Protein AF-0000000067839214 (afdb_homodimer)

Organism: NCBI:txid111831

Nearest PDB structures (foldseek):
  5gxf-assembly1_B  TM=9.635E-01  e=5.766E-54  Ruegeria pomeroyi DSS-3
  3nx4-assembly1_B  TM=9.786E-01  e=8.130E-49  Salmonella enterica subsp. enterica serovar Typhimurium str. LT2
  1o8c-assembly2_C  TM=9.588E-01  e=1.385E-45  Escherichia coli K-12
  4jxk-assembly1_B  TM=9.575E-01  e=7.880E-41  Rhodococcus opacus B4
  1y9e-assembly1_E  TM=9.637E-01  e=8.859E-40  Bacillus subtilis

Sequence (672 aa):
MSDSQPVRALILEQETGESGVRASVQEVSEKALPEGDVLVAVHYSDLNYKDGLVLGGLGRLVRTYPHVPGIDFAGVVEASASPLYKPGDSVILTGWRVGEVRWGGYASKARVKAEWLVPLPEGMTLHQAMAIGTAGFTAMLALMALEEHGLQPENKGEVLVTGAAGGVGSIAVALLANLGYRVAAVTGRPDTHDYLRALGATTIVDRSELETPPKGPLAAERWSGAIDNVGGASLGTLLAGLCYWASCASVGNASGIAFNATVIPFLLRGVNLLGIDSATCPRERRLVAWPRLARELPMDKLAAITHTVPLGEAPAMGRHILKGIVRGRTVIDVNSMSDSQPVRALILEQETGESGVRASVQEVSEKALPEGDVLVAVHYSDLNYKDGLVLGGLGRLVRTYPHVPGIDFAGVVEASASPLYKPGDSVILTGWRVGEVRWGGYASKARVKAEWLVPLPEGMTLHQAMAIGTAGFTAMLALMALEEHGLQPE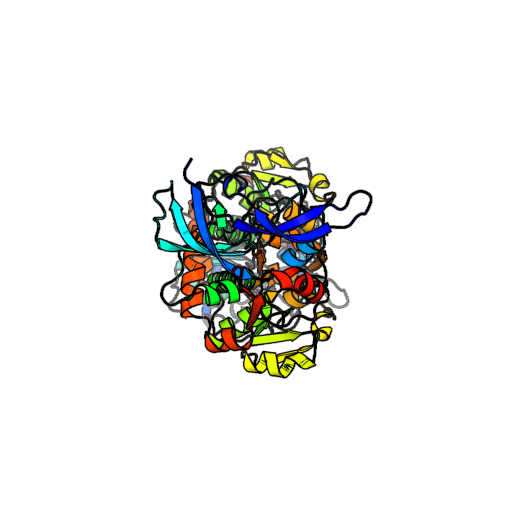NKGEVLVTGAAGGVGSIAVALLANLGYRVAAVTGRPDTHDYLRALGATTIVDRSELETPPKGPLAAERWSGAIDNVGGASLGTLLAGLCYWASCASVGNASGIAFNATVIPFLLRGVNLLGIDSATCPRERRLVAWPRLARELPMDKLAAITHTVPLGEAPAMGRHILKGIVRGRTVIDVNS

InterPro domains:
  IPR011032 GroES-like superfamily [SSF50129] (19-152)
  IPR013149 Alcohol dehydrogenase-like, C-terminal [PF00107] (167-280)
  IPR013154 Alcohol dehydrogenase-like, N-terminal [PF08240] (35-122)
  IPR014188 Acrylyl-CoA reductase AcuI [TIGR02823] (9-334)
  IPR020843 Enoylreductase domain [SM00829] (17-332)
  IPR036291 NAD(P)-binding domain superfamily [SSF51735] (124-295)
  IPR051397 Zinc-containing alcohol dehydrogenase-like protein [PTHR43677] (8-332)

pLDDT: mean 95.35, std 7.42, range [36.97, 98.94]

Solvent-accessible surface area (backbone atoms only — not comparable to full-atom values): 32723 Å² total; per-residue (Å²): 127,86,77,70,66,69,29,45,27,40,36,34,34,70,44,84,98,48,95,47,48,45,76,47,76,42,74,39,60,58,83,71,49,60,83,54,40,26,34,28,41,30,49,20,10,35,65,50,65,65,39,15,33,49,58,60,51,38,90,71,52,54,85,64,68,74,33,29,37,23,42,23,28,14,28,31,29,65,40,51,79,40,91,89,51,49,61,69,40,48,33,37,35,52,32,77,47,28,22,38,79,39,69,18,25,37,14,31,46,40,40,35,54,62,76,58,47,42,72,53,39,82,95,53,50,54,63,55,51,19,45,38,36,56,36,31,50,41,27,42,51,35,51,51,53,38,40,76,53,70,46,50,58,83,47,69,54,28,36,35,27,31,47,20,61,33,45,34,21,38,42,35,39,27,33,43,27,67,68,54,34,51,26,30,32,21,43,91,50,77,89,44,51,67,61,41,42,74,40,38,32,75,38,82,41,60,49,67,67,36,65,50,66,55,98,49,70,59,46,71,68,45,23,31,26,33,42,33,34,25,37,8,63,32,42,28,31,50,54,19,20,40,23,75,48,14,35,33,26,37,61,37,42,76,64,31,49,52,30,52,38,54,47,52,32,20,33,74,31,24,22,32,44,36,26,40,30,61,48,76,50,55,59,74,59,49,68,50,44,50,47,46,46,58,72,51,42,55,62,67,61,52,55,73,38,45,45,78,42,39,44,83,47,47,60,62,50,20,55,37,43,71,69,64,70,57,64,36,26,38,24,26,31,32,80,78,127,88,78,68,67,68,29,44,26,40,35,35,33,71,45,85,98,47,97,46,47,44,74,46,78,43,75,38,59,57,82,70,50,61,83,54,41,26,34,27,43,32,49,22,12,35,64,50,66,65,40,15,33,49,59,58,50,38,90,70,52,54,87,64,70,74,33,31,38,24,43,24,28,13,27,31,28,65,40,51,78,40,91,90,52,48,61,70,42,48,34,36,35,54,32,75,48,29,23,37,78,40,71,18,25,36,13,32,45,40,40,36,54,61,78,58,46,41,72,56,39,80,94,52,48,54,64,54,51,18,47,36,36,58,37,30,52,38,27,43,52,35,50,51,54,36,40,78,53,70,48,50,56,80,48,87,37,30,35,34,26,32,47,20,60,33,46,34,20,38,44,35,40,26,35,42,26,67,69,55,33,51,26,31,32,21,42,89,50,78,90,43,51,65,61,41,41,73,40,37,32,75,38,82,40,59,48,68,67,35,65,50,66,57,98,49,67,58,44,71,69,46,22,35,27,32,42,34,36,24,37,8,64,32,42,30,31,50,54,20,19,39,22,75,46,13,35,32,26,37,59,34,43,76,63,32,47,52,30,49,41,54,49,51,33,20,33,75,32,24,22,31,45,35,27,40,29,61,48,75,50,55,58,74,58,50,69,52,44,50,47,45,45,59,72,50,42,56,62,69,62,50,56,73,37,46,44,78,43,39,44,82,47,48,60,63,50,20,56,39,42,72,68,65,70,56,63,36,25,38,23,25,30,32,80,78

Radius of gyration: 29.01 Å; Cα contacts (8 Å, |Δi|>4): 1746; chains: 2; bounding box: 50×97×66 Å

Foldseek 3Di:
DPQQDWKWAWWWDDDPPDLWIDTDIDTDDPVPADDAFWKWQWFWAWDDLVLLCLLGNHPCLAPDPRAGATQKTWGFTCGGPDPLDHGGFIKIAHAPSDRRHHHHRLMRMHHHYPQRIDGQAPPDDRQLCNLCGLLVLLLLLQVVVQVVQPDDQPDDAAEEEEPLFAANNLQNLLLCQLRNGAYEYEDCDPVCVVVSVVSRHPHYDYPVQLQDADPDQADDAHHQEYEYAADAASVQRVLNRHAASGEYEDRHHNNHDDYDHDCCSCVPRVYYYHYGDSNPPGSVVSNVRNNVCSVRGDSVSSVVFEAEDESRCNSVVSVCVNVVNRGRIYMYRSVD/DPQQDWKWAWWWDDDPPDLWIDTDIDTDGPVPADDAFWKWQWFWAWDDLVLLCLLGNHPCLAPDPRAGATQKTWGFTCGGPDPLDHGGFIKIAHAPSDRRHHHHRLMRMHHHYPQRIDGQAPPDDRQLCNLCGLLVLLLLLQVVVQVVQPDDQPDPAAEEEEVLFAANNLQNLLLCQLRNGAYEYEDCDPVCVVVSVVSRHPHYDYPVQLQDADPDQADDAHHQEYEYAADAASVQRVLNRHAASGEYEDRHHNNHDDYDHDCCSCVPRVYYYHYGDSNPPGSVVSNVRNNCCSVRGDSVSSVVFEAEDESRCNSVVSVCVNVVNRGRIYMYRSVD

Secondary structure (DSSP, 8-state):
-----PEEEEEEEEPSSSS-EEEEEEEE-GGGSPP-SEEEEEEEEEE-HHHHHHHHT-TT---SSSB---SEEEEEEEEESSTT--TT-EEEEE-TTBTTTB--SSBSEEEE-GGGEEEPPTT--HHHHHHHHHHHHHHHHHHHHHHHTT--TTSSSEEEESSTTSHHHHHHHHHHHHTT--EEEEES-GGGHHHHHHHT-SEEEEHHHHHS--SSS-PPP-EEEEEESS-THHHHHHHHTBPTT-EEEE---TT-SEEEEESHHHHHH--EEEE---SS--HHHHHHHHHHHHHHS-HHHHHHTEEEEEGGGHHHHHHHHHTT---SEEEEETT-/-----PEEEEEEEEPSSSS-EEEEEEEE-GGGSPP-SEEEEEEEEEE-HHHHHHHHT-TT---SSSB---SEEEEEEEEESSTT--TT-EEEEE-TTBTTTB--SSBSEEEE-GGGEEEPPTT--HHHHHHHHHHHHHHHHHHHHHHHTT--TT-SSEEEESSTTSHHHHHHHHHHHHTT--EEEEES-GGGHHHHHHHT-SEEEEHHHHHS--SSS-PPP-EEEEEESS-HHHHHHHHHTBPTT-EEEE---TT-SEEEEESHHHHHH--EEEE---SS--HHHHHHHHHHHHHHS-HHHHHHTEEEEEGGGHHHHHHHHHTT---SEEEEETT-

Structure (mmCIF, N/CA/C/O backbone):
data_AF-0000000067839214-model_v1
#
loop_
_entity.id
_entity.type
_entity.pdbx_description
1 polymer Oxidoreductase
#
loop_
_atom_site.group_PDB
_atom_site.id
_atom_site.type_symbol
_atom_site.label_atom_id
_atom_site.label_alt_id
_atom_site.label_comp_id
_atom_site.label_asym_id
_atom_site.label_entity_id
_atom_site.label_seq_id
_atom_site.pdbx_PDB_ins_code
_atom_site.Cartn_x
_atom_site.Cartn_y
_atom_site.Cartn_z
_atom_site.occupancy
_atom_site.B_iso_or_equiv
_atom_site.auth_seq_id
_atom_site.auth_comp_id
_atom_site.auth_asym_id
_atom_site.auth_atom_id
_atom_site.pdbx_PDB_model_num
ATOM 1 N N . MET A 1 1 ? -24.906 -41.938 -29.688 1 37.56 1 MET A N 1
ATOM 2 C CA . MET A 1 1 ? -24.375 -41.438 -28.422 1 37.56 1 MET A CA 1
ATOM 3 C C . MET A 1 1 ? -22.969 -40.906 -28.609 1 37.56 1 MET A C 1
ATOM 5 O O . MET A 1 1 ? -22.062 -41.625 -29.031 1 37.56 1 MET A O 1
ATOM 9 N N . SER A 1 2 ? -22.656 -39.75 -29.172 1 43.22 2 SER A N 1
ATOM 10 C CA . SER A 1 2 ? -21.406 -39.188 -29.688 1 43.22 2 SER A CA 1
ATOM 11 C C . SER A 1 2 ? -20.25 -39.5 -28.75 1 43.22 2 SER A C 1
ATOM 13 O O . SER A 1 2 ? -20.312 -39.219 -27.562 1 43.22 2 SER A O 1
ATOM 15 N N . ASP A 1 3 ? -19.5 -40.531 -28.859 1 48.44 3 ASP A N 1
ATOM 16 C CA . ASP A 1 3 ? -18.469 -41.25 -28.094 1 48.44 3 ASP A CA 1
ATOM 17 C C . ASP A 1 3 ? -17.391 -40.281 -27.609 1 48.44 3 ASP A C 1
ATOM 19 O O . ASP A 1 3 ? -16.453 -39.969 -28.344 1 48.44 3 ASP A O 1
ATOM 23 N N . SER A 1 4 ? -17.688 -39.281 -26.812 1 66.19 4 SER A N 1
ATOM 24 C CA . SER A 1 4 ? -16.688 -38.312 -26.328 1 66.19 4 SER A CA 1
ATOM 25 C C . SER A 1 4 ? -15.461 -39.031 -25.797 1 66.19 4 SER A C 1
ATOM 27 O O . SER A 1 4 ? -15.57 -40.125 -25.188 1 66.19 4 SER A O 1
ATOM 29 N N . GLN A 1 5 ? -14.234 -38.844 -26.5 1 78.69 5 GLN A N 1
ATOM 30 C CA . GLN A 1 5 ? -12.945 -39.438 -26.141 1 78.69 5 GLN A CA 1
ATOM 31 C C . GLN A 1 5 ? -12.688 -39.312 -24.641 1 78.69 5 GLN A C 1
ATOM 33 O O . GLN A 1 5 ? -13.094 -38.344 -24.016 1 78.69 5 GLN A O 1
ATOM 38 N N . PRO A 1 6 ? -12.258 -40.438 -24.109 1 92.5 6 PRO A N 1
ATOM 39 C CA . PRO A 1 6 ? -11.945 -40.406 -22.688 1 92.5 6 PRO A CA 1
ATOM 40 C C . PRO A 1 6 ? -10.961 -39.312 -22.312 1 92.5 6 PRO A C 1
ATOM 42 O O . PRO A 1 6 ? -10.172 -38.875 -23.156 1 92.5 6 PRO A O 1
ATOM 45 N N . VAL A 1 7 ? -11.078 -38.781 -21.125 1 96.19 7 VAL A N 1
ATOM 46 C CA . VAL A 1 7 ? -10.195 -37.75 -20.594 1 96.19 7 VAL A CA 1
ATOM 47 C C . VAL A 1 7 ? -9.164 -38.406 -19.656 1 96.19 7 VAL A C 1
ATOM 49 O O . VAL A 1 7 ? -9.523 -39.062 -18.688 1 96.19 7 VAL A O 1
ATOM 52 N N . ARG A 1 8 ? -7.957 -38.312 -20.031 1 97.69 8 ARG A N 1
ATOM 53 C CA . ARG A 1 8 ? -6.875 -38.719 -19.156 1 97.69 8 ARG A CA 1
ATOM 54 C C . ARG A 1 8 ? -6.656 -37.688 -18.031 1 97.69 8 ARG A C 1
ATOM 56 O O . ARG A 1 8 ? -6.469 -36.5 -18.297 1 97.69 8 ARG A O 1
ATOM 63 N N . ALA A 1 9 ? -6.703 -38.188 -16.781 1 98.25 9 ALA A N 1
ATOM 64 C CA . ALA A 1 9 ? -6.598 -37.25 -15.672 1 98.25 9 ALA A CA 1
ATOM 65 C C . ALA A 1 9 ? -5.871 -37.875 -14.484 1 98.25 9 ALA A C 1
ATOM 67 O O . ALA A 1 9 ? -5.875 -39.094 -14.32 1 98.25 9 ALA A O 1
ATOM 68 N N . LEU A 1 10 ? -5.133 -37.031 -13.781 1 98.56 10 LEU A N 1
ATOM 69 C CA . LEU A 1 10 ? -4.691 -37.438 -12.445 1 98.56 10 LEU A CA 1
ATOM 70 C C . LEU A 1 10 ? -5.828 -37.281 -11.438 1 98.56 10 LEU A C 1
ATOM 72 O O . LEU A 1 10 ? -6.297 -36.156 -11.18 1 98.56 10 LEU A O 1
ATOM 76 N N . ILE A 1 11 ? -6.223 -38.344 -10.836 1 97.75 11 ILE A N 1
ATOM 77 C CA . ILE A 1 11 ? -7.375 -38.344 -9.945 1 97.75 11 ILE A CA 1
ATOM 78 C C . ILE A 1 11 ? -6.91 -38.531 -8.5 1 97.75 11 ILE A C 1
ATOM 80 O O . ILE A 1 11 ? -6.117 -39.438 -8.211 1 97.75 11 ILE A O 1
ATOM 84 N N . LEU A 1 12 ? -7.316 -37.625 -7.68 1 96.75 12 LEU A N 1
ATOM 85 C CA . LEU A 1 12 ? -7.137 -37.75 -6.242 1 96.75 12 LEU A CA 1
ATOM 86 C C . LEU A 1 12 ? -8.344 -38.438 -5.605 1 96.75 12 LEU A C 1
ATOM 88 O O . LEU A 1 12 ? -9.484 -38.062 -5.855 1 96.75 12 LEU A O 1
ATOM 92 N N . GLU A 1 13 ? -8.031 -39.438 -4.855 1 95.12 13 GLU A N 1
ATOM 93 C CA . GLU A 1 13 ? -9.07 -40.125 -4.102 1 95.12 13 GLU A CA 1
ATOM 94 C C . GLU A 1 13 ? -8.758 -40.125 -2.609 1 95.12 13 GLU A C 1
ATOM 96 O O . GLU A 1 13 ? -7.594 -40.188 -2.211 1 95.12 13 GLU A O 1
ATOM 101 N N . GLN A 1 14 ? -9.859 -39.906 -1.894 1 88.75 14 GLN A N 1
ATOM 102 C CA . GLN A 1 14 ? -9.672 -39.969 -0.448 1 88.75 14 GLN A CA 1
ATOM 103 C C . GLN A 1 14 ? -9.633 -41.438 0.04 1 88.75 14 GLN A C 1
ATOM 105 O O . GLN A 1 14 ? -10.438 -42.25 -0.391 1 88.75 14 GLN A O 1
ATOM 110 N N . GLU A 1 15 ? -8.523 -41.781 0.682 1 75.94 15 GLU A N 1
ATOM 111 C CA . GLU A 1 15 ? -8.414 -43.125 1.211 1 75.94 15 GLU A CA 1
ATOM 112 C C . GLU A 1 15 ? -9.367 -43.344 2.383 1 75.94 15 GLU A C 1
ATOM 114 O O . GLU A 1 15 ? -9.594 -42.438 3.178 1 75.94 15 GLU A O 1
ATOM 119 N N . THR A 1 16 ? -10.148 -44.406 2.328 1 66.19 16 THR A N 1
ATOM 120 C CA . THR A 1 16 ? -11.047 -44.812 3.412 1 66.19 16 THR A CA 1
ATOM 121 C C . THR A 1 16 ? -10.266 -45.031 4.703 1 66.19 16 THR A C 1
ATOM 123 O O . THR A 1 16 ? -9.258 -45.75 4.711 1 66.19 16 THR A O 1
ATOM 126 N N . GLY A 1 17 ? -10.641 -44.375 5.84 1 58.34 17 GLY A N 1
ATOM 127 C CA . GLY A 1 17 ? -10.117 -44.625 7.18 1 58.34 17 GLY A CA 1
ATOM 128 C C . GLY A 1 17 ? -8.852 -43.812 7.465 1 58.34 17 GLY A C 1
ATOM 129 O O . GLY A 1 17 ? -8.406 -43.75 8.617 1 58.34 17 GLY A O 1
ATOM 130 N N . GLU A 1 18 ? -8.008 -43.562 6.395 1 55.91 18 GLU A N 1
ATOM 131 C CA . GLU A 1 18 ? -6.746 -42.875 6.664 1 55.91 18 GLU A CA 1
ATOM 132 C C . GLU A 1 18 ? -6.801 -41.406 6.207 1 55.91 18 GLU A C 1
ATOM 134 O O . GLU A 1 18 ? -7.656 -41.031 5.402 1 55.91 18 GLU A O 1
ATOM 139 N N . SER A 1 19 ? -6.23 -40.5 6.973 1 62.81 19 SER A N 1
ATOM 140 C CA . SER A 1 19 ? -6.109 -39.094 6.715 1 62.81 19 SER A CA 1
ATOM 141 C C . SER A 1 19 ? -5.328 -38.812 5.434 1 62.81 19 SER A C 1
ATOM 143 O O . SER A 1 19 ? -5.031 -37.656 5.113 1 62.81 19 SER A O 1
ATOM 145 N N . GLY A 1 20 ? -5.316 -39.781 4.379 1 79.31 20 GLY A N 1
ATOM 146 C CA . GLY A 1 20 ? -4.402 -39.531 3.27 1 79.31 20 GLY A CA 1
ATOM 147 C C . GLY A 1 20 ? -5.102 -39.5 1.924 1 79.31 20 GLY A C 1
ATOM 148 O O . GLY A 1 20 ? -6.32 -39.656 1.844 1 79.31 20 GLY A O 1
ATOM 149 N N . VAL A 1 21 ? -4.574 -38.906 0.902 1 90.19 21 VAL A N 1
ATOM 150 C CA . VAL A 1 21 ? -5.07 -38.812 -0.467 1 90.19 21 VAL A CA 1
ATOM 151 C C . VAL A 1 21 ? -4.199 -39.656 -1.391 1 90.19 21 VAL A C 1
ATOM 153 O O . VAL A 1 21 ? -2.982 -39.75 -1.209 1 90.19 21 VAL A O 1
ATOM 156 N N . ARG A 1 22 ? -4.879 -40.469 -2.174 1 93.75 22 ARG A N 1
ATOM 157 C CA . ARG A 1 22 ? -4.184 -41.25 -3.195 1 93.75 22 ARG A CA 1
ATOM 158 C C . ARG A 1 22 ? -4.359 -40.625 -4.574 1 93.75 22 ARG A C 1
ATOM 160 O O . ARG A 1 22 ? -5.461 -40.219 -4.938 1 93.75 22 ARG A O 1
ATOM 167 N N . ALA A 1 23 ? -3.242 -40.594 -5.285 1 96.06 23 ALA A N 1
ATOM 168 C CA . ALA A 1 23 ? -3.254 -40.031 -6.633 1 96.06 23 ALA A CA 1
ATOM 169 C C . ALA A 1 23 ? -2.965 -41.125 -7.68 1 96.06 23 ALA A C 1
ATOM 171 O O . ALA A 1 23 ? -2.078 -41.969 -7.492 1 96.06 23 ALA A O 1
ATOM 172 N N . SER A 1 24 ? -3.729 -41.156 -8.727 1 96.56 24 SER A N 1
ATOM 173 C CA . SER A 1 24 ? -3.477 -42.062 -9.836 1 96.56 24 SER A CA 1
ATOM 174 C C . SER A 1 24 ? -3.973 -41.5 -11.156 1 96.56 24 SER A C 1
ATOM 176 O O . SER A 1 24 ? -4.988 -40.781 -11.195 1 96.56 24 SER A O 1
ATOM 178 N N . VAL A 1 25 ? -3.281 -41.812 -12.227 1 97.62 25 VAL A N 1
ATOM 179 C CA . VAL A 1 25 ? -3.719 -41.406 -13.555 1 97.62 25 VAL A CA 1
ATOM 180 C C . VAL A 1 25 ? -4.781 -42.375 -14.062 1 97.62 25 VAL A C 1
ATOM 182 O O . VAL A 1 25 ? -4.566 -43.594 -14.078 1 97.62 25 VAL A O 1
ATOM 185 N N . GLN A 1 26 ? -5.848 -41.781 -14.469 1 96.75 26 GLN A N 1
ATOM 186 C CA . GLN A 1 26 ? -6.98 -42.562 -14.93 1 96.75 26 GLN A CA 1
ATOM 187 C C . GLN A 1 26 ? -7.648 -41.906 -16.141 1 96.75 26 GLN A C 1
ATOM 189 O O . GLN A 1 26 ? -7.371 -40.75 -16.469 1 96.75 26 GLN A O 1
A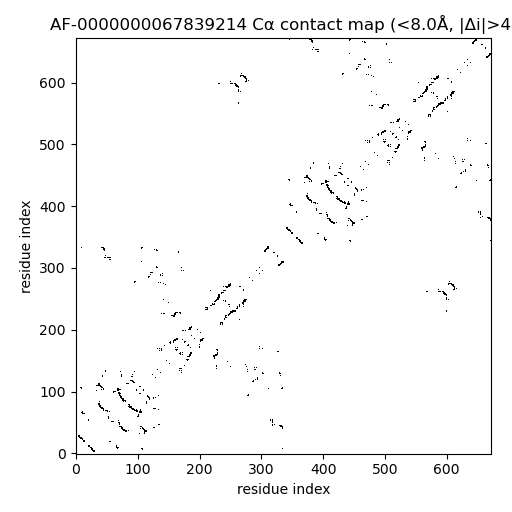TOM 194 N N . GLU A 1 27 ? -8.422 -42.75 -16.797 1 96.44 27 GLU A N 1
ATOM 195 C CA . GLU A 1 27 ? -9.32 -42.25 -17.828 1 96.44 27 GLU A CA 1
ATOM 196 C C . GLU A 1 27 ? -10.734 -42.062 -17.281 1 96.44 27 GLU A C 1
ATOM 198 O O . GLU A 1 27 ? -11.258 -42.938 -16.594 1 96.44 27 GLU A O 1
ATOM 203 N N . VAL A 1 28 ? -11.203 -40.906 -17.547 1 95.19 28 VAL A N 1
ATOM 204 C CA . VAL A 1 28 ? -12.562 -40.656 -17.109 1 95.19 28 VAL A CA 1
ATOM 205 C C . VAL A 1 28 ? -13.398 -40.156 -18.281 1 95.19 28 VAL A C 1
ATOM 207 O O . VAL A 1 28 ? -12.844 -39.75 -19.312 1 95.19 28 VAL A O 1
ATOM 210 N N . SER A 1 29 ? -14.742 -40.219 -18.062 1 94.56 29 SER A N 1
ATOM 211 C CA . SER A 1 29 ? -15.641 -39.688 -19.094 1 94.56 29 SER A CA 1
ATOM 212 C C . SER A 1 29 ? -15.609 -38.156 -19.125 1 94.56 29 SER A C 1
ATOM 214 O O . SER A 1 29 ? -15.492 -37.5 -18.094 1 94.56 29 SER A O 1
ATOM 216 N N . GLU A 1 30 ? -15.719 -37.625 -20.25 1 95.38 30 GLU A N 1
ATOM 217 C CA . GLU A 1 30 ? -15.836 -36.188 -20.406 1 95.38 30 GLU A CA 1
ATOM 218 C C . GLU A 1 30 ? -17.031 -35.625 -19.641 1 95.38 30 GLU A C 1
ATOM 220 O O . GLU A 1 30 ? -17.016 -34.469 -19.188 1 95.38 30 GLU A O 1
ATOM 225 N N . LYS A 1 31 ? -18.062 -36.438 -19.484 1 93.88 31 LYS A N 1
ATOM 226 C CA . LYS A 1 31 ? -19.281 -36.031 -18.766 1 93.88 31 LYS A CA 1
ATOM 227 C C . LYS A 1 31 ? -18.984 -35.781 -17.297 1 93.88 31 LYS A C 1
ATOM 229 O O . LYS A 1 31 ? -19.766 -35.094 -16.625 1 93.88 31 LYS A O 1
ATOM 234 N N . ALA A 1 32 ? -17.875 -36.281 -16.875 1 93.81 32 ALA A N 1
ATOM 235 C CA . ALA A 1 32 ? -17.5 -36.125 -15.469 1 93.81 32 ALA A CA 1
ATOM 236 C C . ALA A 1 32 ? -16.953 -34.719 -15.203 1 93.81 32 ALA A C 1
ATOM 238 O O . ALA A 1 32 ? -16.844 -34.312 -14.055 1 93.81 32 ALA A O 1
ATOM 239 N N . LEU A 1 33 ? -16.578 -34.031 -16.281 1 96.06 33 LEU A N 1
ATOM 240 C CA . LEU A 1 33 ? -16.047 -32.688 -16.109 1 96.06 33 LEU A CA 1
ATOM 241 C C . LEU A 1 33 ? -17.094 -31.766 -15.5 1 96.06 33 LEU A C 1
ATOM 243 O O . LEU A 1 33 ? -18.281 -31.891 -15.781 1 96.06 33 LEU A O 1
ATOM 247 N N . PRO A 1 34 ? -16.609 -30.844 -14.609 1 95.69 34 PRO A N 1
ATOM 248 C CA . PRO A 1 34 ? -17.562 -29.891 -14.023 1 95.69 34 PRO A CA 1
ATOM 249 C C . PRO A 1 34 ? -18.219 -29 -15.062 1 95.69 34 PRO A C 1
ATOM 251 O O . PRO A 1 34 ? -17.781 -28.969 -16.219 1 95.69 34 PRO A O 1
ATOM 254 N N . GLU A 1 35 ? -19.203 -28.281 -14.562 1 95.06 35 GLU A N 1
ATOM 255 C CA . GLU A 1 35 ? -19.891 -27.359 -15.461 1 95.06 35 GLU A CA 1
ATOM 256 C C . GLU A 1 35 ? -18.984 -26.219 -15.883 1 95.06 35 GLU A C 1
ATOM 258 O O . GLU A 1 35 ? -18.125 -25.797 -15.117 1 95.06 35 GLU A O 1
ATOM 263 N N . GLY A 1 36 ? -19.172 -25.719 -17.141 1 96.75 36 GLY A N 1
ATOM 264 C CA . GLY A 1 36 ? -18.453 -24.609 -17.75 1 96.75 36 GLY A CA 1
ATOM 265 C C . GLY A 1 36 ? -18.844 -24.359 -19.188 1 96.75 36 GLY A C 1
ATOM 266 O O . GLY A 1 36 ? -19.531 -25.188 -19.797 1 96.75 36 GLY A O 1
ATOM 267 N N . ASP A 1 37 ? -18.391 -23.266 -19.609 1 97.62 37 ASP A N 1
ATOM 268 C CA . ASP A 1 37 ? -18.875 -22.906 -20.938 1 97.62 37 ASP A CA 1
ATOM 269 C C . ASP A 1 37 ? -17.781 -23.062 -21.984 1 97.62 37 ASP A C 1
ATOM 271 O O . ASP A 1 37 ? -18.016 -22.859 -23.172 1 97.62 37 ASP A O 1
ATOM 275 N N . VAL A 1 38 ? -16.594 -23.422 -21.594 1 98.62 38 VAL A N 1
ATOM 276 C CA . VAL A 1 38 ? -15.5 -23.625 -22.547 1 98.62 38 VAL A CA 1
ATOM 277 C C . VAL A 1 38 ? -14.789 -24.938 -22.25 1 98.62 38 VAL A C 1
ATOM 279 O O . VAL A 1 38 ? -14.383 -25.188 -21.109 1 98.62 38 VAL A O 1
ATOM 282 N N . LEU A 1 39 ? -14.734 -25.781 -23.219 1 98.5 39 LEU A N 1
ATOM 283 C CA . LEU A 1 39 ? -13.969 -27.016 -23.156 1 98.5 39 LEU A CA 1
ATOM 284 C C . LEU A 1 39 ? -12.586 -26.828 -23.781 1 98.5 39 LEU A C 1
ATOM 286 O O . LEU A 1 39 ? -12.469 -26.375 -24.922 1 98.5 39 LEU A O 1
ATOM 290 N N . VAL A 1 40 ? -11.609 -27.125 -23.047 1 98.81 40 VAL A N 1
ATOM 291 C CA . VAL A 1 40 ? -10.234 -26.891 -23.5 1 98.81 40 VAL A CA 1
ATOM 292 C C . VAL A 1 40 ? -9.477 -28.219 -23.547 1 98.81 40 VAL A C 1
ATOM 294 O O . VAL A 1 40 ? -9.516 -29 -22.594 1 98.81 40 VAL A O 1
ATOM 297 N N . ALA A 1 41 ? -8.844 -28.5 -24.672 1 98.69 41 ALA A N 1
ATOM 298 C CA . ALA A 1 41 ? -7.816 -29.547 -24.719 1 98.69 41 ALA A CA 1
ATOM 299 C C . ALA A 1 41 ? -6.527 -29.062 -24.047 1 98.69 41 ALA A C 1
ATOM 301 O O . ALA A 1 41 ? -5.781 -28.266 -24.625 1 98.69 41 ALA A O 1
ATOM 302 N N . VAL A 1 42 ? -6.273 -29.594 -22.875 1 98.88 42 VAL A N 1
ATOM 303 C CA . VAL A 1 42 ? -5.137 -29.125 -22.078 1 98.88 42 VAL A CA 1
ATOM 304 C C . VAL A 1 42 ? -3.852 -29.766 -22.594 1 98.88 42 VAL A C 1
ATOM 306 O O . VAL A 1 42 ? -3.793 -30.984 -22.828 1 98.88 42 VAL A O 1
ATOM 309 N N . HIS A 1 43 ? -2.871 -28.984 -22.812 1 98.81 43 HIS A N 1
ATOM 310 C CA . HIS A 1 43 ? -1.589 -29.484 -23.281 1 98.81 43 HIS A CA 1
ATOM 311 C C . HIS A 1 43 ? -0.566 -29.531 -22.156 1 98.81 43 HIS A C 1
ATOM 313 O O . HIS A 1 43 ? 0.169 -30.516 -22.016 1 98.81 43 HIS A O 1
ATOM 319 N N . TYR A 1 44 ? -0.519 -28.438 -21.406 1 98.88 44 TYR A N 1
ATOM 320 C CA . TYR A 1 44 ? 0.444 -28.344 -20.312 1 98.88 44 TYR A CA 1
ATOM 321 C C . TYR A 1 44 ? -0.207 -27.75 -19.062 1 98.88 44 TYR A C 1
ATOM 323 O O . TYR A 1 44 ? -1.148 -26.969 -19.156 1 98.88 44 TYR A O 1
ATOM 331 N N . SER A 1 45 ? 0.143 -28.172 -17.984 1 98.81 45 SER A N 1
ATOM 332 C CA . SER A 1 45 ? -0.037 -27.547 -16.672 1 98.81 45 SER A CA 1
ATOM 333 C C . SER A 1 45 ? 1.305 -27.297 -16 1 98.81 45 SER A C 1
ATOM 335 O O . SER A 1 45 ? 2.342 -27.234 -16.672 1 98.81 45 SER A O 1
ATOM 337 N N . ASP A 1 46 ? 1.291 -26.906 -14.758 1 98.69 46 ASP A N 1
ATOM 338 C CA . ASP A 1 46 ? 2.539 -26.703 -14.031 1 98.69 46 ASP A CA 1
ATOM 339 C C . ASP A 1 46 ? 2.387 -27.078 -12.562 1 98.69 46 ASP A C 1
ATOM 341 O O . ASP A 1 46 ? 1.407 -27.719 -12.18 1 98.69 46 ASP A O 1
ATOM 345 N N . LEU A 1 47 ? 3.457 -26.922 -11.844 1 98 47 LEU A N 1
ATOM 346 C CA . LEU A 1 47 ? 3.479 -27.25 -10.43 1 98 47 LEU A CA 1
ATOM 347 C C . LEU A 1 47 ? 3.727 -26.016 -9.57 1 98 47 LEU A C 1
ATOM 349 O O . LEU A 1 47 ? 4.734 -25.328 -9.742 1 98 47 LEU A O 1
ATOM 353 N N . ASN A 1 48 ? 2.846 -25.688 -8.75 1 96.31 48 ASN A N 1
ATOM 354 C CA . ASN A 1 48 ? 2.973 -24.656 -7.738 1 96.31 48 ASN A CA 1
ATOM 355 C C . ASN A 1 48 ? 2.949 -25.234 -6.328 1 96.31 48 ASN A C 1
ATOM 357 O O . ASN A 1 48 ? 2.57 -26.391 -6.141 1 96.31 48 ASN A O 1
ATOM 361 N N . TYR A 1 49 ? 3.4 -24.391 -5.375 1 93.62 49 TYR A N 1
ATOM 362 C CA . TYR A 1 49 ? 3.359 -24.844 -3.986 1 93.62 49 TYR A CA 1
ATOM 363 C C . TYR A 1 49 ? 1.96 -25.312 -3.605 1 93.62 49 TYR A C 1
ATOM 365 O O . TYR A 1 49 ? 1.803 -26.344 -2.949 1 93.62 49 TYR A O 1
ATOM 373 N N . LYS A 1 50 ? 0.949 -24.688 -4.004 1 95.06 50 LYS A N 1
ATOM 374 C CA . LYS A 1 50 ? -0.439 -25.047 -3.723 1 95.06 50 LYS A CA 1
ATOM 375 C C . LYS A 1 50 ? -0.784 -26.406 -4.309 1 95.06 50 LYS A C 1
ATOM 377 O O . LYS A 1 50 ? -1.544 -27.172 -3.711 1 95.06 50 LYS A O 1
ATOM 382 N N . ASP A 1 51 ? -0.332 -26.656 -5.441 1 97.31 51 ASP A N 1
ATOM 383 C CA . ASP A 1 51 ? -0.514 -27.984 -6.016 1 97.31 51 ASP A CA 1
ATOM 384 C C . ASP A 1 51 ? 0.047 -29.062 -5.086 1 97.31 51 ASP A C 1
ATOM 386 O O . ASP A 1 51 ? -0.558 -30.125 -4.922 1 97.31 51 ASP A O 1
ATOM 390 N N . GLY A 1 52 ? 1.271 -28.734 -4.586 1 96.5 52 GLY A N 1
ATOM 391 C CA . GLY A 1 52 ? 1.839 -29.672 -3.629 1 96.5 52 GLY A CA 1
ATOM 392 C C . GLY A 1 52 ? 0.926 -29.953 -2.449 1 96.5 52 GLY A C 1
ATOM 393 O O . GLY A 1 52 ? 0.754 -31.109 -2.045 1 96.5 52 GLY A O 1
ATOM 394 N N . LEU A 1 53 ? 0.338 -28.906 -1.921 1 94.62 53 LEU A N 1
ATOM 395 C CA . LEU A 1 53 ? -0.592 -29.062 -0.806 1 94.62 53 LEU A CA 1
ATOM 396 C C . LEU A 1 53 ? -1.791 -29.906 -1.208 1 94.62 53 LEU A C 1
ATOM 398 O O . LEU A 1 53 ? -2.174 -30.828 -0.482 1 94.62 53 LEU A O 1
ATOM 402 N N . VAL A 1 54 ? -2.348 -29.672 -2.338 1 96.31 54 VAL A N 1
ATOM 403 C CA . VAL A 1 54 ? -3.525 -30.375 -2.826 1 96.31 54 VAL A CA 1
ATOM 404 C C . VAL A 1 54 ? -3.184 -31.844 -3.057 1 96.31 54 VAL A C 1
ATOM 406 O O . VAL A 1 54 ? -3.914 -32.75 -2.615 1 96.31 54 VAL A O 1
ATOM 409 N N . LEU A 1 55 ? -2.061 -32.062 -3.703 1 96.62 55 LEU A N 1
ATOM 410 C CA . LEU A 1 55 ? -1.623 -33.438 -4.012 1 96.62 55 LEU A CA 1
ATOM 411 C C . LEU A 1 55 ? -1.359 -34.219 -2.732 1 96.62 55 LEU A C 1
ATOM 413 O O . LEU A 1 55 ? -1.54 -35.438 -2.701 1 96.62 55 LEU A O 1
ATOM 417 N N . GLY A 1 56 ? -0.975 -33.531 -1.72 1 93.44 56 GLY A N 1
ATOM 418 C CA . GLY A 1 56 ? -0.69 -34.156 -0.442 1 93.44 56 GLY A CA 1
ATOM 419 C C . GLY A 1 56 ? -1.899 -34.219 0.471 1 93.44 56 GLY A C 1
ATOM 420 O O . GLY A 1 56 ? -1.829 -34.812 1.561 1 93.44 56 GLY A O 1
ATOM 421 N N . GLY A 1 57 ? -3.002 -33.656 0.044 1 91.81 57 GLY A N 1
ATOM 422 C CA . GLY A 1 57 ? -4.203 -33.625 0.863 1 91.81 57 GLY A CA 1
ATOM 423 C C . GLY A 1 57 ? -4.07 -32.719 2.072 1 91.81 57 GLY A C 1
ATOM 424 O O . GLY A 1 57 ? -4.598 -33 3.145 1 91.81 57 GLY A O 1
ATOM 425 N N . LEU A 1 58 ? -3.381 -31.688 1.896 1 88.31 58 LEU A N 1
ATOM 426 C CA . LEU A 1 58 ? -3.068 -30.828 3.031 1 88.31 58 LEU A CA 1
ATOM 427 C C . LEU A 1 58 ? -3.879 -29.547 2.971 1 88.31 58 LEU A C 1
ATOM 429 O O . LEU A 1 58 ? -4.32 -29.125 1.896 1 88.31 58 LEU A O 1
ATOM 433 N N . GLY A 1 59 ? -4.195 -28.938 4.141 1 84.69 59 GLY A N 1
ATOM 434 C CA . GLY A 1 59 ? -4.797 -27.625 4.242 1 84.69 59 GLY A CA 1
ATOM 435 C C . GLY A 1 59 ? -6.297 -27.625 4.004 1 84.69 59 GLY A C 1
ATOM 436 O O . GLY A 1 59 ? -6.926 -26.562 3.951 1 84.69 59 GLY A O 1
ATOM 437 N N . ARG A 1 60 ? -6.922 -28.875 3.742 1 86.44 60 ARG A N 1
ATOM 438 C CA . ARG A 1 60 ? -8.352 -28.984 3.457 1 86.44 60 ARG A CA 1
ATOM 439 C C . ARG A 1 60 ? -8.742 -28.125 2.26 1 86.44 60 ARG A C 1
ATOM 441 O O . ARG A 1 60 ? -9.797 -27.5 2.262 1 86.44 60 ARG A O 1
ATOM 448 N N . LEU A 1 61 ? -7.844 -27.984 1.326 1 91.62 61 LEU A N 1
ATOM 449 C CA . LEU A 1 61 ? -8.078 -27.188 0.132 1 91.62 61 LEU A 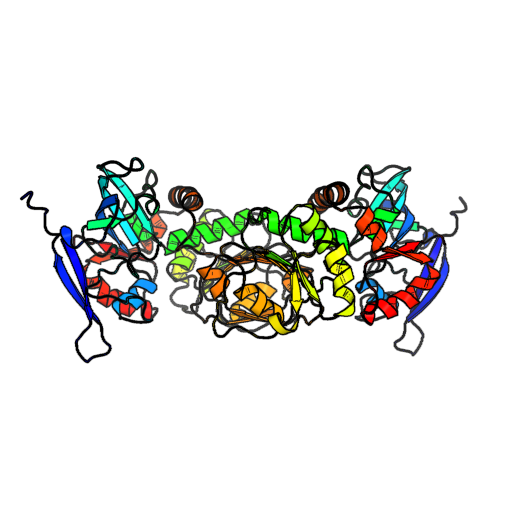CA 1
ATOM 450 C C . LEU A 1 61 ? -9.078 -27.859 -0.796 1 91.62 61 LEU A C 1
ATOM 452 O O . LEU A 1 61 ? -9.789 -27.188 -1.548 1 91.62 61 LEU A O 1
ATOM 456 N N . VAL A 1 62 ? -9.055 -29.156 -0.76 1 94.06 62 VAL A N 1
ATOM 457 C CA . VAL A 1 62 ? -10.023 -29.969 -1.502 1 94.06 62 VAL A CA 1
ATOM 458 C C . VAL A 1 62 ? -11.016 -30.594 -0.534 1 94.06 62 VAL A C 1
ATOM 460 O O . VAL A 1 62 ? -10.625 -31.219 0.45 1 94.06 62 VAL A O 1
ATOM 463 N N . ARG A 1 63 ? -12.289 -30.453 -0.85 1 92.06 63 ARG A N 1
ATOM 464 C CA . ARG A 1 63 ? -13.312 -30.938 0.065 1 92.06 63 ARG A CA 1
ATOM 465 C C . ARG A 1 63 ? -14.094 -32.094 -0.55 1 92.06 63 ARG A C 1
ATOM 467 O O . ARG A 1 63 ? -14.758 -32.844 0.162 1 92.06 63 ARG A O 1
ATOM 474 N N . THR A 1 64 ? -14.031 -32.188 -1.811 1 92.19 64 THR A N 1
ATOM 475 C CA . THR A 1 64 ? -14.805 -33.219 -2.5 1 92.19 64 THR A CA 1
ATOM 476 C C . THR A 1 64 ? -13.898 -34.094 -3.359 1 92.19 64 THR A C 1
ATOM 478 O O . THR A 1 64 ? -13.07 -33.562 -4.117 1 92.19 64 THR A O 1
ATOM 481 N N . TYR A 1 65 ? -14.133 -35.406 -3.227 1 93.19 65 TYR A N 1
ATOM 482 C CA . TYR A 1 65 ? -13.391 -36.375 -3.992 1 93.19 65 TYR A CA 1
ATOM 483 C C . TYR A 1 65 ? -14.344 -37.312 -4.746 1 93.19 65 TYR A C 1
ATOM 485 O O . TYR A 1 65 ? -15.469 -37.531 -4.312 1 93.19 65 TYR A O 1
ATOM 493 N N . PRO A 1 66 ? -13.93 -37.969 -5.875 1 94.81 66 PRO A N 1
ATOM 494 C CA . PRO A 1 66 ? -12.625 -37.781 -6.523 1 94.81 66 PRO A CA 1
ATOM 495 C C . PRO A 1 66 ? -12.438 -36.375 -7.062 1 94.81 66 PRO A C 1
ATOM 497 O O . PRO A 1 66 ? -13.414 -35.656 -7.27 1 94.81 66 PRO A O 1
ATOM 500 N N . HIS A 1 67 ? -11.125 -35.969 -7.176 1 97 67 HIS A N 1
ATOM 501 C CA . HIS A 1 67 ? -10.781 -34.594 -7.578 1 97 67 HIS A CA 1
ATOM 502 C C . HIS A 1 67 ? -9.633 -34.594 -8.578 1 97 67 HIS A C 1
ATOM 504 O O . HIS A 1 67 ? -8.742 -35.438 -8.508 1 97 67 HIS A O 1
ATOM 510 N N . VAL A 1 68 ? -9.656 -33.719 -9.555 1 98.19 68 VAL A N 1
ATOM 511 C CA . VAL A 1 68 ? -8.539 -33.469 -10.461 1 98.19 68 VAL A CA 1
ATOM 512 C C . VAL A 1 68 ? -7.785 -32.219 -10.039 1 98.19 68 VAL A C 1
ATOM 514 O O . VAL A 1 68 ? -8.297 -31.094 -10.188 1 98.19 68 VAL A O 1
ATOM 517 N N . PRO A 1 69 ? -6.539 -32.312 -9.547 1 98.25 69 PRO A N 1
ATOM 518 C CA . PRO A 1 69 ? -5.738 -31.125 -9.156 1 98.25 69 PRO A CA 1
ATOM 519 C C . PRO A 1 69 ? -5.141 -30.406 -10.352 1 98.25 69 PRO A C 1
ATOM 521 O O . PRO A 1 69 ? -5.469 -30.719 -11.5 1 98.25 69 PRO A O 1
ATOM 524 N N . GLY A 1 70 ? -4.289 -29.422 -10.062 1 98.56 70 GLY A N 1
ATOM 525 C CA . GLY A 1 70 ? -3.67 -28.578 -11.07 1 98.56 70 GLY A CA 1
ATOM 526 C C . GLY A 1 70 ? -4.293 -27.203 -11.148 1 98.56 70 GLY A C 1
ATOM 527 O O . GLY A 1 70 ? -5.324 -27.016 -11.797 1 98.56 70 GLY A O 1
ATOM 528 N N . ILE A 1 71 ? -3.604 -26.188 -10.664 1 98.06 71 ILE A N 1
ATOM 529 C CA . ILE A 1 71 ? -4.266 -24.891 -10.516 1 98.06 71 ILE A CA 1
ATOM 530 C C . ILE A 1 71 ? -4.062 -24.062 -11.773 1 98.06 71 ILE A C 1
ATOM 532 O O . ILE A 1 71 ? -4.727 -23.031 -11.961 1 98.06 71 ILE A O 1
ATOM 536 N N . ASP A 1 72 ? -3.195 -24.469 -12.648 1 98.69 72 ASP A N 1
ATOM 537 C CA . ASP A 1 72 ? -2.916 -23.797 -13.914 1 98.69 72 ASP A CA 1
ATOM 538 C C . ASP A 1 72 ? -3.084 -24.766 -15.094 1 98.69 72 ASP A C 1
ATOM 540 O O . ASP A 1 72 ? -2.877 -25.969 -14.945 1 98.69 72 ASP A O 1
ATOM 544 N N . PHE A 1 73 ? -3.436 -24.188 -16.219 1 98.88 73 PHE A N 1
ATOM 545 C CA . PHE A 1 73 ? -3.25 -24.969 -17.438 1 98.88 73 PHE A CA 1
ATOM 546 C C . PHE A 1 73 ? -3.24 -24.062 -18.672 1 98.88 73 PHE A C 1
ATOM 548 O O . PHE A 1 73 ? -3.654 -22.906 -18.594 1 98.88 73 PHE A O 1
ATOM 555 N N . ALA A 1 74 ? -2.686 -24.531 -19.734 1 98.94 74 ALA A N 1
ATOM 556 C CA . ALA A 1 74 ? -2.742 -23.938 -21.062 1 98.94 74 ALA A CA 1
ATOM 557 C C . ALA A 1 74 ? -3.131 -24.969 -22.109 1 98.94 74 ALA A C 1
ATOM 559 O O . ALA A 1 74 ? -2.744 -26.141 -22.016 1 98.94 74 ALA A O 1
ATOM 560 N N . GLY A 1 75 ? -3.912 -24.531 -23.031 1 98.88 75 GLY A N 1
ATOM 561 C CA . GLY A 1 75 ? -4.375 -25.469 -24.047 1 98.88 75 GLY A CA 1
ATOM 562 C C . GLY A 1 75 ? -5.113 -24.781 -25.188 1 98.88 75 GLY A C 1
ATOM 563 O O . GLY A 1 75 ? -4.934 -23.578 -25.422 1 98.88 75 GLY A O 1
ATOM 564 N N . VAL A 1 76 ? -5.852 -25.641 -25.859 1 98.88 76 VAL A N 1
ATOM 565 C CA . VAL A 1 76 ? -6.574 -25.188 -27.047 1 98.88 76 VAL A CA 1
ATOM 566 C C . VAL A 1 76 ? -8.07 -25.438 -26.875 1 98.88 76 VAL A C 1
ATOM 568 O O . VAL A 1 76 ? -8.477 -26.531 -26.469 1 98.88 76 VAL A O 1
ATOM 571 N N . VAL A 1 77 ? -8.844 -24.422 -27.203 1 98.88 77 VAL A N 1
ATOM 572 C CA . VAL A 1 77 ? -10.297 -24.531 -27.062 1 98.88 77 VAL A CA 1
ATOM 573 C C . VAL A 1 77 ? -10.828 -25.578 -28.047 1 98.88 77 VAL A C 1
ATOM 575 O O . VAL A 1 77 ? -10.547 -25.516 -29.25 1 98.88 77 VAL A O 1
ATOM 578 N N . GLU A 1 78 ? -11.555 -26.516 -27.516 1 98.31 78 GLU A N 1
ATOM 579 C CA . GLU A 1 78 ? -12.211 -27.547 -28.328 1 98.31 78 GLU A CA 1
ATOM 580 C C . GLU A 1 78 ? -13.656 -27.141 -28.641 1 98.31 78 GLU A C 1
ATOM 582 O O . GLU A 1 78 ? -14.133 -27.391 -29.75 1 98.31 78 GLU A O 1
ATOM 587 N N . ALA A 1 79 ? -14.312 -26.625 -27.688 1 98 79 ALA A N 1
ATOM 588 C CA . ALA A 1 79 ? -15.688 -26.156 -27.828 1 98 79 ALA A CA 1
ATOM 589 C C . ALA A 1 79 ? -15.961 -24.969 -26.922 1 98 79 ALA A C 1
ATOM 591 O O . ALA A 1 79 ? -15.359 -24.844 -25.844 1 98 79 ALA A O 1
ATOM 592 N N . SER A 1 80 ? -16.844 -24.094 -27.406 1 98.5 80 SER A N 1
ATOM 593 C CA . SER A 1 80 ? -17.172 -22.922 -26.609 1 98.5 80 SER A CA 1
ATOM 594 C C . SER A 1 80 ? -18.625 -22.531 -26.766 1 98.5 80 SER A C 1
ATOM 596 O O . SER A 1 80 ? -19.141 -22.484 -27.891 1 98.5 80 SER A O 1
ATOM 598 N N . ALA A 1 81 ? -19.25 -22.359 -25.656 1 98.25 81 ALA A N 1
ATOM 599 C CA . ALA A 1 81 ? -20.609 -21.781 -25.656 1 98.25 81 ALA A CA 1
ATOM 600 C C . ALA A 1 81 ? -20.562 -20.281 -25.422 1 98.25 81 ALA A C 1
ATOM 602 O O . ALA A 1 81 ? -21.609 -19.625 -25.391 1 98.25 81 ALA A O 1
ATOM 603 N N . SER A 1 82 ? -19.406 -19.734 -25.203 1 98.12 82 SER A N 1
ATOM 604 C CA . SER A 1 82 ? -19.188 -18.312 -25.016 1 98.12 82 SER A CA 1
ATOM 605 C C . SER A 1 82 ? -18.672 -17.656 -26.297 1 98.12 82 SER A C 1
ATOM 607 O O . SER A 1 82 ? -17.859 -18.25 -27.016 1 98.12 82 SER A O 1
ATOM 609 N N . PRO A 1 83 ? -19.078 -16.422 -26.516 1 97.75 83 PRO A N 1
ATOM 610 C CA . PRO A 1 83 ? -18.562 -15.695 -27.672 1 97.75 83 PRO A CA 1
ATOM 611 C C . PRO A 1 83 ? -17.109 -15.258 -27.5 1 97.75 83 PRO A C 1
ATOM 613 O O . PRO A 1 83 ? -16.469 -14.812 -28.453 1 97.75 83 PRO A O 1
ATOM 616 N N . LEU A 1 84 ? -16.547 -15.383 -26.344 1 97.69 84 LEU A N 1
ATOM 617 C CA . LEU A 1 84 ? -15.203 -14.906 -26.062 1 97.69 84 LEU A CA 1
ATOM 618 C C . LEU A 1 84 ? -14.164 -15.766 -26.781 1 97.69 84 LEU A C 1
ATOM 620 O O . LEU A 1 84 ? -13.062 -15.305 -27.062 1 97.69 84 LEU A O 1
ATOM 624 N N . TYR A 1 85 ? -14.578 -17 -27 1 98.56 85 TYR A N 1
ATOM 625 C CA . TYR A 1 85 ? -13.609 -17.922 -27.578 1 98.56 85 TYR A CA 1
ATOM 626 C C . TYR A 1 85 ? -14.25 -18.781 -28.672 1 98.56 85 TYR A C 1
ATOM 628 O O . TYR A 1 85 ? -15.477 -18.922 -28.703 1 98.56 85 TYR A O 1
ATOM 636 N N . LYS A 1 86 ? -13.453 -19.344 -29.547 1 98.56 86 LYS A N 1
ATOM 637 C CA . LYS A 1 86 ? -13.844 -20.312 -30.562 1 98.56 86 LYS A CA 1
ATOM 638 C C . LYS A 1 86 ? -12.883 -21.484 -30.609 1 98.56 86 LYS A C 1
ATOM 640 O O . LYS A 1 86 ? -11.734 -21.375 -30.172 1 98.56 86 LYS A O 1
ATOM 645 N N . PRO A 1 87 ? -13.383 -22.609 -31.125 1 98.62 87 PRO A N 1
ATOM 646 C CA . PRO A 1 87 ? -12.477 -23.75 -31.25 1 98.62 87 PRO A CA 1
ATOM 647 C C . PRO A 1 87 ? -11.188 -23.391 -32 1 98.62 87 PRO A C 1
ATOM 649 O O . PRO A 1 87 ? -11.219 -22.688 -33 1 98.62 87 PRO A O 1
ATOM 652 N N . GLY A 1 88 ? -10.109 -23.797 -31.422 1 98.75 88 GLY A N 1
ATOM 653 C CA . GLY A 1 88 ? -8.82 -23.5 -32.031 1 98.75 88 GLY A CA 1
ATOM 654 C C . GLY A 1 88 ? -8.047 -22.422 -31.312 1 98.75 88 GLY A C 1
ATOM 655 O O . GLY A 1 88 ? -6.836 -22.297 -31.5 1 98.75 88 GLY A O 1
ATOM 656 N N . ASP A 1 89 ? -8.727 -21.609 -30.5 1 98.75 89 ASP A N 1
ATOM 657 C CA . ASP A 1 89 ? -8.055 -20.562 -29.719 1 98.75 89 ASP A CA 1
ATOM 658 C C . ASP A 1 89 ? -7.133 -21.172 -28.672 1 98.75 89 ASP A C 1
ATOM 660 O O . ASP A 1 89 ? -7.496 -22.141 -28 1 98.75 89 ASP A O 1
ATOM 664 N N . SER A 1 90 ? -5.891 -20.656 -28.516 1 98.94 90 SER A N 1
ATOM 665 C CA . SER A 1 90 ? -4.996 -21 -27.422 1 98.94 90 SER A CA 1
ATOM 666 C C . SER A 1 90 ? -5.289 -20.156 -26.188 1 98.94 90 SER A C 1
ATOM 668 O O . SER A 1 90 ? -5.43 -18.938 -26.281 1 98.94 90 SER A O 1
ATOM 670 N N . VAL A 1 91 ? -5.379 -20.828 -25 1 98.94 91 VAL A N 1
ATOM 671 C CA . VAL A 1 91 ? -5.824 -20.109 -23.812 1 98.94 91 VAL A CA 1
ATOM 672 C C . VAL A 1 91 ? -4.992 -20.531 -22.609 1 98.94 91 VAL A C 1
ATOM 674 O O . VAL A 1 91 ? -4.328 -21.562 -22.641 1 98.94 91 VAL A O 1
ATOM 677 N N . ILE A 1 92 ? -4.973 -19.688 -21.609 1 98.94 92 ILE A N 1
ATOM 678 C CA . ILE A 1 92 ? -4.301 -19.906 -20.328 1 98.94 92 ILE A CA 1
ATOM 679 C C . ILE A 1 92 ? -5.309 -19.781 -19.188 1 98.94 92 ILE A C 1
ATOM 681 O O . ILE A 1 92 ? -6.18 -18.906 -19.219 1 98.94 92 ILE A O 1
ATOM 685 N N . LEU A 1 93 ? -5.211 -20.641 -18.234 1 98.81 93 LEU A N 1
ATOM 686 C CA . LEU A 1 93 ? -5.949 -20.469 -16.984 1 98.81 93 LEU A CA 1
ATOM 687 C C . LEU A 1 93 ? -5.008 -20.469 -15.789 1 98.81 93 LEU A C 1
ATOM 689 O O . LEU A 1 93 ? -4.188 -21.375 -15.641 1 98.81 93 LEU A O 1
ATOM 693 N N . THR A 1 94 ? -5.078 -19.422 -14.977 1 98.56 94 THR A N 1
ATOM 694 C CA . THR A 1 94 ? -4.477 -19.328 -13.648 1 98.56 94 THR A CA 1
ATOM 695 C C . THR A 1 94 ? -5.48 -18.812 -12.625 1 98.56 94 THR A C 1
ATOM 697 O O . THR A 1 94 ? -6.199 -17.844 -12.898 1 98.56 94 THR A O 1
ATOM 700 N N . GLY A 1 95 ? -5.52 -19.422 -11.492 1 97 95 GLY A N 1
ATOM 701 C CA . GLY A 1 95 ? -6.336 -18.875 -10.414 1 97 95 GLY A CA 1
ATOM 702 C C . GLY A 1 95 ? -7.766 -19.391 -10.438 1 97 95 GLY A C 1
ATOM 703 O O . GLY A 1 95 ? -8.016 -20.547 -10.781 1 97 95 GLY A O 1
ATOM 704 N N . TRP A 1 96 ? -8.688 -18.703 -9.766 1 96.75 96 TRP A N 1
ATOM 705 C CA . TRP A 1 96 ? -10.133 -18.906 -9.711 1 96.75 96 TRP A CA 1
ATOM 706 C C . TRP A 1 96 ? -10.477 -20.156 -8.938 1 96.75 96 TRP A C 1
ATOM 708 O O . TRP A 1 96 ? -11.523 -20.781 -9.164 1 96.75 96 TRP A O 1
ATOM 718 N N . ARG A 1 97 ? -9.555 -20.703 -8.188 1 95.5 97 ARG A N 1
ATOM 719 C CA . ARG A 1 97 ? -9.703 -21.875 -7.328 1 95.5 97 ARG A CA 1
ATOM 720 C C . ARG A 1 97 ? -9.875 -23.141 -8.156 1 95.5 97 ARG A C 1
ATOM 722 O O . ARG A 1 97 ? -10.453 -24.125 -7.684 1 95.5 97 ARG A O 1
ATOM 729 N N . VAL A 1 98 ? -9.508 -23.016 -9.375 1 97.19 98 VAL A N 1
ATOM 730 C CA . VAL A 1 98 ? -9.383 -24.219 -10.195 1 97.19 98 VAL A CA 1
ATOM 731 C C . VAL A 1 98 ? -8.281 -25.109 -9.641 1 97.19 98 VAL A C 1
ATOM 733 O O . VAL A 1 98 ? -7.227 -24.625 -9.219 1 97.19 98 VAL A O 1
ATOM 736 N N . GLY A 1 99 ? -8.492 -26.406 -9.625 1 97.56 99 GLY A N 1
ATOM 737 C CA . GLY A 1 99 ? -7.535 -27.344 -9.047 1 97.56 99 GLY A CA 1
ATOM 738 C C . GLY A 1 99 ? -7.699 -27.516 -7.547 1 97.56 99 GLY A C 1
ATOM 739 O O . GLY A 1 99 ? -7.113 -28.422 -6.953 1 97.56 99 GLY A O 1
ATOM 740 N N . GLU A 1 100 ? -8.461 -26.625 -6.938 1 95.81 100 GLU A N 1
ATOM 741 C CA . GLU A 1 100 ? -8.719 -26.625 -5.5 1 95.81 100 GLU A CA 1
ATOM 742 C C . GLU A 1 100 ? -10.18 -26.938 -5.203 1 95.81 100 GLU A C 1
ATOM 744 O O . GLU A 1 100 ? -10.492 -28 -4.672 1 95.81 100 GLU A O 1
ATOM 749 N N . VAL A 1 101 ? -11.039 -26.094 -5.691 1 94.94 101 VAL A N 1
ATOM 750 C CA . VAL A 1 101 ? -12.477 -26.25 -5.488 1 94.94 101 VAL A CA 1
ATOM 751 C C . VAL A 1 101 ? -13.109 -26.891 -6.719 1 94.94 101 VAL A C 1
ATOM 753 O O . VAL A 1 101 ? -14 -27.734 -6.598 1 94.94 101 VAL A O 1
ATOM 756 N N . ARG A 1 102 ? -12.609 -26.484 -7.852 1 95.56 102 ARG A N 1
ATOM 757 C CA . ARG A 1 102 ? -13.023 -27.062 -9.125 1 95.56 102 ARG A CA 1
ATOM 758 C C . ARG A 1 102 ? -11.922 -27.922 -9.727 1 95.56 102 ARG A C 1
ATOM 760 O O . ARG A 1 102 ? -10.75 -27.781 -9.375 1 95.56 102 ARG A O 1
ATOM 767 N N . TRP A 1 103 ? -12.352 -28.859 -10.57 1 97.75 103 TRP A N 1
ATOM 768 C CA . TRP A 1 103 ? -11.344 -29.688 -11.219 1 97.75 103 TRP A CA 1
ATOM 769 C C . TRP A 1 103 ? -10.344 -28.828 -11.992 1 97.75 103 TRP A C 1
ATOM 771 O O . TRP A 1 103 ? -10.734 -27.844 -12.625 1 97.75 103 TRP A O 1
ATOM 781 N N . GLY A 1 104 ? -9.125 -29.344 -12 1 97.94 104 GLY A N 1
ATOM 782 C CA . GLY A 1 104 ? -8.055 -28.484 -12.508 1 97.94 104 GLY A CA 1
ATOM 783 C C . GLY A 1 104 ? -7.398 -29.031 -13.758 1 97.94 104 GLY A C 1
ATOM 784 O O . GLY A 1 104 ? -8.039 -29.719 -14.562 1 97.94 104 GLY A O 1
ATOM 785 N N . GLY A 1 105 ? -6.133 -28.594 -13.938 1 98.38 105 GLY A N 1
ATOM 786 C CA . GLY A 1 105 ? -5.449 -28.734 -15.211 1 98.38 105 GLY A CA 1
ATOM 787 C C . GLY A 1 105 ? -4.637 -30.016 -15.305 1 98.38 105 GLY A C 1
ATOM 788 O O . GLY A 1 105 ? -3.955 -30.25 -16.312 1 98.38 105 GLY A O 1
ATOM 789 N N . TYR A 1 106 ? -4.66 -30.859 -14.258 1 98.75 106 TYR A N 1
ATOM 790 C CA . TYR A 1 106 ? -3.975 -32.125 -14.367 1 98.75 106 TYR A CA 1
ATOM 791 C C . TYR A 1 106 ? -4.852 -33.156 -15.07 1 98.75 106 TYR A C 1
ATOM 793 O O . TYR A 1 106 ? -5.059 -34.281 -14.555 1 98.75 106 TYR A O 1
ATOM 801 N N . ALA A 1 107 ? -5.312 -32.844 -16.188 1 98.5 107 ALA A N 1
ATOM 802 C CA . ALA A 1 107 ? -6.16 -33.625 -17.078 1 98.5 107 ALA A CA 1
ATOM 803 C C . ALA A 1 107 ? -6 -33.188 -18.531 1 98.5 107 ALA A C 1
ATOM 805 O O . ALA A 1 107 ? -5.684 -32.031 -18.797 1 98.5 107 ALA A O 1
ATOM 806 N N . SER A 1 108 ? -6.289 -34.094 -19.422 1 98.44 108 SER A N 1
ATOM 807 C CA . SER A 1 108 ? -6.117 -33.781 -20.844 1 98.44 108 SER A CA 1
ATOM 808 C C . SER A 1 108 ? -7.199 -32.844 -21.344 1 98.44 108 SER A C 1
ATOM 810 O O . SER A 1 108 ? -7.082 -32.281 -22.438 1 98.44 108 SER A O 1
ATOM 812 N N . LYS A 1 109 ? -8.258 -32.719 -20.562 1 98.31 109 LYS A N 1
ATOM 813 C CA . LYS A 1 109 ? -9.297 -31.734 -20.859 1 98.31 109 LYS A CA 1
ATOM 814 C C . LYS A 1 109 ? -9.758 -31.016 -19.594 1 98.31 109 LYS A C 1
ATOM 816 O O . LYS A 1 109 ? -9.68 -31.562 -18.5 1 98.31 109 LYS A O 1
ATOM 821 N N . ALA A 1 110 ? -10.227 -29.828 -19.797 1 98.25 110 ALA A N 1
ATOM 822 C CA . ALA A 1 110 ? -10.844 -29.031 -18.734 1 98.25 110 ALA A CA 1
ATOM 823 C C . ALA A 1 110 ? -12.047 -28.25 -19.25 1 98.25 110 ALA A C 1
ATOM 825 O O . ALA A 1 110 ? -12.039 -27.781 -20.391 1 98.25 110 ALA A O 1
ATOM 826 N N . ARG A 1 111 ? -13.031 -28.203 -18.469 1 98.06 111 ARG A N 1
ATOM 827 C CA . ARG A 1 111 ? -14.211 -27.391 -18.766 1 98.06 111 ARG A CA 1
ATOM 828 C C . ARG A 1 111 ? -14.375 -26.266 -17.734 1 98.06 111 ARG A C 1
ATOM 830 O O . ARG A 1 111 ? -14.516 -26.531 -16.547 1 98.06 111 ARG A O 1
ATOM 837 N N . VAL A 1 112 ? -14.297 -25 -18.203 1 98.38 112 VAL A N 1
ATOM 838 C CA . VAL A 1 112 ? -14.25 -23.875 -17.281 1 98.38 112 VAL A CA 1
ATOM 839 C C . VAL A 1 112 ? -15.086 -22.719 -17.828 1 98.38 112 VAL A C 1
ATOM 841 O O . VAL A 1 112 ? -15.625 -22.812 -18.938 1 98.38 112 VAL A O 1
ATOM 844 N N . LYS A 1 113 ? -15.242 -21.672 -16.953 1 98.12 113 LYS A N 1
ATOM 845 C CA . LYS A 1 113 ? -15.906 -20.453 -17.391 1 98.12 113 LYS A CA 1
ATOM 846 C C . LYS A 1 113 ? -15.008 -19.656 -18.328 1 98.12 113 LYS A C 1
ATOM 848 O O . LYS A 1 113 ? -13.805 -19.547 -18.109 1 98.12 113 LYS A O 1
ATOM 853 N N . ALA A 1 114 ? -15.641 -19.094 -19.344 1 98.38 114 ALA A N 1
ATOM 854 C CA . ALA A 1 114 ? -14.906 -18.328 -20.344 1 98.38 114 ALA A CA 1
ATOM 855 C C . ALA A 1 114 ? -14.148 -17.172 -19.688 1 98.38 114 ALA A C 1
ATOM 857 O O . ALA A 1 114 ? -13.023 -16.859 -20.078 1 98.38 114 ALA A O 1
ATOM 858 N N . GLU A 1 115 ? -14.695 -16.578 -18.656 1 97.31 115 GLU A N 1
ATOM 859 C CA . GLU A 1 115 ? -14.141 -15.375 -18.031 1 97.31 115 GLU A CA 1
ATOM 860 C C . GLU A 1 115 ? -12.883 -15.703 -17.234 1 97.31 115 GLU A C 1
ATOM 862 O O . GLU A 1 115 ? -12.125 -14.797 -16.875 1 97.31 115 GLU A O 1
ATOM 867 N N . TRP A 1 116 ? -12.656 -16.938 -17 1 97.88 116 TRP A N 1
ATOM 868 C CA . TRP A 1 116 ? -11.484 -17.344 -16.234 1 97.88 116 TRP A CA 1
ATOM 869 C C . TRP A 1 116 ? -10.266 -17.5 -17.141 1 97.88 116 TRP A C 1
ATOM 871 O O . TRP A 1 116 ? -9.133 -17.609 -16.672 1 97.88 116 TRP A O 1
ATOM 881 N N . LEU A 1 117 ? -10.516 -17.531 -18.453 1 98.56 117 LEU A N 1
ATOM 882 C CA . LEU A 1 117 ? -9.453 -17.75 -19.422 1 98.56 117 LEU A CA 1
ATOM 883 C C . LEU A 1 117 ? -8.883 -16.438 -19.922 1 98.56 117 LEU A C 1
ATOM 885 O O . LEU A 1 117 ? -9.57 -15.414 -19.906 1 98.56 117 LEU A O 1
ATOM 889 N N . VAL A 1 118 ? -7.633 -16.484 -20.297 1 98.69 118 VAL A N 1
ATOM 890 C CA . VAL A 1 118 ? -7.031 -15.414 -21.078 1 98.69 118 VAL A CA 1
ATOM 891 C C . VAL A 1 118 ? -6.43 -15.984 -22.359 1 98.69 118 VAL A C 1
ATOM 893 O O . VAL A 1 118 ? -5.965 -17.125 -22.391 1 98.69 118 VAL A O 1
ATOM 896 N N . PRO A 1 119 ? -6.465 -15.195 -23.406 1 98.81 119 PRO A N 1
ATOM 897 C CA . PRO A 1 119 ? -5.816 -15.672 -24.625 1 98.81 119 PRO A CA 1
ATOM 898 C C . PRO A 1 119 ? -4.305 -15.812 -24.484 1 98.81 119 PRO A C 1
ATOM 900 O O . PRO A 1 119 ? -3.674 -15.016 -23.781 1 98.81 119 PRO A O 1
ATOM 903 N N . LEU A 1 120 ? -3.779 -16.812 -25.109 1 98.88 120 LEU A N 1
ATOM 904 C CA . LEU A 1 120 ? -2.326 -16.922 -25.188 1 98.88 120 LEU A CA 1
ATOM 905 C C . LEU A 1 120 ? -1.729 -15.742 -25.922 1 98.88 120 LEU A C 1
ATOM 907 O O . LEU A 1 120 ? -2.137 -15.43 -27.047 1 98.88 120 LEU A O 1
ATOM 911 N N . PRO A 1 121 ? -0.787 -15.055 -25.281 1 98.62 121 PRO A N 1
ATOM 912 C CA . PRO A 1 121 ? -0.177 -13.914 -25.969 1 98.62 121 PRO A CA 1
ATOM 913 C C . PRO A 1 121 ? 0.565 -14.328 -27.234 1 98.62 121 PRO A C 1
ATOM 915 O O . PRO A 1 121 ? 1.106 -15.438 -27.312 1 98.62 121 PRO A O 1
ATOM 918 N N . GLU A 1 122 ? 0.663 -13.344 -28.141 1 96.88 122 GLU A N 1
ATOM 919 C CA . GLU A 1 122 ? 1.408 -13.586 -29.375 1 96.88 122 GLU A CA 1
ATOM 920 C C . GLU A 1 122 ? 2.873 -13.898 -29.078 1 96.88 122 GLU A C 1
ATOM 922 O O . GLU A 1 122 ? 3.494 -13.25 -28.234 1 96.88 122 GLU A O 1
ATOM 927 N N . GLY A 1 123 ? 3.332 -14.922 -29.688 1 95.56 123 GLY A N 1
ATOM 928 C CA . GLY A 1 123 ? 4.746 -15.25 -29.578 1 95.56 123 GLY A CA 1
ATOM 929 C C . GLY A 1 123 ? 5.055 -16.188 -28.438 1 95.56 123 GLY A C 1
ATOM 930 O O . GLY A 1 123 ? 6.184 -16.656 -28.297 1 95.56 123 GLY A O 1
ATOM 931 N N . MET A 1 124 ? 4.125 -16.484 -27.656 1 98.25 124 MET A N 1
ATOM 932 C CA . MET A 1 124 ? 4.301 -17.375 -26.516 1 98.25 124 MET A CA 1
ATOM 933 C C . MET A 1 124 ? 3.744 -18.766 -26.812 1 98.25 124 MET A C 1
ATOM 935 O O . MET A 1 124 ? 2.682 -18.891 -27.422 1 98.25 124 MET A O 1
ATOM 939 N N . THR A 1 125 ? 4.496 -19.797 -26.453 1 98.81 125 THR A N 1
ATOM 940 C CA . THR A 1 125 ? 3.992 -21.156 -26.609 1 98.81 125 THR A CA 1
ATOM 941 C C . THR A 1 125 ? 3.191 -21.578 -25.391 1 98.81 125 THR A C 1
ATOM 943 O O . THR A 1 125 ? 3.324 -20.984 -24.312 1 98.81 125 THR A O 1
ATOM 946 N N . LEU A 1 126 ? 2.391 -22.562 -25.578 1 98.88 126 LEU A N 1
ATOM 947 C CA . LEU A 1 126 ? 1.643 -23.125 -24.469 1 98.88 126 LEU A CA 1
ATOM 948 C C . LEU A 1 126 ? 2.586 -23.609 -23.359 1 98.88 126 LEU A C 1
ATOM 950 O O . LEU A 1 126 ? 2.301 -23.438 -22.172 1 98.88 126 LEU A O 1
ATOM 954 N N . HIS A 1 127 ? 3.68 -24.203 -23.766 1 98.88 127 HIS A N 1
ATOM 955 C CA . HIS A 1 127 ? 4.68 -24.672 -22.812 1 98.88 127 HIS A CA 1
ATOM 956 C C . HIS A 1 127 ? 5.27 -23.516 -22.016 1 98.88 127 HIS A C 1
ATOM 958 O O . HIS A 1 127 ? 5.371 -23.594 -20.797 1 98.88 127 HIS A O 1
ATOM 964 N N . GLN A 1 128 ? 5.629 -22.453 -22.703 1 98.88 128 GLN A N 1
ATOM 965 C CA . GLN A 1 128 ? 6.172 -21.266 -22.047 1 98.88 128 GLN A CA 1
ATOM 966 C C . GLN A 1 128 ? 5.164 -20.672 -21.062 1 98.88 128 GLN A C 1
ATOM 968 O O . GLN A 1 128 ? 5.535 -20.234 -19.984 1 98.88 128 GLN A O 1
ATOM 973 N N . ALA A 1 129 ? 3.873 -20.641 -21.469 1 98.88 129 ALA A N 1
ATOM 974 C CA . ALA A 1 129 ? 2.822 -20.125 -20.594 1 98.88 129 ALA A CA 1
ATOM 975 C C . ALA A 1 129 ? 2.777 -20.891 -19.281 1 98.88 129 ALA A C 1
ATOM 977 O O . ALA A 1 129 ? 2.619 -20.281 -18.219 1 98.88 129 ALA A O 1
ATOM 978 N N . MET A 1 130 ? 2.988 -22.141 -19.344 1 98.81 130 MET A N 1
ATOM 979 C CA . MET A 1 130 ? 2.902 -22.938 -18.109 1 98.81 130 MET A CA 1
ATOM 980 C C . MET A 1 130 ? 4.234 -22.938 -17.375 1 98.81 130 MET A C 1
ATOM 982 O O . MET A 1 130 ? 4.273 -23.125 -16.156 1 98.81 130 MET A O 1
ATOM 986 N N . ALA A 1 131 ? 5.336 -22.688 -18.125 1 98.81 131 ALA A N 1
ATOM 987 C CA . ALA A 1 131 ? 6.586 -22.406 -17.438 1 98.81 131 ALA A CA 1
ATOM 988 C C . ALA A 1 131 ? 6.477 -21.141 -16.594 1 98.81 131 ALA A C 1
ATOM 990 O O . ALA A 1 131 ? 7.078 -21.047 -15.516 1 98.81 131 ALA A O 1
ATOM 991 N N . ILE A 1 132 ? 5.754 -20.172 -17.062 1 98.75 132 ILE A N 1
ATOM 992 C CA . ILE A 1 132 ? 5.484 -18.938 -16.328 1 98.75 132 ILE A CA 1
ATOM 993 C C . ILE A 1 132 ? 4.461 -19.203 -15.234 1 98.75 132 ILE A C 1
ATOM 995 O O . ILE A 1 132 ? 4.73 -18.984 -14.055 1 98.75 132 ILE A O 1
ATOM 999 N N . GLY A 1 133 ? 3.256 -19.734 -15.625 1 98.62 133 GLY A N 1
ATOM 1000 C CA . GLY A 1 133 ? 2.191 -20.125 -14.719 1 98.62 133 GLY A CA 1
ATOM 1001 C C . GLY A 1 133 ? 1.796 -19.016 -13.758 1 98.62 133 GLY A C 1
ATOM 1002 O O . GLY A 1 133 ? 1.989 -17.828 -14.047 1 98.62 133 GLY A O 1
ATOM 1003 N N . THR A 1 134 ? 1.16 -19.406 -12.664 1 98.44 134 THR A N 1
ATOM 1004 C CA . THR A 1 134 ? 0.727 -18.484 -11.617 1 98.44 134 THR A CA 1
ATOM 1005 C C . THR A 1 134 ? 1.921 -17.766 -11.008 1 98.44 134 THR A C 1
ATOM 1007 O O . THR A 1 134 ? 1.836 -16.562 -10.688 1 98.44 134 THR A O 1
ATOM 1010 N N . ALA A 1 135 ? 3.064 -18.453 -10.914 1 97.88 135 ALA A N 1
ATOM 1011 C CA . ALA A 1 135 ? 4.254 -17.859 -10.305 1 97.88 135 ALA A CA 1
ATOM 1012 C C . ALA A 1 135 ? 4.723 -16.641 -11.078 1 97.88 135 ALA A C 1
ATOM 1014 O O . ALA A 1 135 ? 4.844 -15.547 -10.516 1 97.88 135 ALA A O 1
ATOM 1015 N N . GLY A 1 136 ? 4.945 -16.844 -12.383 1 98.62 136 GLY A N 1
ATOM 1016 C CA . GLY A 1 136 ? 5.379 -15.734 -13.211 1 98.62 136 GLY A CA 1
ATOM 1017 C C . GLY A 1 136 ? 4.332 -14.641 -13.336 1 98.62 136 GLY A C 1
ATOM 1018 O O . GLY A 1 136 ? 4.664 -13.453 -13.359 1 98.62 136 GLY A O 1
ATOM 1019 N N . PHE A 1 137 ? 3.084 -15.031 -13.461 1 98.81 137 PHE A N 1
ATOM 1020 C CA . PHE A 1 137 ? 1.977 -14.078 -13.484 1 98.81 137 PHE A CA 1
ATOM 1021 C C . PHE A 1 137 ? 1.981 -13.211 -12.234 1 98.81 137 PHE A C 1
ATOM 1023 O O . PHE A 1 137 ? 1.826 -11.992 -12.32 1 98.81 137 PHE A O 1
ATOM 1030 N N . THR A 1 138 ? 2.209 -13.836 -11.062 1 98.69 138 THR A N 1
ATOM 1031 C CA . THR A 1 138 ? 2.271 -13.133 -9.781 1 98.69 138 THR A CA 1
ATOM 1032 C C . THR A 1 138 ? 3.451 -12.164 -9.758 1 98.69 138 THR A C 1
ATOM 1034 O O . THR A 1 138 ? 3.318 -11.031 -9.289 1 98.69 138 THR A O 1
ATOM 1037 N N . ALA A 1 139 ? 4.59 -12.586 -10.258 1 98.81 139 ALA A N 1
ATOM 1038 C CA . ALA A 1 139 ? 5.762 -11.727 -10.352 1 98.81 139 ALA A CA 1
ATOM 1039 C C . ALA A 1 139 ? 5.465 -10.492 -11.195 1 98.81 139 ALA A C 1
ATOM 1041 O O . ALA A 1 139 ? 5.848 -9.375 -10.828 1 98.81 139 ALA A O 1
ATOM 1042 N N . MET A 1 140 ? 4.781 -10.703 -12.281 1 98.94 140 MET A N 1
ATOM 1043 C CA . MET A 1 140 ? 4.445 -9.594 -13.172 1 98.94 140 MET A CA 1
ATOM 1044 C C . MET A 1 140 ? 3.479 -8.633 -12.492 1 98.94 140 MET A C 1
ATOM 1046 O O . MET A 1 140 ? 3.639 -7.414 -12.586 1 98.94 140 MET A O 1
ATOM 1050 N N . LEU A 1 141 ? 2.479 -9.211 -11.836 1 98.81 141 LEU A N 1
ATOM 1051 C CA . LEU A 1 141 ? 1.546 -8.359 -11.102 1 98.81 141 LEU A CA 1
ATOM 1052 C C . LEU A 1 141 ? 2.279 -7.516 -10.07 1 98.81 141 LEU A C 1
ATOM 1054 O O . LEU A 1 141 ? 1.974 -6.332 -9.898 1 98.81 141 LEU A O 1
ATOM 1058 N N . ALA A 1 142 ? 3.23 -8.102 -9.359 1 98.88 142 ALA A N 1
ATOM 1059 C CA . ALA A 1 142 ? 4.023 -7.391 -8.359 1 98.88 142 ALA A CA 1
ATOM 1060 C C . ALA A 1 142 ? 4.82 -6.262 -9.008 1 98.88 142 ALA A C 1
ATOM 1062 O O . ALA A 1 142 ? 4.832 -5.133 -8.5 1 98.88 142 ALA A O 1
ATOM 1063 N N . LEU A 1 143 ? 5.469 -6.586 -10.102 1 98.88 143 LEU A N 1
ATOM 1064 C CA . LEU A 1 143 ? 6.25 -5.582 -10.82 1 98.88 143 LEU A CA 1
ATOM 1065 C C . LEU A 1 143 ? 5.363 -4.438 -11.289 1 98.88 143 LEU A C 1
ATOM 1067 O O . LEU A 1 143 ? 5.711 -3.266 -11.117 1 98.88 143 LEU A O 1
ATOM 1071 N N . MET A 1 144 ? 4.23 -4.781 -11.883 1 98.75 144 MET A N 1
ATOM 1072 C CA . MET A 1 144 ? 3.293 -3.762 -12.344 1 98.75 144 MET A CA 1
ATOM 1073 C C . MET A 1 144 ? 2.85 -2.867 -11.195 1 98.75 144 MET A C 1
ATOM 1075 O O . MET A 1 144 ? 2.793 -1.645 -11.344 1 98.75 144 MET A O 1
ATOM 1079 N N . ALA A 1 145 ? 2.547 -3.479 -10.094 1 98.62 145 ALA A N 1
ATOM 1080 C CA . ALA A 1 145 ? 2.129 -2.705 -8.93 1 98.62 145 ALA A CA 1
ATOM 1081 C C . ALA A 1 145 ? 3.221 -1.729 -8.5 1 98.62 145 ALA A C 1
ATOM 1083 O O . ALA A 1 145 ? 2.943 -0.561 -8.219 1 98.62 145 ALA A O 1
ATOM 1084 N N . LEU A 1 146 ? 4.445 -2.211 -8.438 1 98.75 146 LEU A N 1
ATOM 1085 C CA . LEU A 1 146 ? 5.562 -1.362 -8.031 1 98.75 146 LEU A CA 1
ATOM 1086 C C . LEU A 1 146 ? 5.754 -0.212 -9.016 1 98.75 146 LEU A C 1
ATOM 1088 O O . LEU A 1 146 ? 5.957 0.933 -8.602 1 98.75 146 LEU A O 1
ATOM 1092 N N . GLU A 1 147 ? 5.672 -0.497 -10.281 1 98.56 147 GLU A N 1
ATOM 1093 C CA . GLU A 1 147 ? 5.832 0.533 -11.305 1 98.56 147 GLU A CA 1
ATOM 1094 C C . GLU A 1 147 ? 4.711 1.566 -11.234 1 98.56 147 GLU A C 1
ATOM 1096 O O . GLU A 1 147 ? 4.953 2.766 -11.391 1 98.56 147 GLU A O 1
ATOM 1101 N N . GLU A 1 148 ? 3.516 1.071 -11.07 1 97.31 148 GLU A N 1
ATOM 1102 C CA . GLU A 1 148 ? 2.359 1.954 -10.953 1 97.31 148 GLU A CA 1
ATOM 1103 C C . GLU A 1 148 ? 2.49 2.877 -9.742 1 97.31 148 GLU A C 1
ATOM 1105 O O . GLU A 1 148 ? 1.803 3.896 -9.656 1 97.31 148 GLU A O 1
ATOM 1110 N N . HIS A 1 149 ? 3.406 2.551 -8.82 1 96.81 149 HIS A N 1
ATOM 1111 C CA . HIS A 1 149 ? 3.629 3.355 -7.625 1 96.81 149 HIS A CA 1
ATOM 1112 C C . HIS A 1 149 ? 5 4.023 -7.656 1 96.81 149 HIS A C 1
ATOM 1114 O O . HIS A 1 149 ? 5.578 4.312 -6.605 1 96.81 149 HIS A O 1
ATOM 1120 N N . GLY A 1 150 ? 5.562 4.164 -8.82 1 95.94 150 GLY A N 1
ATOM 1121 C CA . GLY A 1 150 ? 6.664 5.098 -9 1 95.94 150 GLY A CA 1
ATOM 1122 C C . GLY A 1 150 ? 8 4.41 -9.203 1 95.94 150 GLY A C 1
ATOM 1123 O O . GLY A 1 150 ? 9.023 5.074 -9.398 1 95.94 150 GLY A O 1
ATOM 1124 N N . LEU A 1 151 ? 8.055 3.082 -9.211 1 98.44 151 LEU A N 1
ATOM 1125 C CA . LEU A 1 151 ? 9.328 2.4 -9.438 1 98.44 151 LEU A CA 1
ATOM 1126 C C . LEU A 1 151 ? 9.812 2.617 -10.867 1 98.44 151 LEU A C 1
ATOM 1128 O O . LEU A 1 151 ? 9.062 2.396 -11.82 1 98.44 151 LEU A O 1
ATOM 1132 N N . GLN A 1 152 ? 11.023 3.055 -10.969 1 98.19 152 GLN A N 1
ATOM 1133 C CA . GLN A 1 152 ? 11.711 3.236 -12.242 1 98.19 152 GLN A CA 1
ATOM 1134 C C . GLN A 1 152 ? 13.156 2.754 -12.156 1 98.19 152 GLN A C 1
ATOM 1136 O O . GLN A 1 152 ? 13.758 2.752 -11.078 1 98.19 152 GLN A O 1
ATOM 1141 N N . PRO A 1 153 ? 13.664 2.334 -13.328 1 97.12 153 PRO A N 1
ATOM 1142 C CA . PRO A 1 153 ? 15.047 1.854 -13.32 1 97.12 153 PRO A CA 1
ATOM 1143 C C . PRO A 1 153 ? 16.031 2.912 -12.828 1 97.12 153 PRO A C 1
ATOM 1145 O O . PRO A 1 153 ? 17.094 2.572 -12.305 1 97.12 153 PRO A O 1
ATOM 1148 N N . GLU A 1 154 ? 15.617 4.184 -12.891 1 95.88 154 GLU A N 1
ATOM 1149 C CA . GLU A 1 154 ? 16.5 5.293 -12.539 1 95.88 154 GLU A CA 1
ATOM 1150 C C . GLU A 1 154 ? 16.469 5.566 -11.039 1 95.88 154 GLU A C 1
ATOM 1152 O O . GLU A 1 154 ? 17.297 6.332 -10.523 1 95.88 154 GLU A O 1
ATOM 1157 N N . ASN A 1 155 ? 15.414 4.965 -10.367 1 95.31 155 ASN A N 1
ATOM 1158 C CA . ASN A 1 155 ? 15.383 5.164 -8.922 1 95.31 155 ASN A CA 1
ATOM 1159 C C . ASN A 1 155 ? 16.719 4.797 -8.273 1 95.31 155 ASN A C 1
ATOM 1161 O O . ASN A 1 155 ? 17.422 3.902 -8.75 1 95.31 155 ASN A O 1
ATOM 1165 N N . LYS A 1 156 ? 16.859 5.57 -7.145 1 87.94 156 LYS A N 1
ATOM 1166 C CA . LYS A 1 156 ? 18.047 5.242 -6.359 1 87.94 156 LYS A CA 1
ATOM 1167 C C . LYS A 1 156 ? 17.828 3.971 -5.539 1 87.94 156 LYS A C 1
ATOM 1169 O O . LYS A 1 156 ? 16.688 3.578 -5.285 1 87.94 156 LYS A O 1
ATOM 1174 N N . GLY A 1 157 ? 18.641 3.066 -5.387 1 96.69 157 GLY A N 1
ATOM 1175 C CA . GLY A 1 157 ? 18.547 1.859 -4.582 1 96.69 157 GLY A CA 1
ATOM 1176 C C . GLY A 1 157 ? 18.344 0.604 -5.406 1 96.69 157 GLY A C 1
ATOM 1177 O O . GLY A 1 157 ? 18.219 0.673 -6.633 1 96.69 157 GLY A O 1
ATOM 1178 N N . GLU A 1 158 ? 18.25 -0.479 -4.773 1 98.44 158 GLU A N 1
ATOM 1179 C CA . GLU A 1 158 ? 18.047 -1.781 -5.398 1 98.44 158 GLU A CA 1
ATOM 1180 C C . GLU A 1 158 ? 16.609 -2.281 -5.18 1 98.44 158 GLU A C 1
ATOM 1182 O O . GLU A 1 158 ? 15.93 -1.832 -4.262 1 98.44 158 GLU A O 1
ATOM 1187 N N . VAL A 1 159 ? 16.172 -3.068 -6.152 1 98.94 159 VAL A N 1
ATOM 1188 C CA . VAL A 1 159 ? 14.906 -3.764 -5.934 1 98.94 159 VAL A CA 1
ATOM 1189 C C . VAL A 1 159 ? 15.164 -5.102 -5.25 1 98.94 159 VAL A C 1
ATOM 1191 O O . VAL A 1 159 ? 15.875 -5.953 -5.785 1 98.94 159 VAL A O 1
ATOM 1194 N N . LEU A 1 160 ? 14.641 -5.234 -4.062 1 98.88 160 LEU A N 1
ATOM 1195 C CA . LEU A 1 160 ? 14.852 -6.438 -3.264 1 98.88 160 LEU A CA 1
ATOM 1196 C C . LEU A 1 160 ? 13.836 -7.52 -3.629 1 98.88 160 LEU A C 1
ATOM 1198 O O . LEU A 1 160 ? 12.641 -7.242 -3.727 1 98.88 160 LEU A O 1
ATOM 1202 N N . VAL A 1 161 ? 14.305 -8.711 -3.871 1 98.75 161 VAL A N 1
ATOM 1203 C CA . VAL A 1 161 ? 13.445 -9.867 -4.082 1 98.75 161 VAL A CA 1
ATOM 1204 C C . VAL A 1 161 ? 13.75 -10.938 -3.033 1 98.75 161 VAL A C 1
ATOM 1206 O O . VAL A 1 161 ? 14.828 -11.539 -3.047 1 98.75 161 VAL A O 1
ATOM 1209 N N . THR A 1 162 ? 12.805 -11.141 -2.127 1 97.81 162 THR A N 1
ATOM 1210 C CA . THR A 1 162 ? 12.984 -12.227 -1.165 1 97.81 162 THR A CA 1
ATOM 1211 C C . THR A 1 162 ? 12.477 -13.547 -1.736 1 97.81 162 THR A C 1
ATOM 1213 O O . THR A 1 162 ? 11.727 -13.562 -2.715 1 97.81 162 THR A O 1
ATOM 1216 N N . GLY A 1 163 ? 12.93 -14.695 -1.102 1 94.31 163 GLY A N 1
ATOM 1217 C CA . GLY A 1 163 ? 12.586 -15.953 -1.731 1 94.31 163 GLY A CA 1
ATOM 1218 C C . GLY A 1 163 ? 12.953 -16.016 -3.201 1 94.31 163 GLY A C 1
ATOM 1219 O O . GLY A 1 163 ? 12.188 -16.516 -4.023 1 94.31 163 GLY A O 1
ATOM 1220 N N . ALA A 1 164 ? 14.117 -15.547 -3.516 1 95.75 164 ALA A N 1
ATOM 1221 C CA . ALA A 1 164 ? 14.477 -15.203 -4.891 1 95.75 164 ALA A CA 1
ATOM 1222 C C . ALA A 1 164 ? 14.68 -16.453 -5.734 1 95.75 164 ALA A C 1
ATOM 1224 O O . ALA A 1 164 ? 14.539 -16.422 -6.961 1 95.75 164 ALA A O 1
ATOM 1225 N N . ALA A 1 165 ? 14.953 -17.562 -5.129 1 92.75 165 ALA A N 1
ATOM 1226 C CA . ALA A 1 165 ? 15.266 -18.766 -5.898 1 92.75 165 ALA A CA 1
ATOM 1227 C C . ALA A 1 165 ? 14 -19.594 -6.168 1 92.75 165 ALA A C 1
ATOM 1229 O O . ALA A 1 165 ? 14.047 -20.594 -6.879 1 92.75 165 ALA A O 1
ATOM 1230 N N . GLY A 1 166 ? 12.914 -19.203 -5.609 1 92.44 166 GLY A N 1
ATOM 1231 C CA . GLY A 1 166 ? 11.664 -19.906 -5.816 1 92.44 166 GLY A CA 1
ATOM 1232 C C . GLY A 1 166 ? 11 -19.578 -7.141 1 92.44 166 GLY A C 1
ATOM 1233 O O . GLY A 1 166 ? 11.609 -18.922 -7.996 1 92.44 166 GLY A O 1
ATOM 1234 N N . GLY A 1 167 ? 9.82 -20.094 -7.332 1 94.19 167 GLY A N 1
ATOM 1235 C CA . GLY A 1 167 ? 9.102 -19.922 -8.578 1 94.19 167 GLY A CA 1
ATOM 1236 C C . GLY A 1 167 ? 8.812 -18.453 -8.906 1 94.19 167 GLY A C 1
ATOM 1237 O O . GLY A 1 167 ? 9.164 -17.969 -9.984 1 94.19 167 GLY A O 1
ATOM 1238 N N . VAL A 1 168 ? 8.203 -17.734 -7.953 1 96.75 168 VAL A N 1
ATOM 1239 C CA . VAL A 1 168 ? 7.895 -16.312 -8.164 1 96.75 168 VAL A CA 1
ATOM 1240 C C . VAL A 1 168 ? 9.188 -15.508 -8.188 1 96.75 168 VAL A C 1
ATOM 1242 O O . VAL A 1 168 ? 9.398 -14.688 -9.086 1 96.75 168 VAL A O 1
ATOM 1245 N N . GLY A 1 169 ? 10.07 -15.812 -7.262 1 96.88 169 GLY A N 1
ATOM 1246 C CA . GLY A 1 169 ? 11.297 -15.047 -7.086 1 96.88 169 GLY A CA 1
ATOM 1247 C C . GLY A 1 169 ? 12.211 -15.102 -8.297 1 96.88 169 GLY A C 1
ATOM 1248 O O . GLY A 1 169 ? 12.75 -14.078 -8.727 1 96.88 169 GLY A O 1
ATOM 1249 N N . SER A 1 170 ? 12.406 -16.266 -8.875 1 97.25 170 SER A N 1
ATOM 1250 C CA . SER A 1 170 ? 13.297 -16.438 -10.016 1 97.25 170 SER A CA 1
ATOM 1251 C C . SER A 1 170 ? 12.812 -15.641 -11.219 1 97.25 170 SER A C 1
ATOM 1253 O O . SER A 1 170 ? 13.602 -14.953 -11.875 1 97.25 170 SER A O 1
ATOM 1255 N N . ILE A 1 171 ? 11.523 -15.672 -11.43 1 98.38 171 ILE A N 1
ATOM 1256 C CA . ILE A 1 171 ? 10.961 -14.945 -12.562 1 98.38 171 ILE A CA 1
ATOM 1257 C C . ILE A 1 171 ? 11.031 -13.445 -12.281 1 98.38 171 ILE A C 1
ATOM 1259 O O . ILE A 1 171 ? 11.336 -12.656 -13.18 1 98.38 171 ILE A O 1
ATOM 1263 N N . ALA A 1 172 ? 10.773 -13.047 -11.055 1 98.69 172 ALA A N 1
ATOM 1264 C CA . ALA A 1 172 ? 10.859 -11.641 -10.68 1 98.69 172 ALA A CA 1
ATOM 1265 C C . ALA A 1 172 ? 12.258 -11.086 -10.922 1 98.69 172 ALA A C 1
ATOM 1267 O O . ALA A 1 172 ? 12.414 -10 -11.484 1 98.69 172 ALA A O 1
ATOM 1268 N N . VAL A 1 173 ? 13.297 -11.852 -10.516 1 98.69 173 VAL A N 1
ATOM 1269 C CA . VAL A 1 173 ? 14.68 -11.43 -10.703 1 98.69 173 VAL A CA 1
ATOM 1270 C C . VAL A 1 173 ? 14.961 -11.242 -12.188 1 98.69 173 VAL A C 1
ATOM 1272 O O . VAL A 1 173 ? 15.5 -10.211 -12.602 1 98.69 173 VAL A O 1
ATOM 1275 N N . ALA A 1 174 ? 14.57 -12.172 -12.984 1 98.81 174 ALA A N 1
ATOM 1276 C CA . ALA A 1 174 ? 14.828 -12.109 -14.422 1 98.81 174 ALA A CA 1
ATOM 1277 C C . ALA A 1 174 ? 14.109 -10.922 -15.062 1 98.81 174 ALA A C 1
ATOM 1279 O O . ALA A 1 174 ? 14.695 -10.203 -15.875 1 98.81 174 ALA A O 1
ATOM 1280 N N . LEU A 1 175 ? 12.828 -10.711 -14.727 1 98.69 175 LEU A N 1
ATOM 1281 C CA . LEU A 1 175 ? 12.031 -9.609 -15.258 1 98.69 175 LEU A CA 1
ATOM 1282 C C . LEU A 1 175 ? 12.656 -8.266 -14.891 1 98.69 175 LEU A C 1
ATOM 1284 O O . LEU A 1 175 ? 12.867 -7.418 -15.766 1 98.69 175 LEU A O 1
ATOM 1288 N N . LEU A 1 176 ? 12.93 -8.094 -13.586 1 98.88 176 LEU A N 1
ATOM 1289 C CA . LEU A 1 176 ? 13.477 -6.836 -13.086 1 98.88 176 LEU A CA 1
ATOM 1290 C C . LEU A 1 176 ? 14.82 -6.527 -13.734 1 98.88 176 LEU A C 1
ATOM 1292 O O . LEU A 1 176 ? 15.055 -5.406 -14.195 1 98.88 176 LEU A O 1
ATOM 1296 N N . ALA A 1 177 ? 15.664 -7.547 -13.805 1 98.75 177 ALA A N 1
ATOM 1297 C CA . ALA A 1 177 ? 16.984 -7.367 -14.406 1 98.75 177 ALA A CA 1
ATOM 1298 C C . ALA A 1 177 ? 16.859 -6.98 -15.875 1 98.75 177 ALA A C 1
ATOM 1300 O O . ALA A 1 177 ? 17.547 -6.07 -16.344 1 98.75 177 ALA A O 1
ATOM 1301 N N . ASN A 1 178 ? 16.016 -7.629 -16.594 1 98.69 178 ASN A N 1
ATOM 1302 C CA . ASN A 1 178 ? 15.828 -7.355 -18.016 1 98.69 178 ASN A CA 1
ATOM 1303 C C . ASN A 1 178 ? 15.367 -5.918 -18.25 1 98.69 178 ASN A C 1
ATOM 1305 O O . ASN A 1 178 ? 15.672 -5.324 -19.281 1 98.69 178 ASN A O 1
ATOM 1309 N N . LEU A 1 179 ? 14.594 -5.395 -17.344 1 98.5 179 LEU A N 1
ATOM 1310 C CA . LEU A 1 179 ? 14.023 -4.059 -17.484 1 98.5 179 LEU A CA 1
ATOM 1311 C C . LEU A 1 179 ? 14.992 -2.996 -16.984 1 98.5 179 LEU A C 1
ATOM 1313 O O . LEU A 1 179 ? 14.672 -1.807 -16.969 1 98.5 179 LEU A O 1
ATOM 1317 N N . GLY A 1 180 ? 16.141 -3.41 -16.453 1 98.31 180 GLY A N 1
ATOM 1318 C CA . GLY A 1 180 ? 17.203 -2.463 -16.141 1 98.31 180 GLY A CA 1
ATOM 1319 C C . GLY A 1 180 ? 17.297 -2.131 -14.672 1 98.31 180 GLY A C 1
ATOM 1320 O O . GLY A 1 180 ? 18.062 -1.249 -14.273 1 98.31 180 GLY A O 1
ATOM 1321 N N . TYR A 1 181 ? 16.562 -2.746 -13.836 1 98.62 181 TYR A N 1
ATOM 1322 C CA . TYR A 1 181 ? 16.641 -2.506 -12.398 1 98.62 181 TYR A CA 1
ATOM 1323 C C . TYR A 1 181 ? 17.859 -3.188 -11.805 1 98.62 181 TYR A C 1
ATOM 1325 O O . TYR A 1 181 ? 18.297 -4.234 -12.289 1 98.62 181 TYR A O 1
ATOM 1333 N N . ARG A 1 182 ? 18.484 -2.596 -10.781 1 98.31 182 ARG A N 1
ATOM 1334 C CA . ARG A 1 182 ? 19.453 -3.279 -9.945 1 98.31 182 ARG A CA 1
ATOM 1335 C C . ARG A 1 182 ? 18.781 -4.188 -8.93 1 98.31 182 ARG A C 1
ATOM 1337 O O . ARG A 1 182 ? 18.078 -3.707 -8.031 1 98.31 182 ARG A O 1
ATOM 1344 N N . VAL A 1 183 ? 19.031 -5.527 -9.062 1 98.81 183 VAL A N 1
ATOM 1345 C CA . VAL A 1 183 ? 18.234 -6.484 -8.289 1 98.81 183 VAL A CA 1
ATOM 1346 C C . VAL A 1 183 ? 19.094 -7.062 -7.164 1 98.81 183 VAL A C 1
ATOM 1348 O O . VAL A 1 183 ? 20.203 -7.535 -7.398 1 98.81 183 VAL A O 1
ATOM 1351 N N . ALA A 1 184 ? 18.625 -6.93 -5.941 1 98.69 184 ALA A N 1
ATOM 1352 C CA . ALA A 1 184 ? 19.156 -7.621 -4.773 1 98.69 184 ALA A CA 1
ATOM 1353 C C . ALA A 1 184 ? 18.328 -8.852 -4.434 1 98.69 184 ALA A C 1
ATOM 1355 O O . ALA A 1 184 ? 17.141 -8.742 -4.113 1 98.69 184 ALA A O 1
ATOM 1356 N N . ALA A 1 185 ? 18.938 -10.023 -4.496 1 98.38 185 ALA A N 1
ATOM 1357 C CA . ALA A 1 185 ? 18.234 -11.281 -4.281 1 98.38 185 ALA A CA 1
ATOM 1358 C C . ALA A 1 185 ? 18.562 -11.859 -2.904 1 98.38 185 ALA A C 1
ATOM 1360 O O . ALA A 1 185 ? 19.719 -11.922 -2.504 1 98.38 185 ALA A O 1
ATOM 1361 N N . VAL A 1 186 ? 17.5 -12.219 -2.234 1 96.44 186 VAL A N 1
ATOM 1362 C CA . VAL A 1 186 ? 17.656 -12.859 -0.933 1 96.44 186 VAL A CA 1
ATOM 1363 C C . VAL A 1 186 ? 17.375 -14.359 -1.058 1 96.44 186 VAL A C 1
ATOM 1365 O O . VAL A 1 186 ? 16.359 -14.758 -1.64 1 96.44 186 VAL A O 1
ATOM 1368 N N . THR A 1 187 ? 18.219 -15.125 -0.516 1 87.62 187 THR A N 1
ATOM 1369 C CA . THR A 1 187 ? 18.016 -16.562 -0.487 1 87.62 187 THR A CA 1
ATOM 1370 C C . THR A 1 187 ? 18.609 -17.172 0.785 1 87.62 187 THR A C 1
ATOM 1372 O O . THR A 1 187 ? 19.562 -16.625 1.354 1 87.62 187 THR A O 1
ATOM 1375 N N . GLY A 1 188 ? 17.969 -18.141 1.266 1 82.5 188 GLY A N 1
ATOM 1376 C CA . GLY A 1 188 ? 18.531 -18.906 2.355 1 82.5 188 GLY A CA 1
ATOM 1377 C C . GLY A 1 188 ? 19.422 -20.047 1.882 1 82.5 188 GLY A C 1
ATOM 1378 O O . GLY A 1 188 ? 19.938 -20.812 2.693 1 82.5 188 GLY A O 1
ATOM 1379 N N . ARG A 1 189 ? 19.594 -20.188 0.59 1 85.94 189 ARG A N 1
ATOM 1380 C CA . ARG A 1 189 ? 20.328 -21.281 -0.007 1 85.94 189 ARG A CA 1
ATOM 1381 C C . ARG A 1 189 ? 21.547 -20.781 -0.773 1 85.94 189 ARG A C 1
ATOM 1383 O O . ARG A 1 189 ? 21.453 -20.453 -1.958 1 85.94 189 ARG A O 1
ATOM 1390 N N . PRO A 1 190 ? 22.734 -20.922 -0.16 1 87.06 190 PRO A N 1
ATOM 1391 C CA . PRO A 1 190 ? 23.938 -20.406 -0.812 1 87.06 190 PRO A CA 1
ATOM 1392 C C . PRO A 1 190 ? 24.219 -21.062 -2.154 1 87.06 190 PRO A C 1
ATOM 1394 O O . PRO A 1 190 ? 24.828 -20.453 -3.033 1 87.06 190 PRO A O 1
ATOM 1397 N N . ASP A 1 191 ? 23.797 -22.266 -2.348 1 90.44 191 ASP A N 1
ATOM 1398 C CA . ASP A 1 191 ? 24.047 -23 -3.578 1 90.44 191 ASP A CA 1
ATOM 1399 C C . ASP A 1 191 ? 23.266 -22.406 -4.75 1 90.44 191 ASP A C 1
ATOM 1401 O O . ASP A 1 191 ? 23.5 -22.781 -5.902 1 90.44 191 ASP A O 1
ATOM 1405 N N . THR A 1 192 ? 22.438 -21.359 -4.473 1 90.69 192 THR A N 1
ATOM 1406 C CA . THR A 1 192 ? 21.641 -20.766 -5.535 1 90.69 192 THR A CA 1
ATOM 1407 C C . THR A 1 192 ? 22.234 -19.438 -5.988 1 90.69 192 THR A C 1
ATOM 1409 O O . THR A 1 192 ? 21.656 -18.734 -6.812 1 90.69 192 THR A O 1
ATOM 1412 N N . HIS A 1 193 ? 23.422 -19.078 -5.496 1 95.19 193 HIS A N 1
ATOM 1413 C CA . HIS A 1 193 ? 23.984 -17.766 -5.793 1 95.19 193 HIS A CA 1
ATOM 1414 C C . HIS A 1 193 ? 24.25 -17.609 -7.289 1 95.19 193 HIS A C 1
ATOM 1416 O O . HIS A 1 193 ? 23.859 -16.609 -7.895 1 95.19 193 HIS A O 1
ATOM 1422 N N . ASP A 1 194 ? 24.906 -18.609 -7.84 1 95.88 194 ASP A N 1
ATOM 1423 C CA . ASP A 1 194 ? 25.234 -18.531 -9.258 1 95.88 194 ASP A CA 1
ATOM 1424 C C . ASP A 1 194 ? 23.969 -18.562 -10.117 1 95.88 194 ASP A C 1
ATOM 1426 O O . ASP A 1 194 ? 23.891 -17.859 -11.133 1 95.88 194 ASP A O 1
ATOM 1430 N N . TYR A 1 195 ? 23.078 -19.328 -9.672 1 94.75 195 TYR A N 1
ATOM 1431 C CA . TYR A 1 195 ? 21.766 -19.422 -10.305 1 94.75 195 TYR A CA 1
ATOM 1432 C C . TYR A 1 195 ? 21.094 -18.047 -10.352 1 94.75 195 TYR A C 1
ATOM 1434 O O . TYR A 1 195 ? 20.625 -17.625 -11.414 1 94.75 195 TYR A O 1
ATOM 1442 N N . LEU A 1 196 ? 21.172 -17.281 -9.289 1 97 196 LEU A N 1
ATOM 1443 C CA . LEU A 1 196 ? 20.531 -15.969 -9.164 1 97 196 LEU A CA 1
ATOM 1444 C C . LEU A 1 196 ? 21.281 -14.922 -9.969 1 97 196 LEU A C 1
ATOM 1446 O O . LEU A 1 196 ? 20.672 -14.055 -10.609 1 97 196 LEU A O 1
ATOM 1450 N N . ARG A 1 197 ? 22.594 -15.023 -9.992 1 97.88 197 ARG A N 1
ATOM 1451 C CA . ARG A 1 197 ? 23.391 -14.109 -10.805 1 97.88 197 ARG A CA 1
ATOM 1452 C C . ARG A 1 197 ? 23.109 -14.312 -12.289 1 97.88 197 ARG A C 1
ATOM 1454 O O . ARG A 1 197 ? 23.031 -13.352 -13.047 1 97.88 197 ARG A O 1
ATOM 1461 N N . ALA A 1 198 ? 22.922 -15.562 -12.641 1 97.75 198 ALA A N 1
ATOM 146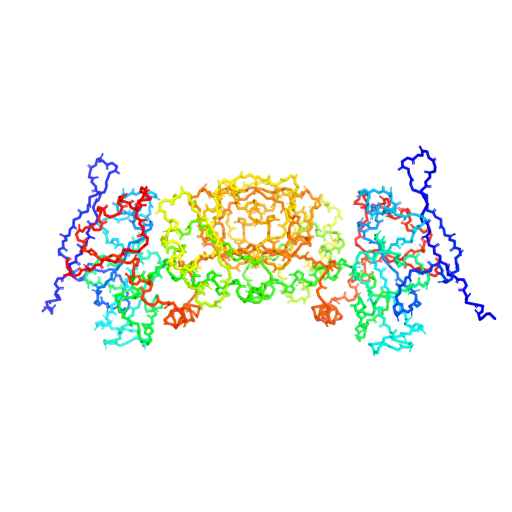2 C CA . ALA A 1 198 ? 22.609 -15.883 -14.031 1 97.75 198 ALA A CA 1
ATOM 1463 C C . ALA A 1 198 ? 21.266 -15.305 -14.445 1 97.75 198 ALA A C 1
ATOM 1465 O O . ALA A 1 198 ? 21.062 -14.945 -15.609 1 97.75 198 ALA A O 1
ATOM 1466 N N . LEU A 1 199 ? 20.422 -15.172 -13.516 1 98 199 LEU A N 1
ATOM 1467 C CA . LEU A 1 199 ? 19.109 -14.594 -13.781 1 98 199 LEU A CA 1
ATOM 1468 C C . LEU A 1 199 ? 19.188 -13.078 -13.852 1 98 199 LEU A C 1
ATOM 1470 O O . LEU A 1 199 ? 18.266 -12.43 -14.367 1 98 199 LEU A O 1
ATOM 1474 N N . GLY A 1 200 ? 20.219 -12.492 -13.227 1 98.31 200 GLY A N 1
ATOM 1475 C CA . GLY A 1 200 ? 20.422 -11.062 -13.383 1 98.31 200 GLY A CA 1
ATOM 1476 C C . GLY A 1 200 ? 20.562 -10.328 -12.062 1 98.31 200 GLY A C 1
ATOM 1477 O O . GLY A 1 200 ? 20.703 -9.109 -12.039 1 98.31 200 GLY A O 1
ATOM 1478 N N . ALA A 1 201 ? 20.578 -11.039 -10.969 1 98.5 201 ALA A N 1
ATOM 1479 C CA . ALA A 1 201 ? 20.797 -10.383 -9.688 1 98.5 201 ALA A CA 1
ATOM 1480 C C . ALA A 1 201 ? 22.203 -9.805 -9.594 1 98.5 201 ALA A C 1
ATOM 1482 O O . ALA A 1 201 ? 23.188 -10.484 -9.938 1 98.5 201 ALA A O 1
ATOM 1483 N N . THR A 1 202 ? 22.281 -8.594 -9.133 1 97.31 202 THR A N 1
ATOM 1484 C CA . THR A 1 202 ? 23.578 -7.945 -9.023 1 97.31 202 THR A CA 1
ATOM 1485 C C . THR A 1 202 ? 24.109 -8.023 -7.59 1 97.31 202 THR A C 1
ATOM 1487 O O . THR A 1 202 ? 25.312 -7.887 -7.355 1 97.31 202 THR A O 1
ATOM 1490 N N . THR A 1 203 ? 23.25 -8.156 -6.637 1 97.69 203 THR A N 1
ATOM 1491 C CA . THR A 1 203 ? 23.578 -8.281 -5.219 1 97.69 203 THR A CA 1
ATOM 1492 C C . THR A 1 203 ? 22.891 -9.5 -4.613 1 97.69 203 THR A C 1
ATOM 1494 O O . THR A 1 203 ? 21.719 -9.773 -4.91 1 97.69 203 THR A O 1
ATOM 1497 N N . ILE A 1 204 ? 23.672 -10.258 -3.893 1 97.69 204 ILE A N 1
ATOM 1498 C CA . ILE A 1 204 ? 23.094 -11.344 -3.105 1 97.69 204 ILE A CA 1
ATOM 1499 C C . ILE A 1 204 ? 23.078 -10.961 -1.629 1 97.69 204 ILE A C 1
ATOM 1501 O O . ILE A 1 204 ? 24.125 -10.609 -1.061 1 97.69 204 ILE A O 1
ATOM 1505 N N . VAL A 1 205 ? 21.906 -10.922 -1.081 1 95.06 205 VAL A N 1
ATOM 1506 C CA . VAL A 1 205 ? 21.719 -10.539 0.316 1 95.06 205 VAL A CA 1
ATOM 1507 C C . VAL A 1 205 ? 21.469 -11.781 1.162 1 95.06 205 VAL A C 1
ATOM 1509 O O . VAL A 1 205 ? 20.578 -12.586 0.839 1 95.06 205 VAL A O 1
ATOM 1512 N N . ASP A 1 206 ? 22.203 -11.914 2.199 1 91.56 206 ASP A N 1
ATOM 1513 C CA . ASP A 1 206 ? 21.953 -13.023 3.117 1 91.56 206 ASP A CA 1
ATOM 1514 C C . ASP A 1 206 ? 20.641 -12.828 3.875 1 91.56 206 ASP A C 1
ATOM 1516 O O . ASP A 1 206 ? 20.328 -11.719 4.309 1 91.56 206 ASP A O 1
ATOM 1520 N N . ARG A 1 207 ? 19.969 -13.906 4.066 1 90.31 207 ARG A N 1
ATOM 1521 C CA . ARG A 1 207 ? 18.656 -13.828 4.719 1 90.31 207 ARG A CA 1
ATOM 1522 C C . ARG A 1 207 ? 18.781 -13.258 6.125 1 90.31 207 ARG A C 1
ATOM 1524 O O . ARG A 1 207 ? 17.859 -12.586 6.613 1 90.31 207 ARG A O 1
ATOM 1531 N N . SER A 1 208 ? 19.922 -13.492 6.812 1 90.12 208 SER A N 1
ATOM 1532 C CA . SER A 1 208 ? 20.141 -13.047 8.18 1 90.12 208 SER A CA 1
ATOM 1533 C C . SER A 1 208 ? 20.109 -11.523 8.281 1 90.12 208 SER A C 1
ATOM 1535 O O . SER A 1 208 ? 19.797 -10.969 9.328 1 90.12 208 SER A O 1
ATOM 1537 N N . GLU A 1 209 ? 20.406 -10.891 7.168 1 90.12 209 GLU A N 1
ATOM 1538 C CA . GLU A 1 209 ? 20.391 -9.43 7.156 1 90.12 209 GLU A CA 1
ATOM 1539 C C . GLU A 1 209 ? 18.969 -8.898 7.375 1 90.12 209 GLU A C 1
ATOM 1541 O O . GLU A 1 209 ? 18.781 -7.82 7.945 1 90.12 209 GLU A O 1
ATOM 1546 N N . LEU A 1 210 ? 17.984 -9.641 6.957 1 93.5 210 LEU A N 1
ATOM 1547 C CA . LEU A 1 210 ? 16.609 -9.188 7.086 1 93.5 210 LEU A CA 1
ATOM 1548 C C . LEU A 1 210 ? 15.977 -9.727 8.367 1 93.5 210 LEU A C 1
ATOM 1550 O O . LEU A 1 210 ? 14.891 -9.297 8.766 1 93.5 210 LEU A O 1
ATOM 1554 N N . GLU A 1 211 ? 16.672 -10.602 8.961 1 88.94 211 GLU A N 1
ATOM 1555 C CA . GLU A 1 211 ? 16.156 -11.18 10.203 1 88.94 211 GLU A CA 1
ATOM 1556 C C . GLU A 1 211 ? 16.562 -10.344 11.414 1 88.94 211 GLU A C 1
ATOM 1558 O O . GLU A 1 211 ? 16.047 -10.547 12.516 1 88.94 211 GLU A O 1
ATOM 1563 N N . THR A 1 212 ? 17.406 -9.422 11.281 1 88.69 212 THR A N 1
ATOM 1564 C CA . THR A 1 212 ? 17.844 -8.531 12.352 1 88.69 212 THR A CA 1
ATOM 1565 C C . THR A 1 212 ? 17.156 -7.176 12.25 1 88.69 212 THR A C 1
ATOM 1567 O O . THR A 1 212 ? 17.469 -6.375 11.367 1 88.69 212 THR A O 1
ATOM 1570 N N . PRO A 1 213 ? 16.219 -6.938 13.086 1 89.75 213 PRO A N 1
ATOM 1571 C CA . PRO A 1 213 ? 15.555 -5.637 13.039 1 89.75 213 PRO A CA 1
ATOM 1572 C C . PRO A 1 213 ? 16.516 -4.473 13.281 1 89.75 213 PRO A C 1
ATOM 1574 O O . PRO A 1 213 ? 17.484 -4.605 14.039 1 89.75 213 PRO A O 1
ATOM 1577 N N . PRO A 1 214 ? 16.25 -3.367 12.633 1 91.12 214 PRO A N 1
ATOM 1578 C CA . PRO A 1 214 ? 17.094 -2.195 12.922 1 91.12 214 PRO A CA 1
ATOM 1579 C C . PRO A 1 214 ? 16.875 -1.652 14.328 1 91.12 214 PRO A C 1
ATOM 1581 O O . PRO A 1 214 ? 15.891 -2.012 14.992 1 91.12 214 PRO A O 1
ATOM 1584 N N . LYS A 1 215 ? 17.875 -0.806 14.805 1 89.56 215 LYS A N 1
ATOM 1585 C CA . LYS A 1 215 ? 17.797 -0.215 16.141 1 89.56 215 LYS A CA 1
ATOM 1586 C C . LYS A 1 215 ? 16.594 0.716 16.266 1 89.56 215 LYS A C 1
ATOM 1588 O O . LYS A 1 215 ? 15.992 0.818 17.328 1 89.56 215 LYS A O 1
ATOM 1593 N N . GLY A 1 216 ? 16.125 1.294 15.266 1 91.94 216 GLY A N 1
ATOM 1594 C CA . GLY A 1 216 ? 15.008 2.219 15.242 1 91.94 216 GLY A CA 1
ATOM 1595 C C . GLY A 1 216 ? 13.984 1.891 14.18 1 91.94 216 GLY A C 1
ATOM 1596 O O . GLY A 1 216 ? 14.125 0.906 13.453 1 91.94 216 GLY A O 1
ATOM 1597 N N . PRO A 1 217 ? 12.938 2.643 14.195 1 94.06 217 PRO A N 1
ATOM 1598 C CA . PRO A 1 217 ? 11.836 2.365 13.273 1 94.06 217 PRO A CA 1
ATOM 1599 C C . PRO A 1 217 ? 12.227 2.545 11.812 1 94.06 217 PRO A C 1
ATOM 1601 O O . PRO A 1 217 ? 11.508 2.098 10.914 1 94.06 217 PRO A O 1
ATOM 1604 N N . LEU A 1 218 ? 13.344 3.248 11.602 1 96.69 218 LEU A N 1
ATOM 1605 C CA . LEU A 1 218 ? 13.852 3.449 10.25 1 96.69 218 LEU A CA 1
ATOM 1606 C C . LEU A 1 218 ? 15.289 2.939 10.125 1 96.69 218 LEU A C 1
ATOM 1608 O O . LEU A 1 218 ? 16.094 3.131 11.031 1 96.69 218 LEU A O 1
ATOM 1612 N N . ALA A 1 219 ? 15.555 2.207 9.055 1 96.88 219 ALA A N 1
ATOM 1613 C CA . ALA A 1 219 ? 16.906 1.855 8.641 1 96.88 219 ALA A CA 1
ATOM 1614 C C . ALA A 1 219 ? 17.391 2.766 7.52 1 96.88 219 ALA A C 1
ATOM 1616 O O . ALA A 1 219 ? 16.672 3.658 7.074 1 96.88 219 ALA A O 1
ATOM 1617 N N . ALA A 1 220 ? 18.688 2.631 7.199 1 96.19 220 ALA A N 1
ATOM 1618 C CA . ALA A 1 220 ? 19.172 3.357 6.031 1 96.19 220 ALA A CA 1
ATOM 1619 C C . ALA A 1 220 ? 18.375 3 4.785 1 96.19 220 ALA A C 1
ATOM 1621 O O . ALA A 1 220 ? 18.016 1.839 4.586 1 96.19 220 ALA A O 1
ATOM 1622 N N . GLU A 1 221 ? 18.109 4.051 4.008 1 97.38 221 GLU A N 1
ATOM 1623 C CA . GLU A 1 221 ? 17.438 3.805 2.73 1 97.38 221 GLU A CA 1
ATOM 1624 C C . GLU A 1 221 ? 18.266 2.869 1.85 1 97.38 221 GLU A C 1
ATOM 1626 O O . GLU A 1 221 ? 19.438 3.137 1.572 1 97.38 221 GLU A O 1
ATOM 1631 N N . ARG A 1 222 ? 17.578 1.831 1.411 1 97.38 222 ARG A N 1
ATOM 1632 C CA . ARG A 1 222 ? 18.328 0.888 0.588 1 97.38 222 ARG A CA 1
ATOM 1633 C C . ARG A 1 222 ? 17.484 0.392 -0.582 1 97.38 222 ARG A C 1
ATOM 1635 O O . ARG A 1 222 ? 17.984 0.238 -1.696 1 97.38 222 ARG A O 1
ATOM 1642 N N . TRP A 1 223 ? 16.25 0.175 -0.383 1 98.5 223 TRP A N 1
ATOM 1643 C CA . TRP A 1 223 ? 15.422 -0.509 -1.374 1 98.5 223 TRP A CA 1
ATOM 1644 C C . TRP A 1 223 ? 14.508 0.476 -2.096 1 98.5 223 TRP A C 1
ATOM 1646 O O . TRP A 1 223 ? 13.656 1.106 -1.474 1 98.5 223 TRP A O 1
ATOM 1656 N N . SER A 1 224 ? 14.586 0.576 -3.414 1 98.62 224 SER A N 1
ATOM 1657 C CA . SER A 1 224 ? 13.703 1.413 -4.215 1 98.62 224 SER A CA 1
ATOM 1658 C C . SER A 1 224 ? 12.391 0.697 -4.516 1 98.62 224 SER A C 1
ATOM 1660 O O . SER A 1 224 ? 11.438 1.311 -5.008 1 98.62 224 SER A O 1
ATOM 1662 N N . GLY A 1 225 ? 12.312 -0.534 -4.219 1 98.81 225 GLY A N 1
ATOM 1663 C CA . GLY A 1 225 ? 11.172 -1.436 -4.312 1 98.81 225 GLY A CA 1
ATOM 1664 C C . GLY A 1 225 ? 11.469 -2.822 -3.77 1 98.81 225 GLY A C 1
ATOM 1665 O O . GLY A 1 225 ? 12.633 -3.18 -3.562 1 98.81 225 GLY A O 1
ATOM 1666 N N . ALA A 1 226 ? 10.453 -3.561 -3.529 1 98.94 226 ALA A N 1
ATOM 1667 C CA . ALA A 1 226 ? 10.664 -4.93 -3.061 1 98.94 226 ALA A CA 1
ATOM 1668 C C . ALA A 1 226 ? 9.523 -5.84 -3.5 1 98.94 226 ALA A C 1
ATOM 1670 O O . ALA A 1 226 ? 8.367 -5.41 -3.572 1 98.94 226 ALA A O 1
ATOM 1671 N N . ILE A 1 227 ? 9.836 -7.027 -3.85 1 98.88 227 ILE A N 1
ATOM 1672 C CA . ILE A 1 227 ? 8.906 -8.141 -4.004 1 98.88 227 ILE A CA 1
ATOM 1673 C C . ILE A 1 227 ? 9.156 -9.18 -2.91 1 98.88 227 ILE A C 1
ATOM 1675 O O . ILE A 1 227 ? 10.164 -9.891 -2.941 1 98.88 227 ILE A O 1
ATOM 1679 N N . ASP A 1 228 ? 8.219 -9.258 -1.989 1 98.69 228 ASP A N 1
ATOM 1680 C CA . ASP A 1 228 ? 8.43 -10.086 -0.807 1 98.69 228 ASP A CA 1
ATOM 1681 C C . ASP A 1 228 ? 7.641 -11.391 -0.906 1 98.69 228 ASP A C 1
ATOM 1683 O O . ASP A 1 228 ? 6.426 -11.406 -0.69 1 98.69 228 ASP A O 1
ATOM 1687 N N . ASN A 1 229 ? 8.367 -12.477 -1.074 1 96.19 229 ASN A N 1
ATOM 1688 C CA . ASN A 1 229 ? 7.754 -13.797 -1.202 1 96.19 229 ASN A CA 1
ATOM 1689 C C . ASN A 1 229 ? 7.77 -14.555 0.123 1 96.19 229 ASN A C 1
ATOM 1691 O O . ASN A 1 229 ? 7.32 -15.695 0.194 1 96.19 229 ASN A O 1
ATOM 1695 N N . VAL A 1 230 ? 8.227 -13.914 1.182 1 94.94 230 VAL A N 1
ATOM 1696 C CA . VAL A 1 230 ? 8.516 -14.734 2.354 1 94.94 230 VAL A CA 1
ATOM 1697 C C . VAL A 1 230 ? 7.641 -14.289 3.521 1 94.94 230 VAL A C 1
ATOM 1699 O O . VAL A 1 230 ? 7.242 -15.109 4.355 1 94.94 230 VAL A O 1
ATOM 1702 N N . GLY A 1 231 ? 7.348 -12.953 3.586 1 96.25 231 GLY A N 1
ATOM 1703 C CA . GLY A 1 231 ? 6.586 -12.445 4.715 1 96.25 231 GLY A CA 1
ATOM 1704 C C . GLY A 1 231 ? 7.289 -12.641 6.043 1 96.25 231 GLY A C 1
ATOM 1705 O O . GLY A 1 231 ? 8.492 -12.398 6.156 1 96.25 231 GLY A O 1
ATOM 1706 N N . GLY A 1 232 ? 6.508 -12.859 7.113 1 94.44 232 GLY A N 1
ATOM 1707 C CA . GLY A 1 232 ? 7.066 -13.133 8.43 1 94.44 232 GLY A CA 1
ATOM 1708 C C . GLY A 1 232 ? 7.816 -11.961 9.016 1 94.44 232 GLY A C 1
ATOM 1709 O O . GLY A 1 232 ? 7.547 -10.805 8.672 1 94.44 232 GLY A O 1
ATOM 1710 N N . ALA A 1 233 ? 8.734 -12.258 9.883 1 91.19 233 ALA A N 1
ATOM 1711 C CA . ALA A 1 233 ? 9.43 -11.258 10.688 1 91.19 233 ALA A CA 1
ATOM 1712 C C . ALA A 1 233 ? 10.297 -10.359 9.812 1 91.19 233 ALA A C 1
ATOM 1714 O O . ALA A 1 233 ? 10.492 -9.18 10.133 1 91.19 233 ALA A O 1
ATOM 1715 N N . SER A 1 234 ? 10.742 -10.867 8.719 1 95.06 234 SER A N 1
ATOM 1716 C CA . SER A 1 234 ? 11.664 -10.117 7.867 1 95.06 234 SER A CA 1
ATOM 1717 C C . SER A 1 234 ? 10.953 -8.945 7.195 1 95.06 234 SER A C 1
ATOM 1719 O O . SER A 1 234 ? 11.602 -7.996 6.746 1 95.06 234 SER A O 1
ATOM 1721 N N . LEU A 1 235 ? 9.633 -9.062 7.074 1 97.38 235 LEU A N 1
ATOM 1722 C CA . LEU A 1 235 ? 8.891 -8.031 6.363 1 97.38 235 LEU A CA 1
ATOM 1723 C C . LEU A 1 235 ? 9.016 -6.684 7.066 1 97.38 235 LEU A C 1
ATOM 1725 O O . LEU A 1 235 ? 9.18 -5.648 6.414 1 97.38 235 LEU A O 1
ATOM 1729 N N . GLY A 1 236 ? 8.961 -6.66 8.422 1 96.81 236 GLY A N 1
ATOM 1730 C CA . GLY A 1 236 ? 9.133 -5.418 9.164 1 96.81 236 GLY A CA 1
ATOM 1731 C C . GLY A 1 236 ? 10.469 -4.754 8.898 1 96.81 236 GLY A C 1
ATOM 1732 O O . GLY A 1 236 ? 10.539 -3.535 8.719 1 96.81 236 GLY A O 1
ATOM 1733 N N . THR A 1 237 ? 11.539 -5.566 8.891 1 96.94 237 THR A N 1
ATOM 1734 C CA . THR A 1 237 ? 12.883 -5.066 8.609 1 96.94 237 THR A CA 1
ATOM 1735 C C . THR A 1 237 ? 12.969 -4.52 7.188 1 96.94 237 THR A C 1
ATOM 1737 O O . THR A 1 237 ? 13.562 -3.465 6.957 1 96.94 237 THR A O 1
ATOM 1740 N N . LEU A 1 238 ? 12.414 -5.207 6.281 1 98 238 LEU A N 1
ATOM 1741 C CA . LEU A 1 238 ? 12.375 -4.797 4.879 1 98 238 LEU A CA 1
ATOM 1742 C C . LEU A 1 238 ? 11.695 -3.439 4.727 1 98 238 LEU A C 1
ATOM 1744 O O . LEU A 1 238 ? 12.234 -2.541 4.078 1 98 238 LEU A O 1
ATOM 1748 N N . LEU A 1 239 ? 10.555 -3.248 5.355 1 98.5 239 LEU A N 1
ATOM 1749 C CA . LEU A 1 239 ? 9.797 -2.008 5.262 1 98.5 239 LEU A CA 1
ATOM 1750 C C . LEU A 1 239 ? 10.602 -0.833 5.809 1 98.5 239 LEU A C 1
ATOM 1752 O O . LEU A 1 239 ? 10.57 0.263 5.242 1 98.5 239 LEU A O 1
ATOM 1756 N N . ALA A 1 240 ? 11.328 -1.076 6.879 1 98.31 240 ALA A N 1
ATOM 1757 C CA . ALA A 1 240 ? 12.125 -0.03 7.516 1 98.31 240 ALA A CA 1
ATOM 1758 C C . ALA A 1 240 ? 13.25 0.434 6.598 1 98.31 240 ALA A C 1
ATOM 1760 O O . ALA A 1 240 ? 13.789 1.53 6.77 1 98.31 240 ALA A O 1
ATOM 1761 N N . GLY A 1 241 ? 13.633 -0.392 5.602 1 97.94 241 GLY A N 1
ATOM 1762 C CA . GLY A 1 241 ? 14.766 -0.105 4.738 1 97.94 241 GLY A CA 1
ATOM 1763 C C . GLY A 1 241 ? 14.367 0.474 3.396 1 97.94 241 GLY A C 1
ATOM 1764 O O . GLY A 1 241 ? 15.219 0.776 2.561 1 97.94 241 GLY A O 1
ATOM 1765 N N . LEU A 1 242 ? 13.062 0.653 3.131 1 98.44 242 LEU A N 1
ATOM 1766 C CA . LEU A 1 242 ? 12.586 1.187 1.862 1 98.44 242 LEU A CA 1
ATOM 1767 C C . LEU A 1 242 ? 12.977 2.652 1.705 1 98.44 242 LEU A C 1
ATOM 1769 O O . LEU A 1 242 ? 12.977 3.408 2.68 1 98.44 242 LEU A O 1
ATOM 1773 N N . CYS A 1 243 ? 13.297 3.057 0.48 1 98.38 243 CYS A N 1
ATOM 1774 C CA . CYS A 1 243 ? 13.547 4.449 0.131 1 98.38 243 CYS A CA 1
ATOM 1775 C C . CYS A 1 243 ? 12.266 5.273 0.225 1 98.38 243 CYS A C 1
ATOM 1777 O O . CYS A 1 243 ? 11.172 4.719 0.31 1 98.38 243 CYS A O 1
ATOM 1779 N N . TYR A 1 244 ? 12.469 6.613 0.208 1 96.75 244 TYR A N 1
ATOM 1780 C CA . TYR A 1 244 ? 11.32 7.512 0.143 1 96.75 244 TYR A CA 1
ATOM 1781 C C . TYR A 1 244 ? 10.406 7.145 -1.017 1 96.75 244 TYR A C 1
ATOM 1783 O O . TYR A 1 244 ? 10.867 6.91 -2.135 1 96.75 244 TYR A O 1
ATOM 1791 N N . TRP A 1 245 ? 9.055 6.973 -0.676 1 96.88 245 TRP A N 1
ATOM 1792 C CA . TRP A 1 245 ? 7.973 6.797 -1.641 1 96.88 245 TRP A CA 1
ATOM 1793 C C . TRP A 1 245 ? 8.055 5.422 -2.301 1 96.88 245 TRP A C 1
ATOM 1795 O O . TRP A 1 245 ? 7.348 5.156 -3.277 1 96.88 245 TRP A O 1
ATOM 1805 N N . ALA A 1 246 ? 9.016 4.539 -1.796 1 98.5 246 ALA A N 1
ATOM 1806 C CA . ALA A 1 246 ? 9.125 3.199 -2.365 1 98.5 246 ALA A CA 1
ATOM 1807 C C . ALA A 1 246 ? 7.988 2.305 -1.882 1 98.5 246 ALA A C 1
ATOM 1809 O O . ALA A 1 246 ? 7.254 2.666 -0.957 1 98.5 246 ALA A O 1
ATOM 1810 N N . SER A 1 247 ? 7.797 1.188 -2.566 1 98.88 247 SER A N 1
ATOM 1811 C CA . SER A 1 247 ? 6.73 0.246 -2.24 1 98.88 247 SER A CA 1
ATOM 1812 C C . SER A 1 247 ? 7.262 -1.179 -2.137 1 98.88 247 SER A C 1
ATOM 1814 O O . SER A 1 247 ? 8.297 -1.506 -2.729 1 98.88 247 SER A O 1
ATOM 1816 N N . CYS A 1 248 ? 6.625 -1.915 -1.335 1 98.94 248 CYS A N 1
ATOM 1817 C CA . CYS A 1 248 ? 6.84 -3.354 -1.235 1 98.94 248 CYS A CA 1
ATOM 1818 C C . CYS A 1 248 ? 5.605 -4.121 -1.69 1 98.94 248 CYS A C 1
ATOM 1820 O O . CYS A 1 248 ? 4.504 -3.883 -1.193 1 98.94 248 CYS A O 1
ATOM 1822 N N . ALA A 1 249 ? 5.793 -4.988 -2.674 1 98.94 249 ALA A N 1
ATOM 1823 C CA . ALA A 1 249 ? 4.734 -5.914 -3.066 1 98.94 249 ALA A CA 1
ATOM 1824 C C . ALA A 1 249 ? 4.758 -7.176 -2.207 1 98.94 249 ALA A C 1
ATOM 1826 O O . ALA A 1 249 ? 5.758 -7.898 -2.188 1 98.94 249 ALA A O 1
ATOM 1827 N N . SER A 1 250 ? 3.695 -7.418 -1.485 1 98.75 250 SER A N 1
ATOM 1828 C CA . SER A 1 250 ? 3.549 -8.617 -0.669 1 98.75 250 SER A CA 1
ATOM 1829 C C . SER A 1 250 ? 2.939 -9.766 -1.473 1 98.75 250 SER A C 1
ATOM 1831 O O . SER A 1 250 ? 1.786 -9.68 -1.9 1 98.75 250 SER A O 1
ATOM 1833 N N . VAL A 1 251 ? 3.676 -10.867 -1.581 1 97.44 251 VAL A N 1
ATOM 1834 C CA . VAL A 1 251 ? 3.322 -11.906 -2.541 1 97.44 251 VAL A CA 1
ATOM 1835 C C . VAL A 1 251 ? 3.189 -13.25 -1.822 1 97.44 251 VAL A C 1
ATOM 1837 O O . VAL A 1 251 ? 2.398 -14.102 -2.229 1 97.44 251 VAL A O 1
ATOM 1840 N N . GLY A 1 252 ? 3.975 -13.391 -0.782 1 95.31 252 GLY A N 1
ATOM 1841 C CA . GLY A 1 252 ? 3.971 -14.719 -0.187 1 95.31 252 GLY A CA 1
ATOM 1842 C C . GLY A 1 252 ? 4.195 -14.695 1.313 1 95.31 252 GLY A C 1
ATOM 1843 O O . GLY A 1 252 ? 4.219 -13.633 1.93 1 95.31 252 GLY A O 1
ATOM 1844 N N . ASN A 1 253 ? 4.25 -15.883 1.891 1 94.75 253 ASN A N 1
ATOM 1845 C CA . ASN A 1 253 ? 4.324 -16.078 3.336 1 94.75 253 ASN A CA 1
ATOM 1846 C C . ASN A 1 253 ? 5.195 -17.266 3.699 1 94.75 253 ASN A C 1
ATOM 1848 O O . ASN A 1 253 ? 4.926 -17.969 4.684 1 94.75 253 ASN A O 1
ATOM 1852 N N . ALA A 1 254 ? 6.191 -17.547 2.895 1 89.19 254 ALA A N 1
ATOM 1853 C CA . ALA A 1 254 ? 7.043 -18.734 3.039 1 89.19 254 ALA A CA 1
ATOM 1854 C C . ALA A 1 254 ? 7.652 -18.797 4.434 1 89.19 254 ALA A C 1
ATOM 1856 O O . ALA A 1 254 ? 7.941 -19.891 4.941 1 89.19 254 ALA A O 1
ATOM 1857 N N . SER A 1 255 ? 7.883 -17.672 5.105 1 90.75 255 SER A N 1
ATOM 1858 C CA . SER A 1 255 ? 8.5 -17.656 6.426 1 90.75 255 SER A CA 1
ATOM 1859 C C . SER A 1 255 ? 7.465 -17.391 7.516 1 90.75 255 SER A C 1
ATOM 1861 O O . SER A 1 255 ? 7.816 -17.078 8.656 1 90.75 255 SER A O 1
ATOM 1863 N N . GLY A 1 256 ? 6.234 -17.406 7.117 1 93.38 256 GLY A N 1
ATOM 1864 C CA . GLY A 1 256 ? 5.172 -17.172 8.086 1 93.38 256 GLY A CA 1
ATOM 1865 C C . GLY A 1 256 ? 4.219 -16.078 7.684 1 93.38 256 GLY A C 1
ATOM 1866 O O . GLY A 1 256 ? 4.527 -15.266 6.809 1 93.38 256 GLY A O 1
ATOM 1867 N N . ILE A 1 257 ? 3.096 -16.047 8.398 1 96.69 257 ILE A N 1
ATOM 1868 C CA . ILE A 1 257 ? 2.057 -15.117 7.973 1 96.69 257 ILE A CA 1
ATOM 1869 C C . ILE A 1 257 ? 2.113 -13.852 8.828 1 96.69 257 ILE A C 1
ATOM 1871 O O . ILE A 1 257 ? 1.762 -12.766 8.367 1 96.69 257 ILE A O 1
ATOM 1875 N N . ALA A 1 258 ? 2.545 -13.961 10.078 1 96.62 258 ALA A N 1
ATOM 1876 C CA . ALA A 1 258 ? 2.512 -12.836 11.008 1 96.62 258 ALA A CA 1
ATOM 1877 C C . ALA A 1 258 ? 3.762 -11.969 10.867 1 96.62 258 ALA A C 1
ATOM 1879 O O . ALA A 1 258 ? 4.863 -12.484 10.656 1 96.62 258 ALA A O 1
ATOM 1880 N N . PHE A 1 259 ? 3.578 -10.648 10.992 1 96.12 259 PHE A N 1
ATOM 1881 C CA . PHE A 1 259 ? 4.73 -9.758 11.047 1 96.12 259 PHE A CA 1
ATOM 1882 C C . PHE A 1 259 ? 4.465 -8.586 11.984 1 96.12 259 PHE A C 1
ATOM 1884 O O . PHE A 1 259 ? 3.312 -8.234 12.234 1 96.12 259 PHE A O 1
ATOM 1891 N N . ASN A 1 260 ? 5.551 -8.062 12.547 1 95.5 260 ASN A N 1
ATOM 1892 C CA . ASN A 1 260 ? 5.559 -6.852 13.352 1 95.5 260 ASN A CA 1
ATOM 1893 C C . ASN A 1 260 ? 6.254 -5.699 12.633 1 95.5 260 ASN A C 1
ATOM 1895 O O . ASN A 1 260 ? 7.305 -5.891 12.016 1 95.5 260 ASN A O 1
ATOM 1899 N N . ALA A 1 261 ? 5.637 -4.559 12.633 1 96.69 261 ALA A N 1
ATOM 1900 C CA . ALA A 1 261 ? 6.203 -3.375 11.992 1 96.69 261 ALA A CA 1
ATOM 1901 C C . ALA A 1 261 ? 5.781 -2.1 12.719 1 96.69 261 ALA A C 1
ATOM 1903 O O . ALA A 1 261 ? 5.148 -2.16 13.773 1 96.69 261 ALA A O 1
ATOM 1904 N N . THR A 1 262 ? 6.293 -1.01 12.297 1 97.62 262 THR A N 1
ATOM 1905 C CA . THR A 1 262 ? 5.859 0.294 12.789 1 97.62 262 THR A CA 1
ATOM 1906 C C . THR A 1 262 ? 5.254 1.123 11.664 1 97.62 262 THR A C 1
ATOM 1908 O O . THR A 1 262 ? 5.59 0.93 10.492 1 97.62 262 THR A O 1
ATOM 1911 N N . VAL A 1 263 ? 4.426 2.088 12.047 1 98.19 263 VAL A N 1
ATOM 1912 C CA . VAL A 1 263 ? 3.818 2.971 11.055 1 98.19 263 VAL A CA 1
ATOM 1913 C C . VAL A 1 263 ? 4.828 4.027 10.617 1 98.19 263 VAL A C 1
ATOM 1915 O O . VAL A 1 263 ? 4.59 4.762 9.656 1 98.19 263 VAL A O 1
ATOM 1918 N N . ILE A 1 264 ? 5.977 4.152 11.188 1 97.94 264 ILE A N 1
ATOM 1919 C CA . ILE A 1 264 ? 6.91 5.258 11.031 1 97.94 264 ILE A CA 1
ATOM 1920 C C . ILE A 1 264 ? 7.406 5.309 9.586 1 97.94 264 ILE A C 1
ATOM 1922 O O . ILE A 1 264 ? 7.402 6.371 8.961 1 97.94 264 ILE A O 1
ATOM 1926 N N . PRO A 1 265 ? 7.801 4.133 8.93 1 98.25 265 PRO A N 1
ATOM 1927 C CA . PRO A 1 265 ? 8.195 4.234 7.523 1 98.25 265 PRO A CA 1
ATOM 1928 C C . PRO A 1 265 ? 7.082 4.781 6.633 1 98.25 265 PRO A C 1
ATOM 1930 O O . PRO A 1 265 ? 7.359 5.496 5.664 1 98.25 265 PRO A O 1
ATOM 1933 N N . PHE A 1 266 ? 5.883 4.438 6.953 1 98.5 266 PHE A N 1
ATOM 1934 C CA . PHE A 1 266 ? 4.734 4.891 6.176 1 98.5 266 PHE A CA 1
ATOM 1935 C C . PHE A 1 266 ? 4.523 6.391 6.344 1 98.5 266 PHE A C 1
ATOM 1937 O O . PHE A 1 266 ? 4.305 7.105 5.363 1 98.5 266 PHE A O 1
ATOM 1944 N N . LEU A 1 267 ? 4.656 6.871 7.523 1 97.19 267 LEU A N 1
ATOM 1945 C CA . LEU A 1 267 ? 4.355 8.266 7.852 1 97.19 267 LEU A CA 1
ATOM 1946 C C . LEU A 1 267 ? 5.484 9.18 7.398 1 97.19 267 LEU A C 1
ATOM 1948 O O . LEU A 1 267 ? 5.234 10.297 6.938 1 97.19 267 LEU A O 1
ATOM 1952 N N . LEU A 1 268 ? 6.707 8.695 7.504 1 96.5 268 LEU A N 1
ATOM 1953 C CA . LEU A 1 268 ? 7.836 9.609 7.348 1 96.5 268 LEU A CA 1
ATOM 1954 C C . LEU A 1 268 ? 8.453 9.477 5.961 1 96.5 268 LEU A C 1
ATOM 1956 O O . LEU A 1 268 ? 9.148 10.383 5.496 1 96.5 268 LEU A O 1
ATOM 1960 N N . ARG A 1 269 ? 8.234 8.297 5.301 1 97.38 269 ARG A N 1
ATOM 1961 C CA . ARG A 1 269 ? 8.844 8.102 3.99 1 97.38 269 ARG A CA 1
ATOM 1962 C C . ARG A 1 269 ? 7.785 7.836 2.926 1 97.38 269 ARG A C 1
ATOM 1964 O O . ARG A 1 269 ? 8.102 7.738 1.739 1 97.38 269 ARG A O 1
ATOM 1971 N N . GLY A 1 270 ? 6.543 7.742 3.338 1 97.81 270 GLY A N 1
ATOM 1972 C CA . GLY A 1 270 ? 5.477 7.504 2.377 1 97.81 270 GLY A CA 1
ATOM 1973 C C . GLY A 1 270 ? 5.578 6.152 1.694 1 97.81 270 GLY A C 1
ATOM 1974 O O . GLY A 1 270 ? 5.258 6.023 0.512 1 97.81 270 GLY A O 1
ATOM 1975 N N . VAL A 1 271 ? 6.113 5.141 2.404 1 98.44 271 VAL A N 1
ATOM 1976 C CA . VAL A 1 271 ? 6.242 3.836 1.765 1 98.44 271 VAL A CA 1
ATOM 1977 C C . VAL A 1 271 ? 4.879 3.152 1.707 1 98.44 271 VAL A C 1
ATOM 1979 O O . VAL A 1 271 ? 3.936 3.576 2.379 1 98.44 271 VAL A O 1
ATOM 1982 N N . ASN A 1 272 ? 4.746 2.117 0.86 1 98.88 272 ASN A N 1
ATOM 1983 C CA . ASN A 1 272 ? 3.51 1.359 0.708 1 98.88 272 ASN A CA 1
ATOM 1984 C C . ASN A 1 272 ? 3.756 -0.143 0.815 1 98.88 272 ASN A C 1
ATOM 1986 O O . ASN A 1 272 ? 4.789 -0.641 0.361 1 98.88 272 ASN A O 1
ATOM 1990 N N . LEU A 1 273 ? 2.895 -0.79 1.454 1 98.94 273 LEU A N 1
ATOM 1991 C CA . LEU A 1 273 ? 2.77 -2.24 1.373 1 98.94 273 LEU A CA 1
ATOM 1992 C C . LEU A 1 273 ? 1.578 -2.637 0.506 1 98.94 273 LEU A C 1
ATOM 1994 O O . LEU A 1 273 ? 0.43 -2.357 0.856 1 98.94 273 LEU A O 1
ATOM 1998 N N . LEU A 1 274 ? 1.893 -3.262 -0.64 1 98.88 274 LEU A N 1
ATOM 1999 C CA . LEU A 1 274 ? 0.896 -3.559 -1.662 1 98.88 274 LEU A CA 1
ATOM 2000 C C . LEU A 1 274 ? 0.596 -5.051 -1.714 1 98.88 274 LEU A C 1
ATOM 2002 O O . LEU A 1 274 ? 1.507 -5.867 -1.882 1 98.88 274 LEU A O 1
ATOM 2006 N N . GLY A 1 275 ? -0.661 -5.352 -1.558 1 98.75 275 GLY A N 1
ATOM 2007 C CA . GLY A 1 275 ? -1.054 -6.75 -1.649 1 98.75 275 GLY A CA 1
ATOM 2008 C C . GLY A 1 275 ? -1.208 -7.234 -3.08 1 98.75 275 GLY A C 1
ATOM 2009 O O . GLY A 1 275 ? -1.755 -6.523 -3.926 1 98.75 275 GLY A O 1
ATOM 2010 N N . ILE A 1 276 ? -0.706 -8.453 -3.344 1 98.56 276 ILE A N 1
ATOM 2011 C CA . ILE A 1 276 ? -0.82 -9.047 -4.672 1 98.56 276 ILE A CA 1
ATOM 2012 C C . ILE A 1 276 ? -1.666 -10.312 -4.598 1 98.56 276 ILE A C 1
ATOM 2014 O O . ILE A 1 276 ? -1.222 -11.336 -4.066 1 98.56 276 ILE A O 1
ATOM 2018 N N . ASP A 1 277 ? -2.83 -10.234 -5.082 1 97.31 277 ASP A N 1
ATOM 2019 C CA . ASP A 1 277 ? -3.695 -11.398 -5.227 1 97.31 277 ASP A CA 1
ATOM 2020 C C . ASP A 1 277 ? -3.756 -11.867 -6.68 1 97.31 277 ASP A C 1
ATOM 2022 O O . ASP A 1 277 ? -4.473 -11.273 -7.496 1 97.31 277 ASP A O 1
ATOM 2026 N N . SER A 1 278 ? -3.074 -12.93 -6.969 1 97.38 278 SER A N 1
ATOM 2027 C CA . SER A 1 278 ? -3.078 -13.438 -8.336 1 97.38 278 SER A CA 1
ATOM 2028 C C . SER A 1 278 ? -4.262 -14.367 -8.586 1 97.38 278 SER A C 1
ATOM 2030 O O . SER A 1 278 ? -4.664 -14.578 -9.727 1 97.38 278 SER A O 1
ATOM 2032 N N . ALA A 1 279 ? -4.816 -14.93 -7.543 1 96 279 ALA A N 1
ATOM 2033 C CA . ALA A 1 279 ? -5.852 -15.953 -7.676 1 96 279 ALA A CA 1
ATOM 2034 C C . ALA A 1 279 ? -7.148 -15.359 -8.219 1 96 279 ALA A C 1
ATOM 2036 O O . ALA A 1 279 ? -7.773 -15.93 -9.117 1 96 279 ALA A O 1
ATOM 2037 N N . THR A 1 280 ? -7.523 -14.164 -7.723 1 94.94 280 THR A N 1
ATOM 2038 C CA . THR A 1 280 ? -8.797 -13.57 -8.117 1 94.94 280 THR A CA 1
ATOM 2039 C C . THR A 1 280 ? -8.57 -12.227 -8.82 1 94.94 280 THR A C 1
ATOM 2041 O O . THR A 1 280 ? -9.484 -11.414 -8.914 1 94.94 280 THR A O 1
ATOM 2044 N N . CYS A 1 281 ? -7.348 -12.07 -9.242 1 96.56 281 CYS A N 1
ATOM 2045 C CA . CYS A 1 281 ? -7.031 -10.875 -10.016 1 96.56 281 CYS A CA 1
ATOM 2046 C C . CYS A 1 281 ? -8.039 -10.672 -11.141 1 96.56 281 CYS A C 1
ATOM 2048 O O . CYS A 1 281 ? -8.328 -11.602 -11.898 1 96.56 281 CYS A O 1
ATOM 2050 N N . PRO A 1 282 ? -8.562 -9.508 -11.297 1 94.75 282 PRO A N 1
ATOM 2051 C CA . PRO A 1 282 ? -9.547 -9.258 -12.344 1 94.75 282 PRO A CA 1
ATOM 2052 C C . PRO A 1 282 ? -9.008 -9.516 -13.75 1 94.75 282 PRO A C 1
ATOM 2054 O O . PRO A 1 282 ? -7.812 -9.305 -14 1 94.75 282 PRO A O 1
ATOM 2057 N N . ARG A 1 283 ? -9.898 -9.875 -14.641 1 96.38 283 ARG A N 1
ATOM 2058 C CA . ARG A 1 283 ? -9.555 -10.281 -16 1 96.38 283 ARG A CA 1
ATOM 2059 C C . ARG A 1 283 ? -8.836 -9.156 -16.734 1 96.38 283 ARG A C 1
ATOM 2061 O O . ARG A 1 283 ? -7.871 -9.406 -17.469 1 96.38 283 ARG A O 1
ATOM 2068 N N . GLU A 1 284 ? -9.266 -7.922 -16.531 1 96.56 284 GLU A N 1
ATOM 2069 C CA . GLU A 1 284 ? -8.672 -6.785 -17.219 1 96.56 284 GLU A CA 1
ATOM 2070 C C . GLU A 1 284 ? -7.188 -6.656 -16.922 1 96.56 284 GLU A C 1
ATOM 2072 O O . GLU A 1 284 ? -6.391 -6.324 -17.797 1 96.56 284 GLU A O 1
ATOM 2077 N N . ARG A 1 285 ? -6.883 -6.898 -15.742 1 97.06 285 ARG A N 1
ATOM 2078 C CA . ARG A 1 285 ? -5.488 -6.812 -15.328 1 97.06 285 ARG A CA 1
ATOM 2079 C C . ARG A 1 285 ? -4.676 -7.977 -15.883 1 97.06 285 ARG A C 1
ATOM 2081 O O . ARG A 1 285 ? -3.51 -7.809 -16.25 1 97.06 285 ARG A O 1
ATOM 2088 N N . ARG A 1 286 ? -5.25 -9.148 -16 1 98.5 286 ARG A N 1
ATOM 2089 C CA . ARG A 1 286 ? -4.609 -10.32 -16.578 1 98.5 286 ARG A CA 1
ATOM 2090 C C . ARG A 1 286 ? -4.266 -10.078 -18.047 1 98.5 286 ARG A C 1
ATOM 2092 O O . ARG A 1 286 ? -3.207 -10.492 -18.531 1 98.5 286 ARG A O 1
ATOM 2099 N N . LEU A 1 287 ? -5.18 -9.414 -18.719 1 98.38 287 LEU A N 1
ATOM 2100 C CA . LEU A 1 287 ? -5.031 -9.172 -20.141 1 98.38 287 LEU A CA 1
ATOM 2101 C C . LEU A 1 287 ? -3.902 -8.18 -20.406 1 98.38 287 LEU A C 1
ATOM 2103 O O . LEU A 1 287 ? -3.416 -8.078 -21.531 1 98.38 287 LEU A O 1
ATOM 2107 N N . VAL A 1 288 ? -3.453 -7.488 -19.359 1 98.5 288 VAL A N 1
ATOM 2108 C CA . VAL A 1 288 ? -2.297 -6.605 -19.469 1 98.5 288 VAL A CA 1
ATOM 2109 C C . VAL A 1 288 ? -1.029 -7.363 -19.078 1 98.5 288 VAL A C 1
ATOM 2111 O O . VAL A 1 288 ? -0.005 -7.254 -19.766 1 98.5 288 VAL A O 1
ATOM 2114 N N . ALA A 1 289 ? -1.106 -8.117 -18.078 1 98.81 289 ALA A N 1
ATOM 2115 C CA . ALA A 1 289 ? 0.053 -8.773 -17.469 1 98.81 289 ALA A CA 1
ATOM 2116 C C . ALA A 1 289 ? 0.649 -9.812 -18.406 1 98.81 289 ALA A C 1
ATOM 2118 O O . ALA A 1 289 ? 1.869 -9.891 -18.578 1 98.81 289 ALA A O 1
ATOM 2119 N N . TRP A 1 290 ? -0.138 -10.617 -19.047 1 98.81 290 TRP A N 1
ATOM 2120 C CA . TRP A 1 290 ? 0.354 -11.758 -19.828 1 98.81 290 TRP A CA 1
ATOM 2121 C C . TRP A 1 290 ? 1.079 -11.289 -21.078 1 98.81 290 TRP A C 1
ATOM 2123 O O . TRP A 1 290 ? 2.189 -11.734 -21.375 1 98.81 290 TRP A O 1
ATOM 2133 N N . PRO A 1 291 ? 0.496 -10.328 -21.844 1 98.75 291 PRO A N 1
ATOM 2134 C CA . PRO A 1 291 ? 1.276 -9.812 -22.969 1 98.75 291 PRO A CA 1
ATOM 2135 C C . PRO A 1 291 ? 2.59 -9.172 -22.531 1 98.75 291 PRO A C 1
ATOM 2137 O O . PRO A 1 291 ? 3.594 -9.266 -23.234 1 98.75 291 PRO A O 1
ATOM 2140 N N . ARG A 1 292 ? 2.572 -8.539 -21.422 1 98.62 292 ARG A N 1
ATOM 2141 C CA . ARG A 1 292 ? 3.812 -7.938 -20.938 1 98.62 292 ARG A CA 1
ATOM 2142 C C . ARG A 1 292 ? 4.84 -9.016 -20.594 1 98.62 292 ARG A C 1
ATOM 2144 O O . ARG A 1 292 ? 6.039 -8.828 -20.828 1 98.62 292 ARG A O 1
ATOM 2151 N N . LEU A 1 293 ? 4.383 -10.07 -19.984 1 98.75 293 LEU A N 1
ATOM 2152 C CA . LEU A 1 293 ? 5.273 -11.203 -19.734 1 98.75 293 LEU A CA 1
ATOM 2153 C C . LEU A 1 293 ? 5.898 -11.695 -21.031 1 98.75 293 LEU A C 1
ATOM 2155 O O . LEU A 1 293 ? 7.102 -11.961 -21.094 1 98.75 293 LEU A O 1
ATOM 2159 N N . ALA A 1 294 ? 5.086 -11.828 -22.062 1 98.62 294 ALA A N 1
ATOM 2160 C CA . ALA A 1 294 ? 5.574 -12.297 -23.344 1 98.62 294 ALA A CA 1
ATOM 2161 C C . ALA A 1 294 ? 6.652 -11.367 -23.891 1 98.62 294 ALA A C 1
ATOM 2163 O O . ALA A 1 294 ? 7.621 -11.82 -24.5 1 98.62 294 ALA A O 1
ATOM 2164 N N . ARG A 1 295 ? 6.5 -10.117 -23.609 1 98.25 295 ARG A N 1
ATOM 2165 C CA . ARG A 1 295 ? 7.402 -9.109 -24.172 1 98.25 295 ARG A CA 1
ATOM 2166 C C . ARG A 1 295 ? 8.664 -8.977 -23.328 1 98.25 295 ARG A C 1
ATOM 2168 O O . ARG A 1 295 ? 9.758 -8.812 -23.859 1 98.25 295 ARG A O 1
ATOM 2175 N N . GLU A 1 296 ? 8.508 -9.094 -22 1 98.38 296 GLU A N 1
ATOM 2176 C CA . GLU A 1 296 ? 9.562 -8.57 -21.125 1 98.38 296 GLU A CA 1
ATOM 2177 C C . GLU A 1 296 ? 10.336 -9.703 -20.469 1 98.38 296 GLU A C 1
ATOM 2179 O O . GLU A 1 296 ? 11.43 -9.484 -19.938 1 98.38 296 GLU A O 1
ATOM 2184 N N . LEU A 1 297 ? 9.781 -10.852 -20.375 1 98.69 297 LEU A N 1
ATOM 2185 C CA . LEU A 1 297 ? 10.484 -11.953 -19.75 1 98.69 297 LEU A CA 1
ATOM 2186 C C . LEU A 1 297 ? 11.445 -12.625 -20.734 1 98.69 297 LEU A C 1
ATOM 2188 O O . LEU A 1 297 ? 11.031 -13.078 -21.797 1 98.69 297 LEU A O 1
ATOM 2192 N N . PRO A 1 298 ? 12.727 -12.688 -20.406 1 98.5 298 PRO A N 1
ATOM 2193 C CA . PRO A 1 298 ? 13.656 -13.398 -21.281 1 98.5 298 PRO A CA 1
ATOM 2194 C C . PRO A 1 298 ? 13.375 -14.898 -21.344 1 98.5 298 PRO A C 1
ATOM 2196 O O . PRO A 1 298 ? 13.633 -15.617 -20.375 1 98.5 298 PRO A O 1
ATOM 2199 N N . MET A 1 299 ? 13.031 -15.328 -22.547 1 97.88 299 MET A N 1
ATOM 2200 C CA . MET A 1 299 ? 12.555 -16.703 -22.688 1 97.88 299 MET A CA 1
ATOM 2201 C C . MET A 1 299 ? 13.711 -17.688 -22.547 1 97.88 299 MET A C 1
ATOM 2203 O O . MET A 1 299 ? 13.508 -18.844 -22.156 1 97.88 299 MET A O 1
ATOM 2207 N N . ASP A 1 300 ? 14.891 -17.234 -22.844 1 97.94 300 ASP A N 1
ATOM 2208 C CA . ASP A 1 300 ? 16.047 -18.109 -22.656 1 97.94 300 ASP A CA 1
ATOM 2209 C C . ASP A 1 300 ? 16.297 -18.359 -21.172 1 97.94 300 ASP A C 1
ATOM 2211 O O . ASP A 1 300 ? 16.656 -19.469 -20.781 1 97.94 300 ASP A O 1
ATOM 2215 N N . LYS A 1 301 ? 16.172 -17.344 -20.375 1 98 301 LYS A N 1
ATOM 2216 C CA . LYS A 1 301 ? 16.297 -17.516 -18.922 1 98 301 LYS A CA 1
ATOM 2217 C C . LYS A 1 301 ? 15.172 -18.375 -18.375 1 98 301 LYS A C 1
ATOM 2219 O O . LYS A 1 301 ? 15.406 -19.219 -17.5 1 98 301 LYS A O 1
ATOM 2224 N N . LEU A 1 302 ? 13.961 -18.141 -18.891 1 98.38 302 LEU A N 1
ATOM 2225 C CA . LEU A 1 302 ? 12.852 -19 -18.469 1 98.38 302 LEU A CA 1
ATOM 2226 C C . LEU A 1 302 ? 13.141 -20.453 -18.781 1 98.38 302 LEU A C 1
ATOM 2228 O O . LEU A 1 302 ? 12.938 -21.328 -17.922 1 98.38 302 LEU A O 1
ATOM 2232 N N . ALA A 1 303 ? 13.633 -20.703 -19.953 1 98.12 303 ALA A N 1
ATOM 2233 C CA . ALA A 1 303 ? 13.945 -22.062 -20.375 1 98.12 303 ALA A CA 1
ATOM 2234 C C . ALA A 1 303 ? 15 -22.688 -19.469 1 98.12 303 ALA A C 1
ATOM 2236 O O . ALA A 1 303 ? 14.914 -23.859 -19.125 1 98.12 303 ALA A O 1
ATOM 2237 N N . ALA A 1 304 ? 15.906 -21.875 -19 1 96.81 304 ALA A N 1
ATOM 2238 C CA . ALA A 1 304 ? 17.047 -22.359 -18.219 1 96.81 304 ALA A CA 1
ATOM 2239 C C . ALA A 1 304 ? 16.594 -22.797 -16.828 1 96.81 304 ALA A C 1
ATOM 2241 O O . ALA A 1 304 ? 17.266 -23.609 -16.188 1 96.81 304 ALA A O 1
ATOM 2242 N N . ILE A 1 305 ? 15.461 -22.328 -16.438 1 96.62 305 ILE A N 1
ATOM 2243 C CA . ILE A 1 305 ? 15.07 -22.656 -15.062 1 96.62 305 ILE A CA 1
ATOM 2244 C C . ILE A 1 305 ? 13.844 -23.562 -15.078 1 96.62 305 ILE A C 1
ATOM 2246 O O . ILE A 1 305 ? 13.211 -23.766 -14.039 1 96.62 305 ILE A O 1
ATOM 2250 N N . THR A 1 306 ? 13.406 -24.062 -16.203 1 97.81 306 THR A N 1
ATOM 2251 C CA . THR A 1 306 ? 12.18 -24.844 -16.344 1 97.81 306 THR A CA 1
ATOM 2252 C C . THR A 1 306 ? 12.508 -26.312 -16.578 1 97.81 306 THR A C 1
ATOM 2254 O O . THR A 1 306 ? 13.398 -26.656 -17.359 1 97.81 306 THR A O 1
ATOM 2257 N N . HIS A 1 307 ? 11.844 -27.109 -15.828 1 96.94 307 HIS A N 1
ATOM 2258 C CA . HIS A 1 307 ? 11.867 -28.562 -16.031 1 96.94 307 HIS A CA 1
ATOM 2259 C C . HIS A 1 307 ? 10.477 -29.078 -16.375 1 96.94 307 HIS A C 1
ATOM 2261 O O . HIS A 1 307 ? 9.477 -28.625 -15.812 1 96.94 307 HIS A O 1
ATOM 2267 N N . THR A 1 308 ? 10.445 -30.078 -17.328 1 98.44 308 THR A N 1
ATOM 2268 C CA . THR A 1 308 ? 9.164 -30.656 -17.734 1 98.44 308 THR A CA 1
ATOM 2269 C C . THR A 1 308 ? 9.07 -32.125 -17.328 1 98.44 308 THR A C 1
ATOM 2271 O O . THR A 1 308 ? 10.016 -32.875 -17.516 1 98.44 308 THR A O 1
ATOM 2274 N N . VAL A 1 309 ? 7.984 -32.5 -16.719 1 98.38 309 VAL A N 1
ATOM 2275 C CA . VAL A 1 309 ? 7.77 -33.875 -16.312 1 98.38 309 VAL A CA 1
ATOM 2276 C C . VAL A 1 309 ? 6.406 -34.344 -16.797 1 98.38 309 VAL A C 1
ATOM 2278 O O . VAL A 1 309 ? 5.523 -33.531 -17.078 1 98.38 309 VAL A O 1
ATOM 2281 N N . PRO A 1 310 ? 6.207 -35.656 -16.906 1 98.5 310 PRO A N 1
ATOM 2282 C CA . PRO A 1 310 ? 4.891 -36.188 -17.297 1 98.5 310 PRO A CA 1
ATOM 2283 C C . PRO A 1 310 ? 3.875 -36.094 -16.156 1 98.5 310 PRO A C 1
ATOM 2285 O O . PRO A 1 310 ? 4.254 -35.938 -14.992 1 98.5 310 PRO A O 1
ATOM 2288 N N . LEU A 1 311 ? 2.619 -36.188 -16.516 1 98.44 311 LEU A N 1
ATOM 2289 C CA . LEU A 1 311 ? 1.497 -36.062 -15.586 1 98.44 311 LEU A CA 1
ATOM 2290 C C . LEU A 1 311 ? 1.665 -37.031 -14.406 1 98.44 311 LEU A C 1
ATOM 2292 O O . LEU A 1 311 ? 1.41 -36.656 -13.258 1 98.44 311 LEU A O 1
ATOM 2296 N N . GLY A 1 312 ? 2.156 -38.188 -14.68 1 98.06 312 GLY A N 1
ATOM 2297 C CA . GLY A 1 312 ? 2.262 -39.219 -13.664 1 98.06 312 GLY A CA 1
ATOM 2298 C C . GLY A 1 312 ? 3.279 -38.875 -12.586 1 98.06 312 GLY A C 1
ATOM 2299 O O . GLY A 1 312 ? 3.262 -39.469 -11.508 1 98.06 312 GLY A O 1
ATOM 2300 N N . GLU A 1 313 ? 4.148 -37.938 -12.805 1 97.94 313 GLU A N 1
ATOM 2301 C CA . GLU A 1 313 ? 5.203 -37.594 -11.859 1 97.94 313 GLU A CA 1
ATOM 2302 C C . GLU A 1 313 ? 4.789 -36.406 -10.984 1 97.94 313 GLU A C 1
ATOM 2304 O O . GLU A 1 313 ? 5.508 -36.031 -10.062 1 97.94 313 GLU A O 1
ATOM 2309 N N . ALA A 1 314 ? 3.607 -35.844 -11.227 1 97.94 314 ALA A N 1
ATOM 2310 C CA . ALA A 1 314 ? 3.15 -34.656 -10.508 1 97.94 314 ALA A CA 1
ATOM 2311 C C . ALA A 1 314 ? 3.1 -34.906 -9.008 1 97.94 314 ALA A C 1
ATOM 2313 O O . ALA A 1 314 ? 3.549 -34.094 -8.211 1 97.94 314 ALA A O 1
ATOM 2314 N N . PRO A 1 315 ? 2.654 -36.094 -8.547 1 97.31 315 PRO A N 1
ATOM 2315 C CA . PRO A 1 315 ? 2.598 -36.344 -7.102 1 97.31 315 PRO A CA 1
ATOM 2316 C C . PRO A 1 315 ? 3.977 -36.312 -6.445 1 97.31 315 PRO A C 1
ATOM 2318 O O . PRO A 1 315 ? 4.148 -35.719 -5.379 1 97.31 315 PRO A O 1
ATOM 2321 N N . ALA A 1 316 ? 4.926 -36.938 -7.105 1 96.81 316 ALA A N 1
ATOM 2322 C CA . ALA A 1 316 ? 6.281 -36.938 -6.566 1 96.81 316 ALA A CA 1
ATOM 2323 C C . ALA A 1 316 ? 6.859 -35.531 -6.531 1 96.81 316 ALA A C 1
ATOM 2325 O O . ALA A 1 316 ? 7.477 -35.125 -5.539 1 96.81 316 ALA A O 1
ATOM 2326 N N . MET A 1 317 ? 6.621 -34.781 -7.562 1 97.19 317 MET A N 1
ATOM 2327 C CA . MET A 1 317 ? 7.117 -33.438 -7.617 1 97.19 317 MET A CA 1
ATOM 2328 C C . MET A 1 317 ? 6.422 -32.562 -6.574 1 97.19 317 MET A C 1
ATOM 2330 O O . MET A 1 317 ? 7.027 -31.625 -6.039 1 97.19 317 MET A O 1
ATOM 2334 N N . GLY A 1 318 ? 5.129 -32.812 -6.332 1 96.88 318 GLY A N 1
ATOM 2335 C CA . GLY A 1 318 ? 4.41 -32.125 -5.273 1 96.88 318 GLY A CA 1
ATOM 2336 C C . GLY A 1 318 ? 5.074 -32.281 -3.916 1 96.88 318 GLY A C 1
ATOM 2337 O O . GLY A 1 318 ? 5.176 -31.297 -3.168 1 96.88 318 GLY A O 1
ATOM 2338 N N . ARG A 1 319 ? 5.566 -33.438 -3.596 1 96.06 319 ARG A N 1
ATOM 2339 C CA . ARG A 1 319 ? 6.281 -33.656 -2.344 1 96.06 319 ARG A CA 1
ATOM 2340 C C . ARG A 1 319 ? 7.59 -32.875 -2.311 1 96.06 319 ARG A C 1
ATOM 2342 O O . ARG A 1 319 ? 7.957 -32.312 -1.276 1 96.06 319 ARG A O 1
ATOM 2349 N N . HIS A 1 320 ? 8.234 -32.844 -3.447 1 94.88 320 HIS A N 1
ATOM 2350 C CA . HIS A 1 320 ? 9.523 -32.156 -3.539 1 94.88 320 HIS A CA 1
ATOM 2351 C C . HIS A 1 320 ? 9.367 -30.656 -3.318 1 94.88 320 HIS A C 1
ATOM 2353 O O . HIS A 1 320 ? 10.172 -30.047 -2.617 1 94.88 320 HIS A O 1
ATOM 2359 N N . ILE A 1 321 ? 8.336 -30.047 -3.859 1 94.25 321 ILE A N 1
ATOM 2360 C CA . ILE A 1 321 ? 8.18 -28.594 -3.754 1 94.25 321 ILE A CA 1
ATOM 2361 C C . ILE A 1 321 ? 7.824 -28.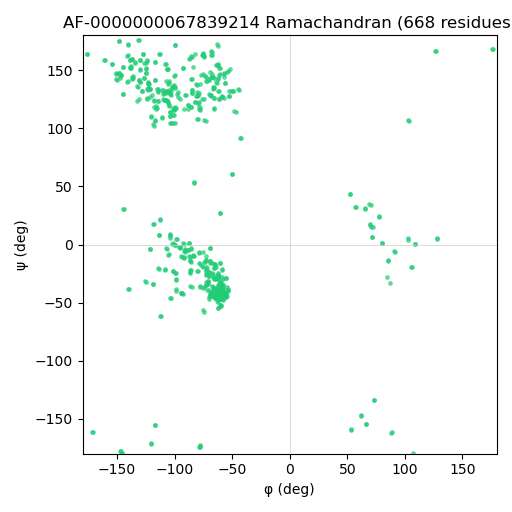219 -2.316 1 94.25 321 ILE A C 1
ATOM 2363 O O . ILE A 1 321 ? 8.242 -27.172 -1.823 1 94.25 321 ILE A O 1
ATOM 2367 N N . LEU A 1 322 ? 7.082 -29.062 -1.625 1 93.12 322 LEU A N 1
ATOM 2368 C CA . LEU A 1 322 ? 6.715 -28.797 -0.237 1 93.12 322 LEU A CA 1
ATOM 2369 C C . LEU A 1 322 ? 7.941 -28.844 0.666 1 93.12 322 LEU A C 1
ATOM 2371 O O . LEU A 1 322 ? 7.98 -28.172 1.701 1 93.12 322 LEU A O 1
ATOM 2375 N N . LYS A 1 323 ? 8.93 -29.578 0.188 1 90.88 323 LYS A N 1
ATOM 2376 C CA . LYS A 1 323 ? 10.164 -29.688 0.954 1 90.88 323 LYS A CA 1
ATOM 2377 C C . LYS A 1 323 ? 11.141 -28.562 0.595 1 90.88 323 LYS A C 1
ATOM 2379 O O . LYS A 1 323 ? 12.219 -28.469 1.172 1 90.88 323 LYS A O 1
ATOM 2384 N N . GLY A 1 324 ? 10.781 -27.766 -0.37 1 84.94 324 GLY A N 1
ATOM 2385 C CA . GLY A 1 324 ? 11.609 -26.625 -0.748 1 84.94 324 GLY A CA 1
ATOM 2386 C C . GLY A 1 324 ? 12.812 -27 -1.578 1 84.94 324 GLY A C 1
ATOM 2387 O O . GLY A 1 324 ? 13.812 -26.281 -1.612 1 84.94 324 GLY A O 1
ATOM 2388 N N . ILE A 1 325 ? 12.766 -28.062 -2.221 1 82.31 325 ILE A N 1
ATOM 2389 C CA . ILE A 1 325 ? 13.961 -28.516 -2.91 1 82.31 325 ILE A CA 1
ATOM 2390 C C . ILE A 1 325 ? 13.82 -28.281 -4.41 1 82.31 325 ILE A C 1
ATOM 2392 O O . ILE A 1 325 ? 14.758 -28.516 -5.176 1 82.31 325 ILE A O 1
ATOM 2396 N N . VAL A 1 326 ? 12.672 -27.906 -4.836 1 83.94 326 VAL A N 1
ATOM 2397 C CA . VAL A 1 326 ? 12.469 -27.609 -6.246 1 83.94 326 VAL A CA 1
ATOM 2398 C C . VAL A 1 326 ? 13 -26.203 -6.555 1 83.94 326 VAL A C 1
ATOM 2400 O O . VAL A 1 326 ? 12.734 -25.25 -5.809 1 83.94 326 VAL A O 1
ATOM 2403 N N . ARG A 1 327 ? 13.797 -26.109 -7.531 1 86.75 327 ARG A N 1
ATOM 2404 C CA . ARG A 1 327 ? 14.305 -24.828 -8.031 1 86.75 327 ARG A CA 1
ATOM 2405 C C . ARG A 1 327 ? 13.617 -24.453 -9.344 1 86.75 327 ARG A C 1
ATOM 2407 O O . ARG A 1 327 ? 13.406 -25.312 -10.211 1 86.75 327 ARG A O 1
ATOM 2414 N N . GLY A 1 328 ? 13.305 -23.203 -9.453 1 92.19 328 GLY A N 1
ATOM 2415 C CA . GLY A 1 328 ? 12.734 -22.719 -10.695 1 92.19 328 GLY A CA 1
ATOM 2416 C C . GLY A 1 328 ? 11.305 -23.156 -10.914 1 92.19 328 GLY A C 1
ATOM 2417 O O . GLY A 1 328 ? 10.461 -23 -10.031 1 92.19 328 GLY A O 1
ATOM 2418 N N . ARG A 1 329 ? 11.039 -23.641 -12.148 1 97.5 329 ARG A N 1
ATOM 2419 C CA . ARG A 1 329 ? 9.672 -23.938 -12.547 1 97.5 329 ARG A CA 1
ATOM 2420 C C . ARG A 1 329 ? 9.539 -25.375 -13.062 1 97.5 329 ARG A C 1
ATOM 2422 O O . ARG A 1 329 ? 10.461 -25.891 -13.695 1 97.5 329 ARG A O 1
ATOM 2429 N N . THR A 1 330 ? 8.445 -25.938 -12.75 1 98.19 330 THR A N 1
ATOM 2430 C CA . THR A 1 330 ? 8.133 -27.281 -13.258 1 98.19 330 THR A CA 1
ATOM 2431 C C . THR A 1 330 ? 6.891 -27.25 -14.133 1 98.19 330 THR A C 1
ATOM 2433 O O . THR A 1 330 ? 5.828 -26.797 -13.703 1 98.19 330 THR A O 1
ATOM 2436 N N . VAL A 1 331 ? 7.035 -27.719 -15.352 1 98.75 331 VAL A N 1
ATOM 2437 C CA . VAL A 1 331 ? 5.914 -27.859 -16.281 1 98.75 331 VAL A CA 1
ATOM 2438 C C . VAL A 1 331 ? 5.445 -29.312 -16.297 1 98.75 331 VAL A C 1
ATOM 2440 O O . VAL A 1 331 ? 6.266 -30.234 -16.297 1 98.75 331 VAL A O 1
ATOM 2443 N N . ILE A 1 332 ? 4.184 -29.516 -16.234 1 98.81 332 ILE A N 1
ATOM 2444 C CA . ILE A 1 332 ? 3.588 -30.844 -16.344 1 98.81 332 ILE A CA 1
ATOM 2445 C C . ILE A 1 332 ? 3.033 -31.062 -17.75 1 98.81 332 ILE A C 1
ATOM 2447 O O . ILE A 1 332 ? 2.135 -30.328 -18.188 1 98.81 332 ILE A O 1
ATOM 2451 N N . ASP A 1 333 ? 3.57 -31.953 -18.438 1 98.62 333 ASP A N 1
ATOM 2452 C CA . ASP A 1 333 ? 2.994 -32.375 -19.719 1 98.62 333 ASP A CA 1
ATOM 2453 C C . ASP A 1 333 ? 1.84 -33.344 -19.5 1 98.62 333 ASP A C 1
ATOM 2455 O O . ASP A 1 333 ? 2.059 -34.531 -19.188 1 98.62 333 ASP A O 1
ATOM 2459 N N . VAL A 1 334 ? 0.676 -32.906 -19.719 1 96.94 334 VAL A N 1
ATOM 2460 C CA . VAL A 1 334 ? -0.525 -33.625 -19.297 1 96.94 334 VAL A CA 1
ATOM 2461 C C . VAL A 1 334 ? -0.764 -34.812 -20.219 1 96.94 334 VAL A C 1
ATOM 2463 O O . VAL A 1 334 ? -1.491 -35.75 -19.859 1 96.94 334 VAL A O 1
ATOM 2466 N N . ASN A 1 335 ? -0.191 -34.781 -21.359 1 94.62 335 ASN A N 1
ATOM 2467 C CA . ASN A 1 335 ? -0.433 -35.844 -22.344 1 94.62 335 ASN A CA 1
ATOM 2468 C C . ASN A 1 335 ? 0.716 -36.844 -22.391 1 94.62 335 ASN A C 1
ATOM 2470 O O . ASN A 1 335 ? 0.724 -37.75 -23.234 1 94.62 335 ASN A O 1
ATOM 2474 N N . SER A 1 336 ? 1.626 -36.625 -21.609 1 90.5 336 SER A N 1
ATOM 2475 C CA . SER A 1 336 ? 2.73 -37.594 -21.484 1 90.5 336 SER A CA 1
ATOM 2476 C C . SER A 1 336 ? 2.635 -38.375 -20.188 1 90.5 336 SER A C 1
ATOM 2478 O O . SER A 1 336 ? 2.051 -37.906 -19.203 1 90.5 336 SER A O 1
ATOM 2480 N N . MET B 1 1 ? 19.875 53.25 5.719 1 36.97 1 MET B N 1
ATOM 2481 C CA . MET B 1 1 ? 19.797 51.906 6.234 1 36.97 1 MET B CA 1
ATOM 2482 C C . MET B 1 1 ? 18.344 51.406 6.277 1 36.97 1 MET B C 1
ATOM 2484 O O . MET B 1 1 ? 17.5 52.031 6.945 1 36.97 1 MET B O 1
ATOM 2488 N N . SER B 1 2 ? 17.625 51.031 5.234 1 43.38 2 SER B N 1
ATOM 2489 C CA . SER B 1 2 ? 16.203 50.875 4.996 1 43.38 2 SER B CA 1
ATOM 2490 C C . SER B 1 2 ? 15.523 50.188 6.172 1 43.38 2 SER B C 1
ATOM 2492 O O . SER B 1 2 ? 15.953 49.094 6.59 1 43.38 2 SER B O 1
ATOM 2494 N N . ASP B 1 3 ? 14.984 50.781 7.168 1 48.47 3 ASP B N 1
ATOM 2495 C CA . ASP B 1 3 ? 14.453 50.5 8.5 1 48.47 3 ASP B CA 1
ATOM 2496 C C . ASP B 1 3 ? 13.469 49.344 8.453 1 48.47 3 ASP B C 1
ATOM 2498 O O . ASP B 1 3 ? 12.297 49.5 8.102 1 48.47 3 ASP B O 1
ATOM 2502 N N . SER B 1 4 ? 13.852 48.125 8.047 1 66.25 4 SER B N 1
ATOM 2503 C CA . SER B 1 4 ? 12.961 46.969 7.965 1 66.25 4 SER B CA 1
ATOM 2504 C C . SER B 1 4 ? 12.125 46.844 9.234 1 66.25 4 SER B C 1
ATOM 2506 O O . SER B 1 4 ? 12.609 47.094 10.336 1 66.25 4 SER B O 1
ATOM 2508 N N . GLN B 1 5 ? 10.727 47.031 9.117 1 78.56 5 GLN B N 1
ATOM 2509 C CA . GLN B 1 5 ? 9.758 46.906 10.211 1 78.56 5 GLN B CA 1
ATOM 2510 C C . GLN B 1 5 ? 10.023 45.688 11.055 1 78.56 5 GLN B C 1
ATOM 2512 O O . GLN B 1 5 ? 10.453 44.656 10.531 1 78.56 5 GLN B O 1
ATOM 2517 N N . PRO B 1 6 ? 10.008 45.938 12.336 1 92.5 6 PRO B N 1
ATOM 2518 C CA . PRO B 1 6 ? 10.211 44.781 13.234 1 92.5 6 PRO B CA 1
ATOM 2519 C C . PRO B 1 6 ? 9.25 43.656 12.953 1 92.5 6 PRO B C 1
ATOM 2521 O O . PRO B 1 6 ? 8.156 43.875 12.422 1 92.5 6 PRO B O 1
ATOM 2524 N N . VAL B 1 7 ? 9.688 42.438 13.203 1 96.19 7 VAL B N 1
ATOM 2525 C CA . VAL B 1 7 ? 8.898 41.25 13.047 1 96.19 7 VAL B CA 1
ATOM 2526 C C . VAL B 1 7 ? 8.383 40.781 14.414 1 96.19 7 VAL B C 1
ATOM 2528 O O . VAL B 1 7 ? 9.172 40.531 15.328 1 96.19 7 VAL B O 1
ATOM 2531 N N . ARG B 1 8 ? 7.117 40.781 14.555 1 97.69 8 ARG B N 1
ATOM 2532 C CA . ARG B 1 8 ? 6.508 40.219 15.742 1 97.69 8 ARG B CA 1
ATOM 2533 C C . ARG B 1 8 ? 6.527 38.688 15.688 1 97.69 8 ARG B C 1
ATOM 2535 O O . ARG B 1 8 ? 6.062 38.094 14.719 1 97.69 8 ARG B O 1
ATOM 2542 N N . ALA B 1 9 ? 7.098 38.062 16.75 1 98.25 9 ALA B N 1
ATOM 2543 C CA . ALA B 1 9 ? 7.238 36.594 16.703 1 98.25 9 ALA B CA 1
ATOM 2544 C C . ALA B 1 9 ? 7.094 36 18.094 1 98.25 9 ALA B C 1
ATOM 2546 O O . ALA B 1 9 ? 7.363 36.656 19.094 1 98.25 9 ALA B O 1
ATOM 2547 N N . LEU B 1 10 ? 6.512 34.812 18.125 1 98.56 10 LEU B N 1
ATOM 2548 C CA . LEU B 1 10 ? 6.637 34 19.312 1 98.56 10 LEU B CA 1
ATOM 2549 C C . LEU B 1 10 ? 8.008 33.312 19.375 1 98.56 10 LEU B C 1
ATOM 2551 O O . LEU B 1 10 ? 8.344 32.5 18.531 1 98.56 10 LEU B O 1
ATOM 2555 N N . ILE B 1 11 ? 8.766 33.625 20.375 1 97.75 11 ILE B N 1
ATOM 2556 C CA . ILE B 1 11 ? 10.141 33.156 20.484 1 97.75 11 ILE B CA 1
ATOM 2557 C C . ILE B 1 11 ? 10.25 32.125 21.594 1 97.75 11 ILE B C 1
ATOM 2559 O O . ILE B 1 11 ? 9.773 32.344 22.703 1 97.75 11 ILE B O 1
ATOM 2563 N N . LEU B 1 12 ? 10.758 30.969 21.219 1 96.75 12 LEU B N 1
ATOM 2564 C CA . LEU B 1 12 ? 11.117 29.953 22.188 1 96.75 12 LEU B CA 1
ATOM 2565 C C . LEU B 1 12 ? 12.562 30.109 22.641 1 96.75 12 LEU B C 1
ATOM 2567 O O . LEU B 1 12 ? 13.461 30.25 21.812 1 96.75 12 LEU B O 1
ATOM 2571 N N . GLU B 1 13 ? 12.703 30.141 23.906 1 95.12 13 GLU B N 1
ATOM 2572 C CA . GLU B 1 13 ? 14.039 30.188 24.5 1 95.12 13 GLU B CA 1
ATOM 2573 C C . GLU B 1 13 ? 14.281 29.016 25.453 1 95.12 13 GLU B C 1
ATOM 2575 O O . GLU B 1 13 ? 13.352 28.578 26.125 1 95.12 13 GLU B O 1
ATOM 2580 N N . GLN B 1 14 ? 15.492 28.516 25.297 1 88.75 14 GLN B N 1
ATOM 2581 C CA . GLN B 1 14 ? 15.836 27.438 26.219 1 88.75 14 GLN B CA 1
ATOM 2582 C C . GLN B 1 14 ? 16.219 28 27.594 1 88.75 14 GLN B C 1
ATOM 2584 O O . GLN B 1 14 ? 16.953 28.984 27.688 1 88.75 14 GLN B O 1
ATOM 2589 N N . GLU B 1 15 ? 15.484 27.547 28.609 1 76.19 15 GLU B N 1
ATOM 2590 C CA . GLU B 1 15 ? 15.797 28 29.953 1 76.19 15 GLU B CA 1
ATOM 2591 C C . GLU B 1 15 ? 17.125 27.422 30.453 1 76.19 15 GLU B C 1
ATOM 2593 O O . GLU B 1 15 ? 17.469 26.281 30.125 1 76.19 15 GLU B O 1
ATOM 2598 N N . THR B 1 16 ? 18 28.281 30.953 1 66.38 16 THR B N 1
ATOM 2599 C CA . THR B 1 16 ? 19.266 27.875 31.531 1 66.38 16 THR B CA 1
ATOM 2600 C C . THR B 1 16 ? 19.047 26.922 32.719 1 66.38 16 THR B C 1
ATOM 2602 O O . THR B 1 16 ? 18.25 27.219 33.625 1 66.38 16 THR B O 1
ATOM 2605 N N . GLY B 1 17 ? 19.688 25.734 32.719 1 58.34 17 GLY B N 1
ATOM 2606 C CA . GLY B 1 17 ? 19.703 24.781 33.844 1 58.34 17 GLY B CA 1
ATOM 2607 C C . GLY B 1 17 ? 18.516 23.859 33.875 1 58.34 17 GLY B C 1
ATOM 2608 O O . GLY B 1 17 ? 18.5 22.875 34.625 1 58.34 17 GLY B O 1
ATOM 2609 N N . GLU B 1 18 ? 17.297 24.328 33.312 1 55.75 18 GLU B N 1
ATOM 2610 C CA . GLU B 1 18 ? 16.109 23.484 33.406 1 55.75 18 GLU B CA 1
ATOM 2611 C C . GLU B 1 18 ? 15.773 22.891 32.031 1 55.75 18 GLU B C 1
ATOM 2613 O O . GLU B 1 18 ? 16.219 23.406 31 1 55.75 18 GLU B O 1
ATOM 2618 N N . SER B 1 19 ? 15.367 21.656 32 1 63.25 19 SER B N 1
ATOM 2619 C CA . SER B 1 19 ? 14.93 20.906 30.828 1 63.25 19 SER B CA 1
ATOM 2620 C C . SER B 1 19 ? 13.711 21.562 30.172 1 63.25 19 SER B C 1
ATOM 2622 O O . SER B 1 19 ? 13.141 21 29.234 1 63.25 19 SER B O 1
ATOM 2624 N N . GLY B 1 20 ? 13.492 22.969 30.297 1 79.69 20 GLY B N 1
ATOM 2625 C CA . GLY B 1 20 ? 12.227 23.5 29.812 1 79.69 20 GLY B CA 1
ATOM 2626 C C . GLY B 1 20 ? 12.391 24.609 28.781 1 79.69 20 GLY B C 1
ATOM 2627 O O . GLY B 1 20 ? 13.516 25 28.453 1 79.69 20 GLY B O 1
ATOM 2628 N N . VAL B 1 21 ? 11.445 24.906 27.953 1 90.25 21 VAL B N 1
ATOM 2629 C CA . VAL B 1 21 ? 11.414 25.953 26.938 1 90.25 21 VAL B CA 1
ATOM 2630 C C . VAL B 1 21 ? 10.43 27.047 27.359 1 90.25 21 VAL B C 1
ATOM 2632 O O . VAL B 1 21 ? 9.383 26.75 27.953 1 90.25 21 VAL B O 1
ATOM 2635 N N . ARG B 1 22 ? 10.922 28.266 27.312 1 93.69 22 ARG B N 1
ATOM 2636 C CA . ARG B 1 22 ? 10.055 29.422 27.562 1 93.69 22 ARG B CA 1
ATOM 2637 C C . ARG B 1 22 ? 9.633 30.078 26.266 1 93.69 22 ARG B C 1
ATOM 2639 O O . ARG B 1 22 ? 10.453 30.266 25.359 1 93.69 22 ARG B O 1
ATOM 2646 N N . ALA B 1 23 ? 8.344 30.422 26.234 1 96.06 23 ALA B N 1
ATOM 2647 C CA . ALA B 1 23 ? 7.789 31.062 25.047 1 96.06 23 ALA B CA 1
ATOM 2648 C C . ALA B 1 23 ? 7.34 32.5 25.375 1 96.06 23 ALA B C 1
ATOM 2650 O O . ALA B 1 23 ? 6.734 32.75 26.422 1 96.06 23 ALA B O 1
ATOM 2651 N N . SER B 1 24 ? 7.684 33.438 24.531 1 96.56 24 SER B N 1
ATOM 2652 C CA . SER B 1 24 ? 7.215 34.812 24.688 1 96.56 24 SER B CA 1
ATOM 2653 C C . SER B 1 24 ? 7.113 35.5 23.328 1 96.56 24 SER B C 1
ATOM 2655 O O . SER B 1 24 ? 7.918 35.25 22.438 1 96.56 24 SER B O 1
ATOM 2657 N N . VAL B 1 25 ? 6.145 36.406 23.203 1 97.62 25 VAL B N 1
ATOM 2658 C CA . VAL B 1 25 ? 6.012 37.219 22.016 1 97.62 25 VAL B CA 1
ATOM 2659 C C . VAL B 1 25 ? 6.98 38.375 22.078 1 97.62 25 VAL B C 1
ATOM 2661 O O . VAL B 1 25 ? 6.984 39.156 23.047 1 97.62 25 VAL B O 1
ATOM 2664 N N . GLN B 1 26 ? 7.723 38.469 21.016 1 96.75 26 GLN B N 1
ATOM 2665 C CA . GLN B 1 26 ? 8.742 39.531 20.953 1 96.75 26 GLN B CA 1
ATOM 2666 C C . GLN B 1 26 ? 8.812 40.125 19.562 1 96.75 26 GLN B C 1
ATOM 2668 O O . GLN B 1 26 ? 8.25 39.594 18.609 1 96.75 26 GLN B O 1
ATOM 2673 N N . GLU B 1 27 ? 9.438 41.312 19.547 1 96.44 27 GLU B N 1
ATOM 2674 C CA . GLU B 1 27 ? 9.812 41.906 18.266 1 96.44 27 GLU B CA 1
ATOM 2675 C C . GLU B 1 27 ? 11.273 41.594 17.938 1 96.44 27 GLU B C 1
ATOM 2677 O O . GLU B 1 27 ? 12.148 41.75 18.781 1 96.44 27 GLU B O 1
ATOM 2682 N N . VAL B 1 28 ? 11.414 41.156 16.781 1 95.19 28 VAL B N 1
ATOM 2683 C CA . VAL B 1 28 ? 12.781 40.875 16.344 1 95.19 28 VAL B CA 1
ATOM 2684 C C . VAL B 1 28 ? 13.047 41.594 15.008 1 95.19 28 VAL B C 1
ATOM 2686 O O . VAL B 1 28 ? 12.109 42 14.32 1 95.19 28 VAL B O 1
ATOM 2689 N N . SER B 1 29 ? 14.375 41.688 14.703 1 94.56 29 SER B N 1
ATOM 2690 C CA . SER B 1 29 ? 14.75 42.281 13.422 1 94.56 29 SER B CA 1
ATOM 2691 C C . SER B 1 29 ? 14.453 41.312 12.273 1 94.56 29 SER B C 1
ATOM 2693 O O . SER B 1 29 ? 14.609 40.125 12.414 1 94.56 29 SER B O 1
ATOM 2695 N N . GLU B 1 30 ? 14.078 41.844 11.195 1 95.31 30 GLU B N 1
ATOM 2696 C CA . GLU B 1 30 ? 13.883 41.031 9.984 1 95.31 30 GLU B CA 1
ATOM 2697 C C . GLU B 1 30 ? 15.164 40.312 9.586 1 95.31 30 GLU B C 1
ATOM 2699 O O . GLU B 1 30 ? 15.117 39.25 8.992 1 95.31 30 GLU B O 1
ATOM 2704 N N . LYS B 1 31 ? 16.297 40.875 9.914 1 93.81 31 LYS B N 1
ATOM 2705 C CA . LYS B 1 31 ? 17.609 40.312 9.594 1 93.81 31 LYS B CA 1
ATOM 2706 C C . LYS B 1 31 ? 17.812 38.969 10.328 1 93.81 31 LYS B C 1
ATOM 2708 O O . LYS B 1 31 ? 18.656 38.188 9.938 1 93.81 31 LYS B O 1
ATOM 2713 N N . ALA B 1 32 ? 17 38.812 11.344 1 93.69 32 ALA B N 1
ATOM 2714 C CA . ALA B 1 32 ? 17.141 37.594 12.133 1 93.69 32 ALA B CA 1
ATOM 2715 C C . ALA B 1 32 ? 16.484 36.406 11.422 1 93.69 32 ALA B C 1
ATOM 2717 O O . ALA B 1 32 ? 16.734 35.25 11.789 1 93.69 32 ALA B O 1
ATOM 2718 N N . LEU B 1 33 ? 15.656 36.688 10.445 1 96 33 LEU B N 1
ATOM 2719 C CA . LEU B 1 33 ? 15 35.625 9.711 1 96 33 LEU B CA 1
ATOM 2720 C C . LEU B 1 33 ? 16.031 34.75 8.992 1 96 33 LEU B C 1
ATOM 2722 O O . LEU B 1 33 ? 17.047 35.25 8.508 1 96 33 LEU B O 1
ATOM 2726 N N . PRO B 1 34 ? 15.727 33.406 8.969 1 95.69 34 PRO B N 1
ATOM 2727 C CA . PRO B 1 34 ? 16.656 32.531 8.258 1 95.69 34 PRO B CA 1
ATOM 2728 C C . PRO B 1 34 ? 16.734 32.844 6.762 1 95.69 34 PRO B C 1
ATOM 2730 O O . PRO B 1 34 ? 15.922 33.625 6.246 1 95.69 34 PRO B O 1
ATOM 2733 N N . GLU B 1 35 ? 17.703 32.156 6.156 1 95 35 GLU B N 1
ATOM 2734 C CA . GLU B 1 35 ? 17.859 32.375 4.719 1 95 35 GLU B CA 1
ATOM 2735 C C . GLU B 1 35 ? 16.688 31.797 3.943 1 95 35 GLU B C 1
ATOM 2737 O O . GLU B 1 35 ? 16.094 30.797 4.352 1 95 35 GLU B O 1
ATOM 2742 N N . GLY B 1 36 ? 16.344 32.438 2.799 1 96.69 36 GLY B N 1
ATOM 2743 C CA . GLY B 1 36 ? 15.273 32.062 1.88 1 96.69 36 GLY B CA 1
ATOM 2744 C C . GLY B 1 36 ? 15.086 33.062 0.75 1 96.69 36 GLY B C 1
ATOM 2745 O O . GLY B 1 36 ? 15.633 34.156 0.789 1 96.69 36 GLY B O 1
ATOM 2746 N N . ASP B 1 37 ? 14.328 32.594 -0.147 1 97.62 37 ASP B N 1
ATOM 2747 C CA . ASP B 1 37 ? 14.25 33.438 -1.328 1 97.62 37 ASP B CA 1
ATOM 2748 C C . ASP B 1 37 ? 12.898 34.156 -1.41 1 97.62 37 ASP B C 1
ATOM 2750 O O . ASP B 1 37 ? 12.672 34.969 -2.311 1 97.62 37 ASP B O 1
ATOM 2754 N N . VAL B 1 38 ? 11.992 33.875 -0.512 1 98.62 38 VAL B N 1
ATOM 2755 C CA . VAL B 1 38 ? 10.695 34.562 -0.506 1 98.62 38 VAL B CA 1
ATOM 2756 C C . VAL B 1 38 ? 10.375 35.062 0.902 1 98.62 38 VAL B C 1
ATOM 2758 O O . VAL B 1 38 ? 10.438 34.281 1.867 1 98.62 38 VAL B O 1
ATOM 2761 N N . LEU B 1 39 ? 10.117 36.312 0.997 1 98.44 39 LEU B N 1
ATOM 2762 C CA . LEU B 1 39 ? 9.648 36.906 2.232 1 98.44 39 LEU B CA 1
ATOM 2763 C C . LEU B 1 39 ? 8.125 37.031 2.23 1 98.44 39 LEU B C 1
ATOM 2765 O O . LEU B 1 39 ? 7.539 37.594 1.293 1 98.44 39 LEU B O 1
ATOM 2769 N N . VAL B 1 40 ? 7.531 36.531 3.215 1 98.81 40 VAL B N 1
ATOM 2770 C CA . VAL B 1 40 ? 6.074 36.469 3.271 1 98.81 40 VAL B CA 1
ATOM 2771 C C . VAL B 1 40 ? 5.574 37.219 4.5 1 98.81 40 VAL B C 1
ATOM 2773 O O . VAL B 1 40 ? 6.078 37.031 5.609 1 98.81 40 VAL B O 1
ATOM 2776 N N . ALA B 1 41 ? 4.645 38.156 4.301 1 98.69 41 ALA B N 1
ATOM 2777 C CA . ALA B 1 41 ? 3.857 38.688 5.414 1 98.69 41 ALA B CA 1
ATOM 2778 C C . ALA B 1 41 ? 2.826 37.656 5.887 1 98.69 41 ALA B C 1
ATOM 2780 O O . ALA B 1 41 ? 1.8 37.469 5.234 1 98.69 41 ALA B O 1
ATOM 2781 N N . VAL B 1 42 ? 3.1 37.062 7.027 1 98.81 42 VAL B N 1
ATOM 2782 C CA . VAL B 1 42 ? 2.256 36 7.527 1 98.81 42 VAL B CA 1
ATOM 2783 C C . VAL B 1 42 ? 0.995 36.562 8.164 1 98.81 42 VAL B C 1
ATOM 2785 O O . VAL B 1 42 ? 1.069 37.5 8.969 1 98.81 42 VAL B O 1
ATOM 2788 N N . HIS B 1 43 ? -0.113 36.062 7.809 1 98.81 43 HIS B N 1
ATOM 2789 C CA . HIS B 1 43 ? -1.375 36.531 8.375 1 98.81 43 HIS B CA 1
ATOM 2790 C C . HIS B 1 43 ? -1.91 35.531 9.406 1 98.81 43 HIS B C 1
ATOM 2792 O O . HIS B 1 43 ? -2.373 35.938 10.477 1 98.81 43 HIS B O 1
ATOM 2798 N N . TYR B 1 44 ? -1.872 34.25 9.008 1 98.88 44 TYR B N 1
ATOM 2799 C CA . TYR B 1 44 ? -2.393 33.219 9.891 1 98.88 44 TYR B CA 1
ATOM 2800 C C . TYR B 1 44 ? -1.453 32.031 9.93 1 98.88 44 TYR B C 1
ATOM 2802 O O . TYR B 1 44 ? -0.754 31.734 8.953 1 98.88 44 TYR B O 1
ATOM 2810 N N . SER B 1 45 ? -1.334 31.422 10.961 1 98.81 45 SER B N 1
ATOM 2811 C CA . SER B 1 45 ? -0.815 30.078 11.172 1 98.81 45 SER B CA 1
ATOM 2812 C C . SER B 1 45 ? -1.856 29.172 11.828 1 98.81 45 SER B C 1
ATOM 2814 O O . SER B 1 45 ? -3.053 29.469 11.789 1 98.81 45 SER B O 1
ATOM 2816 N N . ASP B 1 46 ? -1.467 28 12.234 1 98.69 46 ASP B N 1
ATOM 2817 C CA . ASP B 1 46 ? -2.395 27.109 12.93 1 98.69 46 ASP B CA 1
ATOM 2818 C C . ASP B 1 46 ? -1.674 26.281 13.984 1 98.69 46 ASP B C 1
ATOM 2820 O O . ASP B 1 46 ? -0.533 26.578 14.344 1 98.69 46 ASP B O 1
ATOM 2824 N N . LEU B 1 47 ? -2.438 25.453 14.633 1 98 47 LEU B N 1
ATOM 2825 C CA . LEU B 1 47 ? -1.903 24.609 15.695 1 98 47 LEU B CA 1
ATOM 2826 C C . LEU B 1 47 ? -2.045 23.141 15.344 1 98 47 LEU B C 1
ATOM 2828 O O . LEU B 1 47 ? -3.154 22.656 15.094 1 98 47 LEU B O 1
ATOM 2832 N N . ASN B 1 48 ? -1.002 22.453 15.234 1 96.31 48 ASN B N 1
ATOM 2833 C CA . ASN B 1 48 ? -0.944 21 15.07 1 96.31 48 ASN B CA 1
ATOM 2834 C C . ASN B 1 48 ? -0.335 20.328 16.297 1 96.31 48 ASN B C 1
ATOM 2836 O O . ASN B 1 48 ? 0.277 20.984 17.141 1 96.31 48 ASN B O 1
ATOM 2840 N N . TYR B 1 49 ? -0.564 19 16.359 1 93.62 49 TYR B N 1
ATOM 2841 C CA . TYR B 1 49 ? 0.031 18.25 17.453 1 93.62 49 TYR B CA 1
ATOM 2842 C C . TYR B 1 49 ? 1.533 18.484 17.531 1 93.62 49 TYR B C 1
ATOM 2844 O O . TYR B 1 49 ? 2.082 18.672 18.625 1 93.62 49 TYR B O 1
ATOM 2852 N N . LYS B 1 50 ? 2.227 18.562 16.469 1 94.88 50 LYS B N 1
ATOM 2853 C CA . LYS B 1 50 ? 3.664 18.812 16.422 1 94.88 50 LYS B CA 1
ATOM 2854 C C . LYS B 1 50 ? 4.008 20.172 16.984 1 94.88 50 LYS B C 1
ATOM 2856 O O . LYS B 1 50 ? 5.051 20.344 17.625 1 94.88 50 LYS B O 1
ATOM 2861 N N . ASP B 1 51 ? 3.232 21.109 16.719 1 97.25 51 ASP B N 1
ATOM 2862 C CA . ASP B 1 51 ? 3.428 22.422 17.328 1 97.25 51 ASP B CA 1
ATOM 2863 C C . ASP B 1 51 ? 3.414 22.312 18.844 1 97.25 51 ASP B C 1
ATOM 2865 O O . ASP B 1 51 ? 4.207 22.984 19.531 1 97.25 51 ASP B O 1
ATOM 2869 N N . GLY B 1 52 ? 2.416 21.531 19.312 1 96.44 52 GLY B N 1
ATOM 2870 C CA . GLY B 1 52 ? 2.385 21.312 20.75 1 96.44 52 GLY B CA 1
ATOM 2871 C C . GLY B 1 52 ? 3.684 20.766 21.297 1 96.44 52 GLY B C 1
ATOM 2872 O O . GLY B 1 52 ? 4.18 21.219 22.328 1 96.44 52 GLY B O 1
ATOM 2873 N N . LEU B 1 53 ? 4.23 19.797 20.609 1 94.62 53 LEU B N 1
ATOM 2874 C CA . LEU B 1 53 ? 5.5 19.219 21.016 1 94.62 53 LEU B CA 1
ATOM 2875 C C . LEU B 1 53 ? 6.609 20.266 21.016 1 94.62 53 LEU B C 1
ATOM 2877 O O . LEU B 1 53 ? 7.375 20.375 21.984 1 94.62 53 LEU B O 1
ATOM 2881 N N . VAL B 1 54 ? 6.691 21.047 20.016 1 96.31 54 VAL B N 1
ATOM 2882 C CA . VAL B 1 54 ? 7.727 22.062 19.859 1 96.31 54 VAL B CA 1
ATOM 2883 C C . VAL B 1 54 ? 7.582 23.125 20.953 1 96.31 54 VAL B C 1
ATOM 2885 O O . VAL B 1 54 ? 8.562 23.484 21.609 1 96.31 54 VAL B O 1
ATOM 2888 N N . LEU B 1 55 ? 6.359 23.562 21.141 1 96.62 55 LEU B N 1
ATOM 2889 C CA . LEU B 1 55 ? 6.082 24.578 22.141 1 96.62 55 LEU B CA 1
ATOM 2890 C C . LEU B 1 55 ? 6.422 24.094 23.531 1 96.62 55 LEU B C 1
ATOM 2892 O O . LEU B 1 55 ? 6.805 24.875 24.406 1 96.62 55 LEU B O 1
ATOM 2896 N N . GLY B 1 56 ? 6.312 22.828 23.719 1 93.44 56 GLY B N 1
ATOM 2897 C CA . GLY B 1 56 ? 6.605 22.219 25.016 1 93.44 56 GLY B CA 1
ATOM 2898 C C . GLY B 1 56 ? 8.055 21.781 25.156 1 93.44 56 GLY B C 1
ATOM 2899 O O . GLY B 1 56 ? 8.469 21.328 26.219 1 93.44 56 GLY B O 1
ATOM 2900 N N . GLY B 1 57 ? 8.82 21.922 24.078 1 91.75 57 GLY B N 1
ATOM 2901 C CA . GLY B 1 57 ? 10.203 21.484 24.094 1 91.75 57 GLY B CA 1
ATOM 2902 C C . GLY B 1 57 ? 10.359 19.984 24.125 1 91.75 57 GLY B C 1
ATOM 2903 O O . GLY B 1 57 ? 11.273 19.469 24.766 1 91.75 57 GLY B O 1
ATOM 2904 N N . LEU B 1 58 ? 9.492 19.359 23.516 1 88.31 58 LEU B N 1
ATOM 2905 C CA . LEU B 1 58 ? 9.461 17.906 23.625 1 88.31 58 LEU B CA 1
ATOM 2906 C C . LEU B 1 58 ? 9.969 17.25 22.344 1 88.31 58 LEU B C 1
ATOM 2908 O O . LEU B 1 58 ? 9.938 17.875 21.281 1 88.31 58 LEU B O 1
ATOM 2912 N N . GLY B 1 59 ? 10.562 16.047 22.438 1 84.94 59 GLY B N 1
ATOM 2913 C CA . GLY B 1 59 ? 10.93 15.219 21.297 1 84.94 59 GLY B CA 1
ATOM 2914 C C . GLY B 1 59 ? 12.227 15.656 20.641 1 84.94 59 GLY B C 1
ATOM 2915 O O . GLY B 1 59 ? 12.609 15.133 19.594 1 84.94 59 GLY B O 1
ATOM 2916 N N . ARG B 1 60 ? 12.914 16.75 21.203 1 86.5 60 ARG B N 1
ATOM 2917 C CA . ARG B 1 60 ? 14.148 17.281 20.625 1 86.5 60 ARG B CA 1
ATOM 2918 C C . ARG B 1 60 ? 13.938 17.703 19.188 1 86.5 60 ARG B C 1
ATOM 2920 O O . ARG B 1 60 ? 14.805 17.469 18.328 1 86.5 60 ARG B O 1
ATOM 2927 N N . LEU B 1 61 ? 12.75 18.156 18.875 1 91.69 61 LEU B N 1
ATOM 2928 C CA . LEU B 1 61 ? 12.406 18.578 17.516 1 91.69 61 LEU B CA 1
ATOM 2929 C C . LEU B 1 61 ? 13.117 19.875 17.156 1 91.69 61 LEU B C 1
ATOM 2931 O O . LEU B 1 61 ? 13.398 20.125 15.977 1 91.69 61 LEU B O 1
ATOM 2935 N N . VAL B 1 62 ? 13.336 20.672 18.141 1 94.06 62 VAL B N 1
ATOM 2936 C CA . VAL B 1 62 ? 14.102 21.906 17.984 1 94.06 62 VAL B CA 1
ATOM 2937 C C . VAL B 1 62 ? 15.469 21.75 18.656 1 94.06 62 VAL B C 1
ATOM 2939 O O . VAL B 1 62 ? 15.555 21.344 19.812 1 94.06 62 VAL B O 1
ATOM 2942 N N . ARG B 1 63 ? 16.5 22.109 17.922 1 92.06 63 ARG B N 1
ATOM 2943 C CA . ARG B 1 63 ? 17.859 21.906 18.438 1 92.06 63 ARG B CA 1
ATOM 2944 C C . ARG B 1 63 ? 18.547 23.25 18.688 1 92.06 63 ARG B C 1
ATOM 2946 O O . ARG B 1 63 ? 19.547 23.297 19.406 1 92.06 63 ARG B O 1
ATOM 2953 N N . THR B 1 64 ? 18.062 24.234 18.062 1 92.19 64 THR B N 1
ATOM 2954 C CA . THR B 1 64 ? 18.703 25.547 18.172 1 92.19 64 THR B CA 1
ATOM 2955 C C . THR B 1 64 ? 17.719 26.594 18.672 1 92.19 64 THR B C 1
ATOM 2957 O O . THR B 1 64 ? 16.609 26.703 18.156 1 92.19 64 THR B O 1
ATOM 2960 N N . TYR B 1 65 ? 18.219 27.359 19.656 1 93.12 65 TYR B N 1
ATOM 2961 C CA . TYR B 1 65 ? 17.438 28.453 20.234 1 93.12 65 TYR B CA 1
ATOM 2962 C C . TYR B 1 65 ? 18.188 29.766 20.156 1 93.12 65 TYR B C 1
ATOM 2964 O O . TYR B 1 65 ? 19.422 29.781 20.172 1 93.12 65 TYR B O 1
ATOM 2972 N N . PRO B 1 66 ? 17.531 30.969 20.172 1 94.81 66 PRO B N 1
ATOM 2973 C CA . PRO B 1 66 ? 16.078 31.109 20.125 1 94.81 66 PRO B CA 1
ATOM 2974 C C . PRO B 1 66 ? 15.477 30.578 18.828 1 94.81 66 PRO B C 1
ATOM 2976 O O . PRO B 1 66 ? 16.188 30.438 17.828 1 94.81 66 PRO B O 1
ATOM 2979 N N . HIS B 1 67 ? 14.164 30.172 18.922 1 97 67 HIS B N 1
ATOM 2980 C CA . HIS B 1 67 ? 13.477 29.547 17.797 1 97 67 HIS B CA 1
ATOM 2981 C C . HIS B 1 67 ? 12.07 30.109 17.625 1 97 67 HIS B C 1
ATOM 2983 O O . HIS B 1 67 ? 11.414 30.469 18.609 1 97 67 HIS B O 1
ATOM 2989 N N . VAL B 1 68 ? 11.594 30.266 16.406 1 98.19 68 VAL B N 1
ATOM 2990 C CA . VAL B 1 68 ? 10.203 30.609 16.109 1 98.19 68 VAL B CA 1
ATOM 2991 C C . VAL B 1 68 ? 9.445 29.359 15.672 1 98.19 68 VAL B C 1
ATOM 2993 O O . VAL B 1 68 ? 9.672 28.844 14.578 1 98.19 68 VAL B O 1
ATOM 2996 N N . PRO B 1 69 ? 8.484 28.844 16.453 1 98.25 69 PRO B N 1
ATOM 2997 C CA . PRO B 1 69 ? 7.688 27.672 16.078 1 98.25 69 PRO B CA 1
ATOM 2998 C C . PRO B 1 69 ? 6.594 28.016 15.07 1 98.25 69 PRO B C 1
ATOM 3000 O O . PRO B 1 69 ? 6.547 29.125 14.547 1 98.25 69 PRO B O 1
ATOM 3003 N N . GLY B 1 70 ? 5.742 27.031 14.797 1 98.56 70 GLY B N 1
ATOM 3004 C CA . GLY B 1 70 ? 4.676 27.125 13.812 1 98.56 70 GLY B CA 1
ATOM 3005 C C . GLY B 1 70 ? 4.988 26.406 12.516 1 98.56 70 GLY B C 1
ATOM 3006 O O . GLY B 1 70 ? 5.68 26.953 11.648 1 98.56 70 GLY B O 1
ATOM 3007 N N . ILE B 1 71 ? 4.352 25.281 12.273 1 98 71 ILE B N 1
ATOM 3008 C CA . ILE B 1 71 ? 4.797 24.453 11.156 1 98 71 ILE B CA 1
ATOM 3009 C C . ILE B 1 71 ? 4.023 24.828 9.891 1 98 71 ILE B C 1
ATOM 3011 O O . ILE B 1 71 ? 4.398 24.422 8.789 1 98 71 ILE B O 1
ATOM 3015 N N . ASP B 1 72 ? 2.986 25.609 10.016 1 98.69 72 ASP B N 1
ATOM 3016 C CA . ASP B 1 72 ? 2.17 26.094 8.898 1 98.69 72 ASP B CA 1
ATOM 3017 C C . ASP B 1 72 ? 2.076 27.609 8.898 1 98.69 72 ASP B C 1
ATOM 3019 O O . ASP B 1 72 ? 2.145 28.234 9.961 1 98.69 72 ASP B O 1
ATOM 3023 N N . PHE B 1 73 ? 1.905 28.156 7.707 1 98.88 73 PHE B N 1
ATOM 3024 C CA . PHE B 1 73 ? 1.438 29.531 7.672 1 98.88 73 PHE B CA 1
ATOM 3025 C C . PHE B 1 73 ? 0.845 29.875 6.309 1 98.88 73 PHE B C 1
ATOM 3027 O O . PHE B 1 73 ? 1.053 29.141 5.336 1 98.88 73 PHE B O 1
ATOM 3034 N N . ALA B 1 74 ? 0.042 30.875 6.262 1 98.94 74 ALA B N 1
ATOM 3035 C CA . ALA B 1 74 ? -0.475 31.5 5.047 1 98.94 74 ALA B CA 1
ATOM 3036 C C . ALA B 1 74 ? -0.312 33 5.098 1 98.94 74 ALA B C 1
ATOM 3038 O O . ALA B 1 74 ? -0.436 33.625 6.164 1 98.94 74 ALA B O 1
ATOM 3039 N N . GLY B 1 75 ? 0.009 33.562 3.979 1 98.88 75 GLY B N 1
ATOM 3040 C CA . GLY B 1 75 ? 0.232 35 3.939 1 98.88 75 GLY B CA 1
ATOM 3041 C C . GLY B 1 75 ? 0.402 35.531 2.531 1 98.88 75 GLY B C 1
ATOM 3042 O O . GLY B 1 75 ? -0.05 34.906 1.565 1 98.88 75 GLY B O 1
ATOM 3043 N N . VAL B 1 76 ? 0.98 36.719 2.539 1 98.88 76 VAL B N 1
ATOM 3044 C CA . VAL B 1 76 ? 1.154 37.438 1.276 1 98.88 76 VAL B CA 1
ATOM 3045 C C . VAL B 1 76 ? 2.637 37.719 1.042 1 98.88 76 VAL B C 1
ATOM 3047 O O . VAL B 1 76 ? 3.336 38.188 1.942 1 98.88 76 VAL B O 1
ATOM 3050 N N . VAL B 1 77 ? 3.061 37.438 -0.182 1 98.88 77 VAL B N 1
ATOM 3051 C CA . VAL B 1 77 ? 4.461 37.656 -0.53 1 98.88 77 VAL B CA 1
ATOM 3052 C C . VAL B 1 77 ? 4.789 39.156 -0.483 1 98.88 77 VAL B C 1
ATOM 3054 O O . VAL B 1 77 ? 4.102 39.969 -1.101 1 98.88 77 VAL B O 1
ATOM 3057 N N . GLU B 1 78 ? 5.816 39.469 0.275 1 98.31 78 GLU B N 1
ATOM 3058 C CA . GLU B 1 78 ? 6.312 40.844 0.347 1 98.31 78 GLU B CA 1
ATOM 3059 C C . GLU B 1 78 ? 7.453 41.062 -0.638 1 98.31 78 GLU B C 1
ATOM 3061 O O . GLU B 1 78 ? 7.551 42.125 -1.249 1 98.31 78 GLU B O 1
ATOM 3066 N N . ALA B 1 79 ? 8.312 40.125 -0.726 1 98.06 79 ALA B N 1
ATOM 3067 C CA . ALA B 1 79 ? 9.445 40.156 -1.643 1 98.06 79 ALA B CA 1
ATOM 3068 C C . ALA B 1 79 ? 9.812 38.75 -2.119 1 98.06 79 ALA B C 1
ATOM 3070 O O . ALA B 1 79 ? 9.625 37.781 -1.39 1 98.06 79 ALA B O 1
ATOM 3071 N N . SER B 1 80 ? 10.297 38.719 -3.355 1 98.44 80 SER B N 1
ATOM 3072 C CA . SER B 1 80 ? 10.68 37.406 -3.908 1 98.44 80 SER B CA 1
ATOM 3073 C C . SER B 1 80 ? 11.906 37.531 -4.809 1 98.44 80 SER B C 1
ATOM 3075 O O . SER B 1 80 ? 11.969 38.438 -5.656 1 98.44 80 SER B O 1
ATOM 3077 N N . ALA B 1 81 ? 12.844 36.688 -4.527 1 98.25 81 ALA B N 1
ATOM 3078 C CA . ALA B 1 81 ? 13.977 36.562 -5.434 1 98.25 81 ALA B CA 1
ATOM 3079 C C . ALA B 1 81 ? 13.766 35.406 -6.418 1 98.25 81 ALA B C 1
ATOM 3081 O O . ALA B 1 81 ? 14.625 35.156 -7.266 1 98.25 81 ALA B O 1
ATOM 3082 N N . SER B 1 82 ? 12.688 34.719 -6.289 1 98.06 82 SER B N 1
ATOM 3083 C CA . SER B 1 82 ? 12.305 33.625 -7.172 1 98.06 82 SER B CA 1
ATOM 3084 C C . SER B 1 82 ? 11.266 34.062 -8.195 1 98.06 82 SER B C 1
ATOM 3086 O O . SER B 1 82 ? 10.367 34.844 -7.871 1 98.06 82 SER B O 1
ATOM 3088 N N . PRO B 1 83 ? 11.359 33.5 -9.391 1 97.75 83 PRO B N 1
ATOM 3089 C CA . PRO B 1 83 ? 10.344 33.844 -10.398 1 97.75 83 PRO B CA 1
ATOM 3090 C C . PRO B 1 83 ? 9 33.156 -10.125 1 97.75 83 PRO B C 1
ATOM 3092 O O . PRO B 1 83 ? 7.996 33.5 -10.766 1 97.75 83 PRO B O 1
ATOM 3095 N N . LEU B 1 84 ? 8.914 32.281 -9.18 1 97.69 84 LEU B N 1
ATOM 3096 C CA . LEU B 1 84 ? 7.691 31.547 -8.898 1 97.69 84 LEU B CA 1
ATOM 3097 C C . LEU B 1 84 ? 6.633 32.469 -8.289 1 97.69 84 LEU B C 1
ATOM 3099 O O . LEU B 1 84 ? 5.434 32.188 -8.406 1 97.69 84 LEU B O 1
ATOM 3103 N N . TYR B 1 85 ? 7.145 33.5 -7.641 1 98.56 85 TYR B N 1
ATOM 3104 C CA . TYR B 1 85 ? 6.207 34.375 -6.93 1 98.56 85 TYR B CA 1
ATOM 3105 C C . TYR B 1 85 ? 6.559 35.844 -7.137 1 98.56 85 TYR B C 1
ATOM 3107 O O . TYR B 1 85 ? 7.695 36.156 -7.477 1 98.56 85 TYR B O 1
ATOM 3115 N N . LYS B 1 86 ? 5.609 36.719 -6.914 1 98.56 86 LYS B N 1
ATOM 3116 C CA . LYS B 1 86 ? 5.777 38.156 -6.906 1 98.56 86 LYS B CA 1
ATOM 3117 C C . LYS B 1 86 ? 5.082 38.781 -5.703 1 98.56 86 LYS B C 1
ATOM 3119 O O . LYS B 1 86 ? 4.156 38.188 -5.137 1 98.56 86 LYS B O 1
ATOM 3124 N N . PRO B 1 87 ? 5.562 39.969 -5.332 1 98.62 87 PRO B N 1
ATOM 3125 C CA . PRO B 1 87 ? 4.875 40.656 -4.234 1 98.62 87 PRO B CA 1
ATOM 3126 C C . PRO B 1 87 ? 3.367 40.75 -4.457 1 98.62 87 PRO B C 1
ATOM 3128 O O . PRO B 1 87 ? 2.924 41.062 -5.566 1 98.62 87 PRO B O 1
ATOM 3131 N N . GLY B 1 88 ? 2.641 40.406 -3.449 1 98.75 88 GLY B N 1
ATOM 3132 C CA . GLY B 1 88 ? 1.191 40.469 -3.549 1 98.75 88 GLY B CA 1
ATOM 3133 C C . GLY B 1 88 ? 0.547 39.094 -3.686 1 98.75 88 GLY B C 1
ATOM 3134 O O . GLY B 1 88 ? -0.655 38.969 -3.455 1 98.75 88 GLY B O 1
ATOM 3135 N N . ASP B 1 89 ? 1.327 38.094 -4.082 1 98.75 89 ASP B N 1
ATOM 3136 C CA . ASP B 1 89 ? 0.798 36.75 -4.195 1 98.75 89 ASP B CA 1
ATOM 3137 C C . ASP B 1 89 ? 0.421 36.188 -2.826 1 98.75 89 ASP B C 1
ATOM 3139 O O . ASP B 1 89 ? 1.155 36.344 -1.853 1 98.75 89 ASP B O 1
ATOM 3143 N N . SER B 1 90 ? -0.761 35.531 -2.697 1 98.94 90 SER B N 1
ATOM 3144 C CA . SER B 1 90 ? -1.14 34.781 -1.508 1 98.94 90 SER B CA 1
ATOM 3145 C C . SER B 1 90 ? -0.581 33.344 -1.552 1 98.94 90 SER B C 1
ATOM 3147 O O . SER B 1 90 ? -0.689 32.656 -2.57 1 98.94 90 SER B O 1
ATOM 3149 N N . VAL B 1 91 ? 0.033 32.906 -0.422 1 98.94 91 VAL B N 1
ATOM 3150 C CA . VAL B 1 91 ? 0.74 31.625 -0.451 1 98.94 91 VAL B CA 1
ATOM 3151 C C . VAL B 1 91 ? 0.468 30.859 0.839 1 98.94 91 VAL B C 1
ATOM 3153 O O . VAL B 1 91 ? 0.02 31.438 1.832 1 98.94 91 VAL B O 1
ATOM 3156 N N . ILE B 1 92 ? 0.665 29.562 0.786 1 98.94 92 ILE B N 1
ATOM 3157 C CA . ILE B 1 92 ? 0.531 28.625 1.895 1 98.94 92 ILE B CA 1
ATOM 3158 C C . ILE B 1 92 ? 1.841 27.859 2.086 1 98.94 92 ILE B C 1
ATOM 3160 O O . ILE B 1 92 ? 2.486 27.469 1.11 1 98.94 92 ILE B O 1
ATOM 3164 N N . LEU B 1 93 ? 2.229 27.688 3.299 1 98.81 93 LEU B N 1
ATOM 3165 C CA . LEU B 1 93 ? 3.322 26.766 3.611 1 98.81 93 LEU B CA 1
ATOM 3166 C C . LEU B 1 93 ? 2.873 25.719 4.613 1 98.81 93 LEU B C 1
ATOM 3168 O O . LEU B 1 93 ? 2.328 26.047 5.668 1 98.81 93 LEU B O 1
ATOM 3172 N N . THR B 1 94 ? 3.053 24.438 4.266 1 98.56 94 THR B N 1
ATOM 3173 C CA . THR B 1 94 ? 2.957 23.297 5.164 1 98.56 94 THR B CA 1
ATOM 3174 C C . THR B 1 94 ? 4.152 22.359 4.984 1 98.56 94 THR B C 1
ATOM 3176 O O . THR B 1 94 ? 4.562 22.078 3.854 1 98.56 94 THR B O 1
ATOM 3179 N N . GLY B 1 95 ? 4.684 21.906 6.062 1 97 95 GLY B N 1
ATOM 3180 C CA . GLY B 1 95 ? 5.723 20.891 5.973 1 97 95 GLY B CA 1
ATOM 3181 C C . GLY B 1 95 ? 7.117 21.469 5.832 1 97 95 GLY B C 1
ATOM 3182 O O . GLY B 1 95 ? 7.418 22.516 6.414 1 97 95 GLY B O 1
ATOM 3183 N N . TRP B 1 96 ? 8.086 20.672 5.379 1 96.75 96 TRP B N 1
ATOM 3184 C CA . TRP B 1 96 ? 9.461 21.016 5.047 1 96.75 96 TRP B CA 1
ATOM 3185 C C . TRP B 1 96 ? 10.273 21.297 6.309 1 96.75 96 TRP B C 1
ATOM 3187 O O . TRP B 1 96 ? 11.258 22.047 6.273 1 96.75 96 TRP B O 1
ATOM 3197 N N . ARG B 1 97 ? 9.781 20.922 7.469 1 95.5 97 ARG B N 1
ATOM 3198 C CA . ARG B 1 97 ? 10.422 21.047 8.773 1 95.5 97 ARG B CA 1
ATOM 3199 C C . ARG B 1 97 ? 10.5 22.5 9.211 1 95.5 97 ARG B C 1
ATOM 3201 O O . ARG B 1 97 ? 11.367 22.875 10 1 95.5 97 ARG B O 1
ATOM 3208 N N . VAL B 1 98 ? 9.719 23.281 8.555 1 97.19 98 VAL B N 1
ATOM 3209 C CA . VAL B 1 98 ? 9.516 24.641 9.039 1 97.19 98 VAL B CA 1
ATOM 3210 C C . VAL B 1 98 ? 8.844 24.609 10.406 1 97.19 98 VAL B C 1
ATOM 3212 O O . VAL B 1 98 ? 7.945 23.797 10.641 1 97.19 98 VAL B O 1
ATOM 3215 N N . GLY B 1 99 ? 9.266 25.469 11.328 1 97.56 99 GLY B N 1
ATOM 3216 C CA . GLY B 1 99 ? 8.742 25.469 12.68 1 97.56 99 GLY B CA 1
ATOM 3217 C C . GLY B 1 99 ? 9.445 24.484 13.594 1 97.56 99 GLY B C 1
ATOM 3218 O O . GLY B 1 99 ? 9.273 24.516 14.812 1 97.56 99 GLY B O 1
ATOM 3219 N N . GLU B 1 100 ? 10.203 23.578 12.992 1 95.75 100 GLU B N 1
ATOM 3220 C CA . GLU B 1 100 ? 10.945 22.531 13.703 1 95.75 100 GLU B CA 1
ATOM 3221 C C . GLU B 1 100 ? 12.445 22.766 13.594 1 95.75 100 GLU B C 1
ATOM 3223 O O . GLU B 1 100 ? 13.109 23.062 14.586 1 95.75 100 GLU B O 1
ATOM 3228 N N . VAL B 1 101 ? 12.922 22.75 12.375 1 94.94 101 VAL B N 1
ATOM 3229 C CA . VAL B 1 101 ? 14.336 22.938 12.094 1 94.94 101 VAL B CA 1
ATOM 3230 C C . VAL B 1 101 ? 14.594 24.375 11.68 1 94.94 101 VAL B C 1
ATOM 3232 O O . VAL B 1 101 ? 15.602 24.969 12.07 1 94.94 101 VAL B O 1
ATOM 3235 N N . ARG B 1 102 ? 13.68 24.875 10.906 1 95.62 102 ARG B N 1
ATOM 3236 C CA . ARG B 1 102 ? 13.711 26.266 10.477 1 95.62 102 ARG B CA 1
ATOM 3237 C C . ARG B 1 102 ? 12.641 27.094 11.18 1 95.62 102 ARG B C 1
ATOM 3239 O O . ARG B 1 102 ? 11.656 26.531 11.672 1 95.62 102 ARG B O 1
ATOM 3246 N N . TRP B 1 103 ? 12.891 28.391 11.258 1 97.75 103 TRP B N 1
ATOM 3247 C CA . TRP B 1 103 ? 11.875 29.234 11.867 1 97.75 103 TRP B CA 1
ATOM 3248 C C . TRP B 1 103 ? 10.539 29.094 11.141 1 97.75 103 TRP B C 1
ATOM 3250 O O . TRP B 1 103 ? 10.508 29 9.906 1 97.75 103 TRP B O 1
ATOM 3260 N N . GLY B 1 104 ? 9.5 29.234 11.953 1 97.94 104 GLY B N 1
ATOM 3261 C CA . GLY B 1 104 ? 8.203 28.891 11.406 1 97.94 104 GLY B CA 1
ATOM 3262 C C . GLY B 1 104 ? 7.242 30.062 11.344 1 97.94 104 GLY B C 1
ATOM 3263 O O . GLY B 1 104 ? 7.668 31.203 11.172 1 97.94 104 GLY B O 1
ATOM 3264 N N . GLY B 1 105 ? 5.949 29.703 11.352 1 98.38 105 GLY B N 1
ATOM 3265 C CA . GLY B 1 105 ? 4.898 30.625 10.984 1 98.38 105 GLY B CA 1
ATOM 3266 C C . GLY B 1 105 ? 4.332 31.391 12.172 1 98.38 105 GLY B C 1
ATOM 3267 O O . GLY B 1 105 ? 3.395 32.188 12.023 1 98.38 105 GLY B O 1
ATOM 3268 N N . TYR B 1 106 ? 4.855 31.156 13.383 1 98.75 106 TYR B N 1
ATOM 3269 C CA . TYR B 1 106 ? 4.402 31.938 14.523 1 98.75 106 TYR B CA 1
ATOM 3270 C C . TYR B 1 106 ? 5.133 33.281 14.594 1 98.75 106 TYR B C 1
ATOM 3272 O O . TYR B 1 106 ? 5.695 33.625 15.633 1 98.75 106 TYR B O 1
ATOM 3280 N N . ALA B 1 107 ? 5.105 33.969 13.547 1 98.5 107 ALA B N 1
ATOM 3281 C CA . ALA B 1 107 ? 5.715 35.281 13.352 1 98.5 107 ALA B CA 1
ATOM 3282 C C . ALA B 1 107 ? 4.984 36.062 12.266 1 98.5 107 ALA B C 1
ATOM 3284 O O . ALA B 1 107 ? 4.398 35.469 11.352 1 98.5 107 ALA B O 1
ATOM 3285 N N . SER B 1 108 ? 5.086 37.344 12.336 1 98.44 108 SER B N 1
ATOM 3286 C CA . SER B 1 108 ? 4.375 38.188 11.383 1 98.44 108 SER B CA 1
ATOM 3287 C C . SER B 1 108 ? 5.035 38.156 10.008 1 98.44 108 SER B C 1
ATOM 3289 O O . SER B 1 108 ? 4.449 38.594 9.016 1 98.44 108 SER B O 1
ATOM 3291 N N . LYS B 1 109 ? 6.266 37.656 9.977 1 98.31 109 LYS B N 1
ATOM 3292 C CA . LYS B 1 109 ? 6.953 37.438 8.703 1 98.31 109 LYS B CA 1
ATOM 3293 C C . LYS B 1 109 ? 7.695 36.125 8.711 1 98.31 109 LYS B C 1
ATOM 3295 O O . LYS B 1 109 ? 8.102 35.625 9.766 1 98.31 109 LYS B O 1
ATOM 3300 N N . ALA B 1 110 ? 7.859 35.562 7.539 1 98.25 110 ALA B N 1
ATOM 3301 C CA . ALA B 1 110 ? 8.664 34.375 7.324 1 98.25 110 ALA B CA 1
ATOM 3302 C C . ALA B 1 110 ? 9.453 34.469 6.023 1 98.25 110 ALA B C 1
ATOM 3304 O O . ALA B 1 110 ? 8.969 35.031 5.035 1 98.25 110 ALA B O 1
ATOM 3305 N N . ARG B 1 111 ? 10.633 34 6.078 1 98.06 111 ARG B N 1
ATOM 3306 C CA . ARG B 1 111 ? 11.484 33.906 4.895 1 98.06 111 ARG B CA 1
ATOM 3307 C C . ARG B 1 111 ? 11.797 32.438 4.57 1 98.06 111 ARG B C 1
ATOM 3309 O O . ARG B 1 111 ? 12.391 31.75 5.383 1 98.06 111 ARG B O 1
ATOM 3316 N N . VAL B 1 112 ? 11.336 31.984 3.389 1 98.38 112 VAL B N 1
ATOM 3317 C CA . VAL B 1 112 ? 11.43 30.562 3.08 1 98.38 112 VAL B CA 1
ATOM 3318 C C . VAL B 1 112 ? 11.812 30.375 1.612 1 98.38 112 VAL B C 1
ATOM 3320 O O . VAL B 1 112 ? 11.93 31.344 0.866 1 98.38 112 VAL B O 1
ATOM 3323 N N . LYS B 1 113 ? 12.094 29.078 1.271 1 98.06 113 LYS B N 1
ATOM 3324 C CA . LYS B 1 113 ? 12.344 28.734 -0.128 1 98.06 113 LYS B CA 1
ATOM 3325 C C . LYS B 1 113 ? 11.047 28.781 -0.941 1 98.06 113 LYS B C 1
ATOM 3327 O O . LYS B 1 113 ? 10 28.344 -0.47 1 98.06 113 LYS B O 1
ATOM 3332 N N . ALA B 1 114 ? 11.188 29.281 -2.15 1 98.38 114 ALA B N 1
ATOM 3333 C CA . ALA B 1 114 ? 10.031 29.406 -3.033 1 98.38 114 ALA B CA 1
ATOM 3334 C C . ALA B 1 114 ? 9.359 28.047 -3.266 1 98.38 114 ALA B C 1
ATOM 3336 O O . ALA B 1 114 ? 8.133 27.969 -3.332 1 98.38 114 ALA B O 1
ATOM 3337 N N . GLU B 1 115 ? 10.133 26.984 -3.322 1 97.25 115 GLU B N 1
ATOM 3338 C CA . GLU B 1 115 ? 9.633 25.656 -3.678 1 97.25 115 GLU B CA 1
ATOM 3339 C C . GLU B 1 115 ? 8.812 25.062 -2.545 1 97.25 115 GLU B C 1
ATOM 3341 O O . GLU B 1 115 ? 8.086 24.078 -2.746 1 97.25 115 GLU B O 1
ATOM 3346 N N . TRP B 1 116 ? 8.891 25.641 -1.404 1 97.81 116 TRP B N 1
ATOM 3347 C CA . TRP B 1 116 ? 8.148 25.125 -0.258 1 97.81 116 TRP B CA 1
ATOM 3348 C C . TRP B 1 116 ? 6.742 25.703 -0.22 1 97.81 116 TRP B C 1
ATOM 3350 O O . TRP B 1 116 ? 5.883 25.219 0.521 1 97.81 116 TRP B O 1
ATOM 3360 N N . LEU B 1 117 ? 6.512 26.75 -1.007 1 98.56 117 LEU B N 1
ATOM 3361 C CA . LEU B 1 117 ? 5.23 27.438 -1.005 1 98.56 117 LEU B CA 1
ATOM 3362 C C . LEU B 1 117 ? 4.305 26.875 -2.08 1 98.56 117 LEU B C 1
ATOM 3364 O O . LEU B 1 117 ? 4.77 26.328 -3.076 1 98.56 117 LEU B O 1
ATOM 3368 N N . VAL B 1 118 ? 3.035 26.984 -1.81 1 98.69 118 VAL B N 1
ATOM 3369 C CA . VAL B 1 118 ? 2.023 26.781 -2.84 1 98.69 118 VAL B CA 1
ATOM 3370 C C . VAL B 1 118 ? 1.115 28.016 -2.924 1 98.69 118 VAL B C 1
ATOM 3372 O O . VAL B 1 118 ? 0.878 28.688 -1.92 1 98.69 118 VAL B O 1
ATOM 3375 N N . PRO B 1 119 ? 0.646 28.281 -4.109 1 98.81 119 PRO B N 1
ATOM 3376 C CA . PRO B 1 119 ? -0.301 29.406 -4.215 1 98.81 119 PRO B CA 1
ATOM 3377 C C . PRO B 1 119 ? -1.62 29.125 -3.498 1 98.81 119 PRO B C 1
ATOM 3379 O O . PRO B 1 119 ? -2.088 27.984 -3.479 1 98.81 119 PRO B O 1
ATOM 3382 N N . LEU B 1 120 ? -2.154 30.141 -2.92 1 98.88 120 LEU B N 1
ATOM 3383 C CA . LEU B 1 120 ? -3.5 30.031 -2.369 1 98.88 120 LEU B CA 1
ATOM 3384 C C . LEU B 1 120 ? -4.512 29.719 -3.467 1 98.88 120 LEU B C 1
ATOM 3386 O O . LEU B 1 120 ? -4.582 30.438 -4.469 1 98.88 120 LEU B O 1
ATOM 3390 N N . PRO B 1 121 ? -5.266 28.641 -3.281 1 98.62 121 PRO B N 1
ATOM 3391 C CA . PRO B 1 121 ? -6.266 28.328 -4.309 1 98.62 121 PRO B CA 1
ATOM 3392 C C . PRO B 1 121 ? -7.324 29.422 -4.445 1 98.62 121 PRO B C 1
ATOM 3394 O O . PRO B 1 121 ? -7.66 30.094 -3.463 1 98.62 121 PRO B O 1
ATOM 3397 N N . GLU B 1 122 ? -7.902 29.453 -5.648 1 96.88 122 GLU B N 1
ATOM 3398 C CA . GLU B 1 122 ? -8.977 30.406 -5.895 1 96.88 122 GLU B CA 1
ATOM 3399 C C . GLU B 1 122 ? -10.172 30.141 -4.98 1 96.88 122 GLU B C 1
ATOM 3401 O O . GLU B 1 122 ? -10.555 28.984 -4.77 1 96.88 122 GLU B O 1
ATOM 3406 N N . GLY B 1 123 ? -10.633 31.172 -4.402 1 95.62 123 GLY B N 1
ATOM 3407 C CA . GLY B 1 123 ? -11.844 31.062 -3.6 1 95.62 123 GLY B CA 1
ATOM 3408 C C . GLY B 1 123 ? -11.562 30.75 -2.143 1 95.62 123 GLY B C 1
ATOM 3409 O O . GLY B 1 123 ? -12.477 30.781 -1.312 1 95.62 123 GLY B O 1
ATOM 3410 N N . MET B 1 124 ? -10.391 30.516 -1.808 1 98.25 124 MET B N 1
ATOM 3411 C CA . MET B 1 124 ? -9.992 30.203 -0.437 1 98.25 124 MET B CA 1
ATOM 3412 C C . MET B 1 124 ? -9.352 31.406 0.236 1 98.25 124 MET B C 1
ATOM 3414 O O . MET B 1 124 ? -8.57 32.125 -0.386 1 98.25 124 MET B O 1
ATOM 3418 N N . THR B 1 125 ? -9.742 31.672 1.47 1 98.81 125 THR B N 1
ATOM 3419 C CA . THR B 1 125 ? -9.102 32.75 2.221 1 98.81 125 THR B CA 1
ATOM 3420 C C . THR B 1 125 ? -7.863 32.25 2.947 1 98.81 125 THR B C 1
ATOM 3422 O O . THR B 1 125 ? -7.711 31.031 3.154 1 98.81 125 THR B O 1
ATOM 3425 N N . LEU B 1 126 ? -7.023 33.156 3.293 1 98.88 126 LEU B N 1
ATOM 3426 C CA . LEU B 1 126 ? -5.848 32.781 4.074 1 98.88 126 LEU B CA 1
ATOM 3427 C C . LEU B 1 126 ? -6.25 32.125 5.383 1 98.88 126 LEU B C 1
ATOM 3429 O O . LEU B 1 126 ? -5.598 31.172 5.828 1 98.88 126 LEU B O 1
ATOM 3433 N N . HIS B 1 127 ? -7.293 32.625 5.988 1 98.88 127 HIS B N 1
ATOM 3434 C CA . HIS B 1 127 ? -7.801 32.031 7.23 1 98.88 127 HIS B CA 1
ATOM 3435 C C . HIS B 1 127 ? -8.258 30.609 7.02 1 98.88 127 HIS B C 1
ATOM 3437 O O . HIS B 1 127 ? -7.91 29.719 7.801 1 98.88 127 HIS B O 1
ATOM 3443 N N . GLN B 1 128 ? -9.008 30.375 5.961 1 98.88 128 GLN B N 1
ATOM 3444 C CA . GLN B 1 128 ? -9.477 29.031 5.633 1 98.88 128 GLN B CA 1
ATOM 3445 C C . GLN B 1 128 ? -8.312 28.078 5.383 1 98.88 128 GLN B C 1
ATOM 3447 O O . GLN B 1 128 ? -8.344 26.922 5.797 1 98.88 128 GLN B O 1
ATOM 3452 N N . ALA B 1 129 ? -7.262 28.578 4.676 1 98.88 129 ALA B N 1
ATOM 3453 C CA . ALA B 1 129 ? -6.074 27.766 4.406 1 98.88 129 ALA B CA 1
ATOM 3454 C C . ALA B 1 129 ? -5.441 27.281 5.703 1 98.88 129 ALA B C 1
ATOM 3456 O O . ALA B 1 129 ? -5.02 26.125 5.797 1 98.88 129 ALA B O 1
ATOM 3457 N N . MET B 1 130 ? -5.449 28.094 6.691 1 98.81 130 MET B N 1
ATOM 3458 C CA . MET B 1 130 ? -4.809 27.703 7.941 1 98.81 130 MET B CA 1
ATOM 3459 C C . MET B 1 130 ? -5.777 26.922 8.828 1 98.81 130 MET B C 1
ATOM 3461 O O . MET B 1 130 ? -5.355 26.125 9.672 1 98.81 130 MET B O 1
ATOM 3465 N N . ALA B 1 131 ? -7.098 27.156 8.609 1 98.81 131 ALA B N 1
ATOM 3466 C CA . ALA B 1 131 ? -8.047 26.234 9.234 1 98.81 131 ALA B CA 1
ATOM 3467 C C . ALA B 1 131 ? -7.867 24.812 8.719 1 98.81 131 ALA B C 1
ATOM 3469 O O . ALA B 1 131 ? -8.078 23.844 9.461 1 98.81 131 ALA B O 1
ATOM 3470 N N . ILE B 1 132 ? -7.531 24.672 7.477 1 98.75 132 ILE B N 1
ATOM 3471 C CA . ILE B 1 132 ? -7.234 23.391 6.867 1 98.75 132 ILE B CA 1
ATOM 3472 C C . ILE B 1 132 ? -5.859 22.906 7.324 1 98.75 132 ILE B C 1
ATOM 3474 O O . ILE B 1 132 ? -5.734 21.828 7.914 1 98.75 132 ILE B O 1
ATOM 3478 N N . GLY B 1 133 ? -4.793 23.734 7.07 1 98.62 133 GLY B N 1
ATOM 3479 C CA . GLY B 1 133 ? -3.428 23.484 7.492 1 98.62 133 GLY B CA 1
ATOM 3480 C C . GLY B 1 133 ? -2.916 22.109 7.066 1 98.62 133 GLY B C 1
ATOM 3481 O O . GLY B 1 133 ? -3.393 21.547 6.082 1 98.62 133 GLY B O 1
ATOM 3482 N N . THR B 1 134 ? -1.892 21.641 7.746 1 98.44 134 THR B N 1
ATOM 3483 C CA . THR B 1 134 ? -1.278 20.344 7.504 1 98.44 134 THR B CA 1
ATOM 3484 C C . THR B 1 134 ? -2.289 19.219 7.719 1 98.44 134 THR B C 1
ATOM 3486 O O . THR B 1 134 ? -2.305 18.234 6.969 1 98.44 134 THR B O 1
ATOM 3489 N N . ALA B 1 135 ? -3.189 19.406 8.688 1 97.88 135 ALA B N 1
ATOM 3490 C CA . ALA B 1 135 ? -4.168 18.359 9.008 1 97.88 135 ALA B CA 1
ATOM 3491 C C . ALA B 1 135 ? -5.082 18.078 7.816 1 97.88 135 ALA B C 1
ATOM 3493 O O . ALA B 1 135 ? -5.184 16.938 7.359 1 97.88 135 ALA B O 1
ATOM 3494 N N . GLY B 1 136 ? -5.711 19.156 7.328 1 98.62 136 GLY B N 1
ATOM 3495 C CA . GLY B 1 136 ? -6.59 19 6.184 1 98.62 136 GLY B CA 1
ATOM 3496 C C . GLY B 1 136 ? -5.859 18.578 4.922 1 98.62 136 GLY B C 1
ATOM 3497 O O . GLY B 1 136 ? -6.375 17.781 4.137 1 98.62 136 GLY B O 1
ATOM 3498 N N . PHE B 1 137 ? -4.688 19.125 4.699 1 98.81 137 PHE B N 1
ATOM 3499 C CA . PHE B 1 137 ? -3.838 18.719 3.586 1 98.81 137 PHE B CA 1
ATOM 3500 C C . PHE B 1 137 ? -3.549 17.219 3.637 1 98.81 137 PHE B C 1
ATOM 3502 O O . PHE B 1 137 ? -3.643 16.531 2.621 1 98.81 137 PHE B O 1
ATOM 3509 N N . THR B 1 138 ? -3.242 16.703 4.844 1 98.69 138 THR B N 1
ATOM 3510 C CA . THR B 1 138 ? -2.969 15.289 5.051 1 98.69 138 THR B CA 1
ATOM 3511 C C . THR B 1 138 ? -4.211 14.453 4.758 1 98.69 138 THR B C 1
ATOM 3513 O O . THR B 1 138 ? -4.121 13.398 4.121 1 98.69 138 THR B O 1
ATOM 3516 N N . ALA B 1 139 ? -5.359 14.906 5.203 1 98.81 139 ALA B N 1
ATOM 3517 C CA . ALA B 1 139 ? -6.621 14.227 4.914 1 98.81 139 ALA B CA 1
ATOM 3518 C C . ALA B 1 139 ? -6.855 14.117 3.41 1 98.81 139 ALA B C 1
ATOM 3520 O O . ALA B 1 139 ? -7.27 13.07 2.916 1 98.81 139 ALA B O 1
ATOM 3521 N N . MET B 1 140 ? -6.566 15.188 2.717 1 98.94 140 MET B N 1
ATOM 3522 C CA . MET B 1 140 ? -6.758 15.195 1.269 1 98.94 140 MET B CA 1
ATOM 3523 C C . MET B 1 140 ? -5.793 14.227 0.587 1 98.94 140 MET B C 1
ATOM 3525 O O . MET B 1 140 ? -6.184 13.492 -0.322 1 98.94 140 MET B O 1
ATOM 3529 N N . LEU B 1 141 ? -4.543 14.281 1.037 1 98.81 141 LEU B N 1
ATOM 3530 C CA . LEU B 1 141 ? -3.574 13.344 0.479 1 98.81 141 LEU B CA 1
ATOM 3531 C C . LEU B 1 141 ? -4.031 11.906 0.684 1 98.81 141 LEU B C 1
ATOM 3533 O O . LEU B 1 141 ? -3.889 11.07 -0.214 1 98.81 141 LEU B O 1
ATOM 3537 N N . ALA B 1 142 ? -4.555 11.586 1.859 1 98.88 142 ALA B N 1
ATOM 3538 C CA . ALA B 1 142 ? -5.055 10.25 2.16 1 98.88 142 ALA B CA 1
ATOM 3539 C C . ALA B 1 142 ? -6.207 9.875 1.234 1 98.88 142 ALA B C 1
ATOM 3541 O O . ALA B 1 142 ? -6.23 8.773 0.677 1 98.88 142 ALA B O 1
ATOM 3542 N N . LEU B 1 143 ? -7.137 10.805 1.1 1 98.88 143 LEU B N 1
ATOM 3543 C CA . LEU B 1 143 ? -8.273 10.562 0.222 1 98.88 143 LEU B CA 1
ATOM 3544 C C . LEU B 1 143 ? -7.82 10.336 -1.214 1 98.88 143 LEU B C 1
ATOM 3546 O O . LEU B 1 143 ? -8.281 9.398 -1.874 1 98.88 143 LEU B O 1
ATOM 3550 N N . MET B 1 144 ? -6.926 11.195 -1.692 1 98.75 144 MET B N 1
ATOM 3551 C CA . MET B 1 144 ? -6.395 11.047 -3.045 1 98.75 144 MET B CA 1
ATOM 3552 C C . MET B 1 144 ? -5.738 9.68 -3.225 1 98.75 144 MET B C 1
ATOM 3554 O O . MET B 1 144 ? -5.941 9.016 -4.242 1 98.75 144 MET B O 1
ATOM 3558 N N . ALA B 1 145 ? -4.973 9.281 -2.26 1 98.62 145 ALA B N 1
ATOM 3559 C CA . ALA B 1 145 ? -4.312 7.984 -2.33 1 98.62 145 ALA B CA 1
ATOM 3560 C C . ALA B 1 145 ? -5.332 6.852 -2.436 1 98.62 145 ALA B C 1
ATOM 3562 O O . ALA B 1 145 ? -5.176 5.941 -3.252 1 98.62 145 ALA B O 1
ATOM 3563 N N . LEU B 1 146 ? -6.352 6.91 -1.617 1 98.75 146 LEU B N 1
ATOM 3564 C CA . LEU B 1 146 ? -7.379 5.875 -1.634 1 98.75 146 LEU B CA 1
ATOM 3565 C C . LEU B 1 146 ? -8.094 5.844 -2.979 1 98.75 146 LEU B C 1
ATOM 3567 O O . LEU B 1 146 ? -8.336 4.77 -3.535 1 98.75 146 LEU B O 1
ATOM 3571 N N . GLU B 1 147 ? -8.414 7.004 -3.504 1 98.56 147 GLU B N 1
ATOM 3572 C CA . GLU B 1 147 ? -9.094 7.086 -4.793 1 98.56 147 GLU B CA 1
ATOM 3573 C C . GLU B 1 147 ? -8.211 6.551 -5.918 1 98.56 147 GLU B C 1
ATOM 3575 O O . GLU B 1 147 ? -8.695 5.855 -6.812 1 98.56 147 GLU B O 1
ATOM 3580 N N . GLU B 1 148 ? -6.973 6.949 -5.879 1 97.31 148 GLU B N 1
ATOM 3581 C CA . GLU B 1 148 ? -6.016 6.484 -6.883 1 97.31 148 GLU B CA 1
ATOM 3582 C C . GLU B 1 148 ? -5.871 4.969 -6.848 1 97.31 148 GLU B C 1
ATOM 3584 O O . GLU B 1 148 ? -5.383 4.363 -7.805 1 97.31 148 GLU B O 1
ATOM 3589 N N . HIS B 1 149 ? -6.34 4.328 -5.758 1 96.75 149 HIS B N 1
ATOM 3590 C CA . HIS B 1 149 ? -6.262 2.881 -5.613 1 96.75 149 HIS B CA 1
ATOM 3591 C C . HIS B 1 149 ? -7.648 2.248 -5.645 1 96.75 149 HIS B C 1
ATOM 3593 O O . HIS B 1 149 ? -7.863 1.185 -5.059 1 96.75 149 HIS B O 1
ATOM 3599 N N . GLY B 1 150 ? -8.594 2.93 -6.203 1 95.94 150 GLY B N 1
ATOM 3600 C CA . GLY B 1 150 ? -9.836 2.279 -6.609 1 95.94 150 GLY B CA 1
ATOM 3601 C C . GLY B 1 150 ? -11.016 2.646 -5.738 1 95.94 150 GLY B C 1
ATOM 3602 O O . GLY B 1 150 ? -12.141 2.195 -5.98 1 95.94 150 GLY B O 1
ATOM 3603 N N . LEU B 1 151 ? -10.852 3.492 -4.738 1 98.44 151 LEU B N 1
ATOM 3604 C CA . LEU B 1 151 ? -11.984 3.887 -3.904 1 98.44 151 LEU B CA 1
ATOM 3605 C C . LEU B 1 151 ? -12.969 4.734 -4.699 1 98.44 151 LEU B C 1
ATOM 3607 O O . LEU B 1 151 ? -12.586 5.711 -5.34 1 98.44 151 LEU B O 1
ATOM 3611 N N . GLN B 1 152 ? -14.195 4.328 -4.637 1 98.19 152 GLN B N 1
ATOM 3612 C CA . GLN B 1 152 ? -15.305 5.051 -5.25 1 98.19 152 GLN B CA 1
ATOM 3613 C C . GLN B 1 152 ? -16.531 5.07 -4.328 1 98.19 152 GLN B C 1
ATOM 3615 O O . GLN B 1 152 ? -16.703 4.168 -3.508 1 98.19 152 GLN B O 1
ATOM 3620 N N . PRO B 1 153 ? -17.328 6.125 -4.492 1 97.12 153 PRO B N 1
ATOM 3621 C CA . PRO B 1 153 ? -18.516 6.207 -3.637 1 97.12 153 PRO B CA 1
ATOM 3622 C C . PRO B 1 153 ? -19.438 5.004 -3.797 1 97.12 153 PRO B C 1
ATOM 3624 O O . PRO B 1 153 ? -20.188 4.668 -2.871 1 97.12 153 PRO B O 1
ATOM 3627 N N . GLU B 1 154 ? -19.328 4.305 -4.926 1 95.75 154 GLU B N 1
ATOM 3628 C CA . GLU B 1 154 ? -20.219 3.189 -5.234 1 95.75 154 GLU B CA 1
ATOM 3629 C C . GLU B 1 154 ? -19.734 1.897 -4.586 1 95.75 154 GLU B C 1
ATOM 3631 O O . GLU B 1 154 ? -20.453 0.896 -4.57 1 95.75 154 GLU B O 1
ATOM 3636 N N . ASN B 1 155 ? -18.531 1.987 -4.059 1 95.56 155 ASN B N 1
ATOM 3637 C CA . ASN B 1 155 ? -18.062 0.786 -3.371 1 95.56 155 ASN B CA 1
ATOM 3638 C C . ASN B 1 155 ? -19.016 0.374 -2.254 1 95.56 155 ASN B C 1
ATOM 3640 O O . ASN B 1 155 ? -19.625 1.227 -1.604 1 95.56 155 ASN B O 1
ATOM 3644 N N . LYS B 1 156 ? -19.25 -0.892 -1.979 1 89.88 156 LYS B N 1
ATOM 3645 C CA . LYS B 1 156 ? -20.234 -1.407 -1.034 1 89.88 156 LYS B CA 1
ATOM 3646 C C . LYS B 1 156 ? -19.797 -1.16 0.406 1 89.88 156 LYS B C 1
ATOM 3648 O O . LYS B 1 156 ? -20.609 -0.819 1.261 1 89.88 156 LYS B O 1
ATOM 3653 N N . GLY B 1 157 ? -18.672 -1.148 0.794 1 96.69 157 GLY B N 1
ATOM 3654 C CA . GLY B 1 157 ? -18.188 -0.979 2.156 1 96.69 157 GLY B CA 1
ATOM 3655 C C . GLY B 1 157 ? -18.109 0.474 2.586 1 96.69 157 GLY B C 1
ATOM 3656 O O . GLY B 1 157 ? -18.375 1.377 1.788 1 96.69 157 GLY B O 1
ATOM 3657 N N . GLU B 1 158 ? -18 0.739 3.908 1 98.38 158 GLU B N 1
ATOM 3658 C CA . GLU B 1 158 ? -17.812 2.07 4.477 1 98.38 158 GLU B CA 1
ATOM 3659 C C . GLU B 1 158 ? -16.344 2.469 4.473 1 98.38 158 GLU B C 1
ATOM 3661 O O . GLU B 1 158 ? -15.453 1.608 4.398 1 98.38 158 GLU B O 1
ATOM 3666 N N . VAL B 1 159 ? -16.172 3.785 4.422 1 98.94 159 VAL B N 1
ATOM 3667 C CA . VAL B 1 159 ? -14.812 4.277 4.625 1 98.94 159 VAL B CA 1
ATOM 3668 C C . VAL B 1 159 ? -14.586 4.578 6.102 1 98.94 159 VAL B C 1
ATOM 3670 O O . VAL B 1 159 ? -15.289 5.402 6.691 1 98.94 159 VAL B O 1
ATOM 3673 N N . LEU B 1 160 ? -13.672 3.859 6.695 1 98.88 160 LEU B N 1
ATOM 3674 C CA . LEU B 1 160 ? -13.383 3.996 8.117 1 98.88 160 LEU B CA 1
ATOM 3675 C C . LEU B 1 160 ? -12.398 5.129 8.367 1 98.88 160 LEU B C 1
ATOM 3677 O O . LEU B 1 160 ? -11.375 5.23 7.684 1 98.88 160 LEU B O 1
ATOM 3681 N N . VAL B 1 161 ? -12.711 5.996 9.289 1 98.75 161 VAL B N 1
ATOM 3682 C CA . VAL B 1 161 ? -11.797 7.043 9.734 1 98.75 161 VAL B CA 1
ATOM 3683 C C . VAL B 1 161 ? -11.523 6.887 11.234 1 98.75 161 VAL B C 1
ATOM 3685 O O . VAL B 1 161 ? -12.422 7.098 12.055 1 98.75 161 VAL B O 1
ATOM 3688 N N . THR B 1 162 ? -10.312 6.484 11.562 1 97.81 162 THR B N 1
ATOM 3689 C CA . THR B 1 162 ? -9.953 6.426 12.969 1 97.81 162 THR B CA 1
ATOM 3690 C C . THR B 1 162 ? -9.461 7.781 13.469 1 97.81 162 THR B C 1
ATOM 3692 O O . THR B 1 162 ? -9.102 8.648 12.664 1 97.81 162 THR B O 1
ATOM 3695 N N . GLY B 1 163 ? -9.461 7.973 14.836 1 94.31 163 GLY B N 1
ATOM 3696 C CA . GLY B 1 163 ? -9.148 9.312 15.305 1 94.31 163 GLY B CA 1
ATOM 3697 C C . GLY B 1 163 ? -9.992 10.391 14.656 1 94.31 163 GLY B C 1
ATOM 3698 O O . GLY B 1 163 ? -9.492 11.461 14.305 1 94.31 163 GLY B O 1
ATOM 3699 N N . ALA B 1 164 ? -11.258 10.133 14.539 1 95.81 164 ALA B N 1
ATOM 3700 C CA . ALA B 1 164 ? -12.133 10.883 13.633 1 95.81 164 ALA B CA 1
ATOM 3701 C C . ALA B 1 164 ? -12.398 12.289 14.164 1 95.81 164 ALA B C 1
ATOM 3703 O O . ALA B 1 164 ? -12.703 13.203 13.391 1 95.81 164 ALA B O 1
ATOM 3704 N N . ALA B 1 165 ? -12.258 12.508 15.43 1 92.81 165 ALA B N 1
ATOM 3705 C CA . ALA B 1 165 ? -12.609 13.805 16 1 92.81 165 ALA B CA 1
ATOM 3706 C C . ALA B 1 165 ? -11.406 14.742 16.016 1 92.81 165 ALA B C 1
ATOM 3708 O O . ALA B 1 165 ? -11.531 15.914 16.391 1 92.81 165 ALA B O 1
ATOM 3709 N N . GLY B 1 166 ? -10.273 14.25 15.672 1 92.5 166 GLY B N 1
ATOM 3710 C CA . GLY B 1 166 ? -9.078 15.07 15.648 1 92.5 166 GLY B CA 1
ATOM 3711 C C . GLY B 1 166 ? -8.984 15.961 14.422 1 92.5 166 GLY B C 1
ATOM 3712 O O . GLY B 1 166 ? -9.953 16.078 13.664 1 92.5 166 GLY B O 1
ATOM 3713 N N . GLY B 1 167 ? -7.879 16.641 14.289 1 94.25 167 GLY B N 1
ATOM 3714 C CA . GLY B 1 167 ? -7.676 17.578 13.203 1 94.25 167 GLY B CA 1
ATOM 3715 C C . GLY B 1 167 ? -7.773 16.938 11.828 1 94.25 167 GLY B C 1
ATOM 3716 O O . GLY B 1 167 ? -8.562 17.375 10.992 1 94.25 167 GLY B O 1
ATOM 3717 N N . VAL B 1 168 ? -7 15.859 11.602 1 96.75 168 VAL B N 1
ATOM 3718 C CA . VAL B 1 168 ? -7.035 15.164 10.32 1 96.75 168 VAL B CA 1
ATOM 3719 C C . VAL B 1 168 ? -8.375 14.445 10.148 1 96.75 168 VAL B C 1
ATOM 3721 O O . VAL B 1 168 ? -9.023 14.555 9.109 1 96.75 168 VAL B O 1
ATOM 3724 N N . GLY B 1 169 ? -8.805 13.789 11.219 1 96.88 169 GLY B N 1
ATOM 3725 C CA . GLY B 1 169 ? -10 12.961 11.172 1 96.88 169 GLY B CA 1
ATOM 3726 C C . GLY B 1 169 ? -11.258 13.75 10.859 1 96.88 169 GLY B C 1
ATOM 3727 O O . GLY B 1 169 ? -12.078 13.328 10.039 1 96.88 169 GLY B O 1
ATOM 3728 N N . SER B 1 170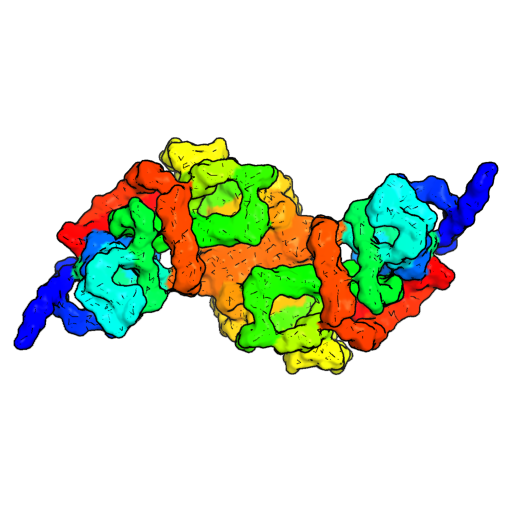 ? -11.43 14.898 11.477 1 97.25 170 SER B N 1
ATOM 3729 C CA . SER B 1 170 ? -12.633 15.711 11.281 1 97.25 170 SER B CA 1
ATOM 3730 C C . SER B 1 170 ? -12.742 16.188 9.836 1 97.25 170 SER B C 1
ATOM 3732 O O . SER B 1 170 ? -13.812 16.109 9.227 1 97.25 170 SER B O 1
ATOM 3734 N N . ILE B 1 171 ? -11.633 16.594 9.289 1 98.31 171 ILE B N 1
ATOM 3735 C CA . ILE B 1 171 ? -11.633 17.062 7.906 1 98.31 171 ILE B CA 1
ATOM 3736 C C . ILE B 1 171 ? -11.852 15.883 6.957 1 98.31 171 ILE B C 1
ATOM 3738 O O . ILE B 1 171 ? -12.586 16 5.973 1 98.31 171 ILE B O 1
ATOM 3742 N N . ALA B 1 172 ? -11.25 14.758 7.262 1 98.75 172 ALA B N 1
ATOM 3743 C CA . ALA B 1 172 ? -11.438 13.555 6.445 1 98.75 172 ALA B CA 1
ATOM 3744 C C . ALA B 1 172 ? -12.906 13.148 6.395 1 98.75 172 ALA B C 1
ATOM 3746 O O . ALA B 1 172 ? -13.43 12.852 5.32 1 98.75 172 ALA B O 1
ATOM 3747 N N . VAL B 1 173 ? -13.586 13.156 7.566 1 98.69 173 VAL B N 1
ATOM 3748 C CA . VAL B 1 173 ? -15 12.797 7.633 1 98.69 173 VAL B CA 1
ATOM 3749 C C . VAL B 1 173 ? -15.812 13.742 6.754 1 98.69 173 VAL B C 1
ATOM 3751 O O . VAL B 1 173 ? -16.625 13.297 5.941 1 98.69 173 VAL B O 1
ATOM 3754 N N . ALA B 1 174 ? -15.578 15 6.863 1 98.81 174 ALA B N 1
ATOM 3755 C CA . ALA B 1 174 ? -16.328 15.992 6.105 1 98.81 174 ALA B CA 1
ATOM 3756 C C . ALA B 1 174 ? -16.094 15.836 4.605 1 98.81 174 ALA B C 1
ATOM 3758 O O . ALA B 1 174 ? -17.047 15.891 3.816 1 98.81 174 ALA B O 1
ATOM 3759 N N . LEU B 1 175 ? -14.828 15.664 4.18 1 98.69 175 LEU B N 1
ATOM 3760 C CA . LEU B 1 175 ? -14.469 15.484 2.779 1 98.69 175 LEU B CA 1
ATOM 3761 C C . LEU B 1 175 ? -15.141 14.25 2.195 1 98.69 175 LEU B C 1
ATOM 3763 O O . LEU B 1 175 ? -15.789 14.328 1.148 1 98.69 175 LEU B O 1
ATOM 3767 N N . LEU B 1 176 ? -14.969 13.109 2.895 1 98.88 176 LEU B N 1
ATOM 3768 C CA . LEU B 1 176 ? -15.508 11.836 2.424 1 98.88 176 LEU B CA 1
ATOM 3769 C C . LEU B 1 176 ? -17.031 11.906 2.303 1 98.88 176 LEU B C 1
ATOM 3771 O O . LEU B 1 176 ? -17.594 11.5 1.287 1 98.88 176 LEU B O 1
ATOM 3775 N N . ALA B 1 177 ? -17.656 12.469 3.326 1 98.75 177 ALA B N 1
ATOM 3776 C CA . ALA B 1 177 ? -19.109 12.586 3.316 1 98.75 177 ALA B CA 1
ATOM 3777 C C . ALA B 1 177 ? -19.578 13.469 2.16 1 98.75 177 ALA B C 1
ATOM 3779 O O . ALA B 1 177 ? -20.531 13.117 1.459 1 98.75 177 ALA B O 1
ATOM 3780 N N . ASN B 1 178 ? -18.953 14.555 1.962 1 98.69 178 ASN B N 1
ATOM 3781 C CA . ASN B 1 178 ? -19.328 15.477 0.894 1 98.69 178 ASN B CA 1
ATOM 3782 C C . ASN B 1 178 ? -19.219 14.812 -0.477 1 98.69 178 ASN B C 1
ATOM 3784 O O . ASN B 1 178 ? -19.969 15.164 -1.396 1 98.69 178 ASN B O 1
ATOM 3788 N N . LEU B 1 179 ? -18.281 13.93 -0.642 1 98.5 179 LEU B N 1
ATOM 3789 C CA . LEU B 1 179 ? -18.031 13.281 -1.926 1 98.5 179 LEU B CA 1
ATOM 3790 C C . LEU B 1 179 ? -18.938 12.062 -2.1 1 98.5 179 LEU B C 1
ATOM 3792 O O . LEU B 1 179 ? -18.828 11.352 -3.104 1 98.5 179 LEU B O 1
ATOM 3796 N N . GLY B 1 180 ? -19.734 11.734 -1.078 1 98.31 180 GLY B N 1
ATOM 3797 C CA . GLY B 1 180 ? -20.766 10.719 -1.244 1 98.31 180 GLY B CA 1
ATOM 3798 C C . GLY B 1 180 ? -20.391 9.383 -0.632 1 98.31 180 GLY B C 1
ATOM 3799 O O . GLY B 1 180 ? -21.109 8.398 -0.802 1 98.31 180 GLY B O 1
ATOM 3800 N N . TYR B 1 181 ? -19.297 9.273 0.02 1 98.62 181 TYR B N 1
ATOM 3801 C CA . TYR B 1 181 ? -18.922 8.031 0.674 1 98.62 181 TYR B CA 1
ATOM 3802 C C . TYR B 1 181 ? -19.719 7.812 1.95 1 98.62 181 TYR B C 1
ATOM 3804 O O . TYR B 1 181 ? -20.109 8.773 2.617 1 98.62 181 TYR B O 1
ATOM 3812 N N . ARG B 1 182 ? -20.016 6.574 2.295 1 98.38 182 ARG B N 1
ATOM 3813 C CA . ARG B 1 182 ? -20.5 6.219 3.621 1 98.38 182 ARG B CA 1
ATOM 3814 C C . ARG B 1 182 ? -19.359 6.148 4.629 1 98.38 182 ARG B C 1
ATOM 3816 O O . ARG B 1 182 ? -18.484 5.285 4.523 1 98.38 182 ARG B O 1
ATOM 3823 N N . VAL B 1 183 ? -19.422 7.062 5.641 1 98.88 183 VAL B N 1
ATOM 3824 C CA . VAL B 1 183 ? -18.266 7.227 6.516 1 98.88 183 VAL B CA 1
ATOM 3825 C C . VAL B 1 183 ? -18.547 6.609 7.879 1 98.88 183 VAL B C 1
ATOM 3827 O O . VAL B 1 183 ? -19.578 6.898 8.492 1 98.88 183 VAL B O 1
ATOM 3830 N N . ALA B 1 184 ? -17.703 5.695 8.312 1 98.75 184 ALA B N 1
ATOM 3831 C CA . ALA B 1 184 ? -17.672 5.176 9.672 1 98.75 184 ALA B CA 1
ATOM 3832 C C . ALA B 1 184 ? -16.578 5.852 10.492 1 98.75 184 ALA B C 1
ATOM 3834 O O . ALA B 1 184 ? -15.398 5.734 10.172 1 98.75 184 ALA B O 1
ATOM 3835 N N . ALA B 1 185 ? -16.984 6.543 11.547 1 98.38 185 ALA B N 1
ATOM 3836 C CA . ALA B 1 185 ? -16.047 7.309 12.367 1 98.38 185 ALA B CA 1
ATOM 3837 C C . ALA B 1 185 ? -15.758 6.594 13.68 1 98.38 185 ALA B C 1
ATOM 3839 O O . ALA B 1 185 ? -16.688 6.152 14.375 1 98.38 185 ALA B O 1
ATOM 3840 N N . VAL B 1 186 ? -14.477 6.488 13.953 1 96.56 186 VAL B N 1
ATOM 3841 C CA . VAL B 1 186 ? -14.055 5.887 15.211 1 96.56 186 VAL B CA 1
ATOM 3842 C C . VAL B 1 186 ? -13.609 6.977 16.188 1 96.56 186 VAL B C 1
ATOM 3844 O O . VAL B 1 186 ? -12.812 7.852 15.82 1 96.56 186 VAL B O 1
ATOM 3847 N N . THR B 1 187 ? -14.07 6.902 17.344 1 87.94 187 THR B N 1
ATOM 3848 C CA . THR B 1 187 ? -13.656 7.836 18.375 1 87.94 187 THR B CA 1
ATOM 3849 C C . THR B 1 187 ? -13.656 7.16 19.75 1 87.94 187 THR B C 1
ATOM 3851 O O . THR B 1 187 ? -14.406 6.215 19.984 1 87.94 187 THR B O 1
ATOM 3854 N N . GLY B 1 188 ? -12.719 7.535 20.516 1 82.94 188 GLY B N 1
ATOM 3855 C CA . GLY B 1 188 ? -12.727 7.109 21.906 1 82.94 188 GLY B CA 1
ATOM 3856 C C . GLY B 1 188 ? -13.516 8.039 22.812 1 82.94 188 GLY B C 1
ATOM 3857 O O . GLY B 1 188 ? -13.586 7.832 24.016 1 82.94 188 GLY B O 1
ATOM 3858 N N . ARG B 1 189 ? -14.102 9.078 22.25 1 86.12 189 ARG B N 1
ATOM 3859 C CA . ARG B 1 189 ? -14.797 10.109 23.016 1 86.12 189 ARG B CA 1
ATOM 3860 C C . ARG B 1 189 ? -16.281 10.164 22.625 1 86.12 189 ARG B C 1
ATOM 3862 O O . ARG B 1 189 ? -16.656 10.859 21.672 1 86.12 189 ARG B O 1
ATOM 3869 N N . PRO B 1 190 ? -17.141 9.609 23.484 1 87.5 190 PRO B N 1
ATOM 3870 C CA . PRO B 1 190 ? -18.562 9.562 23.141 1 87.5 190 PRO B CA 1
ATOM 3871 C C . PRO B 1 190 ? -19.172 10.953 22.984 1 87.5 190 PRO B C 1
ATOM 3873 O O . PRO B 1 190 ? -20.141 11.125 22.234 1 87.5 190 PRO B O 1
ATOM 3876 N N . ASP B 1 191 ? -18.656 11.93 23.625 1 90.56 191 ASP B N 1
ATOM 3877 C CA . ASP B 1 191 ? -19.188 13.289 23.578 1 90.56 191 ASP B CA 1
ATOM 3878 C C . ASP B 1 191 ? -18.969 13.914 22.203 1 90.56 191 ASP B C 1
ATOM 3880 O O . ASP B 1 191 ? -19.516 14.969 21.891 1 90.56 191 ASP B O 1
ATOM 3884 N N . THR B 1 192 ? -18.297 13.18 21.297 1 90.75 192 THR B N 1
ATOM 3885 C CA . THR B 1 192 ? -18.016 13.727 19.969 1 90.75 192 THR B CA 1
ATOM 3886 C C . THR B 1 192 ? -18.953 13.109 18.922 1 90.75 192 THR B C 1
ATOM 3888 O O . THR B 1 192 ? -18.828 13.391 17.734 1 90.75 192 THR B O 1
ATOM 3891 N N . HIS B 1 193 ? -19.922 12.305 19.344 1 95.25 193 HIS B N 1
ATOM 3892 C CA . HIS B 1 193 ? -20.781 11.594 18.391 1 95.25 193 HIS B CA 1
ATOM 3893 C C . HIS B 1 193 ? -21.578 12.57 17.531 1 95.25 193 HIS B C 1
ATOM 3895 O O . HIS B 1 193 ? -21.594 12.453 16.312 1 95.25 193 HIS B O 1
ATOM 3901 N N . ASP B 1 194 ? -22.203 13.508 18.203 1 95.94 194 ASP B N 1
ATOM 3902 C CA . ASP B 1 194 ? -23.016 14.477 17.469 1 95.94 194 ASP B CA 1
ATOM 3903 C C . ASP B 1 194 ? -22.141 15.344 16.562 1 95.94 194 ASP B C 1
ATOM 3905 O O . ASP B 1 194 ? -22.547 15.68 15.445 1 95.94 194 ASP B O 1
ATOM 3909 N N . TYR B 1 195 ? -21.031 15.664 17.078 1 94.88 195 TYR B N 1
ATOM 3910 C CA . TYR B 1 195 ? -20.031 16.406 16.328 1 94.88 195 TYR B CA 1
ATOM 3911 C C . TYR B 1 195 ? -19.672 15.688 15.039 1 94.88 195 TYR B C 1
ATOM 3913 O O . TYR B 1 195 ? -19.688 16.281 13.961 1 94.88 195 TYR B O 1
ATOM 3921 N N . LEU B 1 196 ? -19.484 14.383 15.086 1 97.06 196 LEU B N 1
ATOM 3922 C CA . LEU B 1 196 ? -19.078 13.57 13.945 1 97.06 196 LEU B CA 1
ATOM 3923 C C . LEU B 1 196 ? -20.234 13.375 12.977 1 97.06 196 LEU B C 1
ATOM 3925 O O . LEU B 1 196 ? -20.047 13.398 11.758 1 97.06 196 LEU B O 1
ATOM 3929 N N . ARG B 1 197 ? -21.438 13.234 13.508 1 97.94 197 ARG B N 1
ATOM 3930 C CA . ARG B 1 197 ? -22.609 13.125 12.648 1 97.94 197 ARG B CA 1
ATOM 3931 C C . ARG B 1 197 ? -22.828 14.422 11.867 1 97.94 197 ARG B C 1
ATOM 3933 O O . ARG B 1 197 ? -23.188 14.391 10.688 1 97.94 197 ARG B O 1
ATOM 3940 N N . ALA B 1 198 ? -22.578 15.508 12.547 1 97.75 198 ALA B N 1
ATOM 3941 C CA . ALA B 1 198 ? -22.719 16.812 11.898 1 97.75 198 ALA B CA 1
ATOM 3942 C C . ALA B 1 198 ? -21.719 16.969 10.758 1 97.75 198 ALA B C 1
ATOM 3944 O O . ALA B 1 198 ? -22.016 17.656 9.773 1 97.75 198 ALA B O 1
ATOM 3945 N N . LEU B 1 199 ? -20.641 16.328 10.875 1 98 199 LEU B N 1
ATOM 3946 C CA . LEU B 1 199 ? -19.609 16.391 9.836 1 98 199 LEU B CA 1
ATOM 3947 C C . LEU B 1 199 ? -19.969 15.453 8.68 1 98 199 LEU B C 1
ATOM 3949 O O . LEU B 1 199 ? -19.422 15.578 7.586 1 98 199 LEU B O 1
ATOM 3953 N N . GLY B 1 200 ? -20.797 14.438 8.961 1 98.31 200 GLY B N 1
ATOM 3954 C CA . GLY B 1 200 ? -21.297 13.609 7.875 1 98.31 200 GLY B CA 1
ATOM 3955 C C . GLY B 1 200 ? -21.078 12.125 8.117 1 98.31 200 GLY B C 1
ATOM 3956 O O . GLY B 1 200 ? -21.422 11.297 7.262 1 98.31 200 GLY B O 1
ATOM 3957 N N . ALA B 1 201 ? -20.594 11.758 9.25 1 98.5 201 ALA B N 1
ATOM 3958 C CA . ALA B 1 201 ? -20.453 10.336 9.562 1 98.5 201 ALA B CA 1
ATOM 3959 C C . ALA B 1 201 ? -21.812 9.672 9.672 1 98.5 201 ALA B C 1
ATOM 3961 O O . ALA B 1 201 ? -22.719 10.188 10.328 1 98.5 201 ALA B O 1
ATOM 3962 N N . THR B 1 202 ? -21.922 8.531 9.055 1 97.38 202 THR B N 1
ATOM 3963 C CA . THR B 1 202 ? -23.188 7.809 9.094 1 97.38 202 THR B CA 1
ATOM 3964 C C . THR B 1 202 ? -23.156 6.699 10.133 1 97.38 202 THR B C 1
ATOM 3966 O O . THR B 1 202 ? -24.203 6.238 10.594 1 97.38 202 THR B O 1
ATOM 3969 N N . THR B 1 203 ? -22.016 6.211 10.461 1 97.75 203 THR B N 1
ATOM 3970 C CA . THR B 1 203 ? -21.797 5.176 11.461 1 97.75 203 THR B CA 1
ATOM 3971 C C . THR B 1 203 ? -20.734 5.621 12.477 1 97.75 203 THR B C 1
ATOM 3973 O O . THR B 1 203 ? -19.734 6.219 12.109 1 97.75 203 THR B O 1
ATOM 3976 N N . ILE B 1 204 ? -21.078 5.441 13.727 1 97.81 204 ILE B N 1
ATOM 3977 C CA . ILE B 1 204 ? -20.094 5.648 14.773 1 97.81 204 ILE B CA 1
ATOM 3978 C C . ILE B 1 204 ? -19.625 4.297 15.312 1 97.81 204 ILE B C 1
ATOM 3980 O O . ILE B 1 204 ? -20.438 3.465 15.719 1 97.81 204 ILE B O 1
ATOM 3984 N N . VAL B 1 205 ? -18.344 4.062 15.188 1 95.25 205 VAL B N 1
ATOM 3985 C CA . VAL B 1 205 ? -17.75 2.807 15.625 1 95.25 205 VAL B CA 1
ATOM 3986 C C . VAL B 1 205 ? -17 3.021 16.938 1 95.25 205 VAL B C 1
ATOM 3988 O O . VAL B 1 205 ? -16.172 3.932 17.047 1 95.25 205 VAL B O 1
ATOM 3991 N N . ASP B 1 206 ? -17.281 2.201 17.891 1 91.81 206 ASP B N 1
ATOM 3992 C CA . ASP B 1 206 ? -16.547 2.271 19.141 1 91.81 206 ASP B CA 1
ATOM 3993 C C . ASP B 1 206 ? -15.109 1.796 18.953 1 91.81 206 ASP B C 1
ATOM 3995 O O . ASP B 1 206 ? -14.859 0.805 18.266 1 91.81 206 ASP B O 1
ATOM 3999 N N . ARG B 1 207 ? -14.227 2.457 19.609 1 90.38 207 ARG B N 1
ATOM 4000 C CA . ARG B 1 207 ? -12.812 2.135 19.469 1 90.38 207 ARG B CA 1
ATOM 4001 C C . ARG B 1 207 ? -12.531 0.692 19.875 1 90.38 207 ARG B C 1
ATOM 4003 O O . ARG B 1 207 ? -11.633 0.05 19.312 1 90.38 207 ARG B O 1
ATOM 4010 N N . SER B 1 208 ? -13.289 0.14 20.844 1 90.12 208 SER B N 1
ATOM 4011 C CA . SER B 1 208 ? -13.086 -1.211 21.359 1 90.12 208 SER B CA 1
ATOM 4012 C C . SER B 1 208 ? -13.289 -2.254 20.266 1 90.12 208 SER B C 1
ATOM 4014 O O . SER B 1 208 ? -12.727 -3.348 20.328 1 90.12 208 SER B O 1
ATOM 4016 N N . GLU B 1 209 ? -14.07 -1.883 19.281 1 90.25 209 GLU B N 1
ATOM 4017 C CA . GLU B 1 209 ? -14.305 -2.809 18.172 1 90.25 209 GLU B CA 1
ATOM 4018 C C . GLU B 1 209 ? -13.016 -3.078 17.391 1 90.25 209 GLU B C 1
ATOM 4020 O O . GLU B 1 209 ? -12.836 -4.164 16.844 1 90.25 209 GLU B O 1
ATOM 4025 N N . LEU B 1 210 ? -12.133 -2.127 17.359 1 93.5 210 LEU B N 1
ATOM 4026 C CA . LEU B 1 210 ? -10.891 -2.285 16.609 1 93.5 210 LEU B CA 1
ATOM 4027 C C . LEU B 1 210 ? -9.773 -2.799 17.5 1 93.5 210 LEU B C 1
ATOM 4029 O O . LEU B 1 210 ? -8.703 -3.186 17.016 1 93.5 210 LEU B O 1
ATOM 4033 N N . GLU B 1 211 ? -10.039 -2.801 18.734 1 88.94 211 GLU B N 1
ATOM 4034 C CA . GLU B 1 211 ? -9.039 -3.277 19.672 1 88.94 211 GLU B CA 1
ATOM 4035 C C . GLU B 1 211 ? -9.133 -4.785 19.859 1 88.94 211 GLU B C 1
ATOM 4037 O O . GLU B 1 211 ? -8.234 -5.398 20.453 1 88.94 211 GLU B O 1
ATOM 4042 N N . THR B 1 212 ? -10.117 -5.41 19.406 1 88.81 212 THR B N 1
ATOM 4043 C CA . THR B 1 212 ? -10.312 -6.852 19.484 1 88.81 212 THR B CA 1
ATOM 4044 C C . THR B 1 212 ? -9.938 -7.527 18.172 1 88.81 212 THR B C 1
ATOM 4046 O O . THR B 1 212 ? -10.672 -7.43 17.188 1 88.81 212 THR B O 1
ATOM 4049 N N . PRO B 1 213 ? -8.828 -8.164 18.141 1 89.81 213 PRO B N 1
ATOM 4050 C CA . PRO B 1 213 ? -8.453 -8.852 16.891 1 89.81 213 PRO B CA 1
ATOM 4051 C C . PRO B 1 213 ? -9.445 -9.938 16.5 1 89.81 213 PRO B C 1
ATOM 4053 O O . PRO B 1 213 ? -10.047 -10.578 17.359 1 89.81 213 PRO B O 1
ATOM 4056 N N . PRO B 1 214 ? -9.633 -10.117 15.219 1 91.25 214 PRO B N 1
ATOM 4057 C CA . PRO B 1 214 ? -10.492 -11.219 14.805 1 91.25 214 PRO B CA 1
ATOM 4058 C C . PRO B 1 214 ? -9.891 -12.586 15.109 1 91.25 214 PRO B C 1
ATOM 4060 O O . PRO B 1 214 ? -8.695 -12.688 15.406 1 91.25 214 PRO B O 1
ATOM 4063 N N . LYS B 1 215 ? -10.773 -13.656 15.094 1 89.94 215 LYS B N 1
ATOM 4064 C CA . LYS B 1 215 ? -10.344 -15.023 15.375 1 89.94 215 LYS B CA 1
ATOM 4065 C C . LYS B 1 215 ? -9.344 -15.516 14.328 1 89.94 215 LYS B C 1
ATOM 4067 O O . LYS B 1 215 ? -8.438 -16.281 14.648 1 89.94 215 LYS B O 1
ATOM 4072 N N . GLY B 1 216 ? -9.359 -15.055 13.18 1 92.06 216 GLY B N 1
ATOM 4073 C CA . GLY B 1 216 ? -8.484 -15.445 12.078 1 92.06 216 GLY B CA 1
ATOM 4074 C C . GLY B 1 216 ? -7.863 -14.258 11.367 1 92.06 216 GLY B C 1
ATOM 4075 O O . GLY B 1 216 ? -8.086 -13.109 11.75 1 92.06 216 GLY B O 1
ATOM 4076 N N . PRO B 1 217 ? -7.027 -14.57 10.445 1 94.06 217 PRO B N 1
ATOM 4077 C CA . PRO B 1 217 ? -6.289 -13.516 9.75 1 94.06 217 PRO B CA 1
ATOM 4078 C C . PRO B 1 217 ? -7.199 -12.602 8.93 1 94.06 217 PRO B C 1
ATOM 4080 O O . PRO B 1 217 ? -6.773 -11.523 8.508 1 94.06 217 PRO B O 1
ATOM 4083 N N . LEU B 1 218 ? -8.414 -13.094 8.68 1 96.69 218 LEU B N 1
ATOM 4084 C CA . LEU B 1 218 ? -9.391 -12.297 7.949 1 96.69 218 LEU B CA 1
ATOM 4085 C C . LEU B 1 218 ? -10.664 -12.109 8.766 1 96.69 218 LEU B C 1
ATOM 4087 O O . LEU B 1 218 ? -11.125 -13.055 9.422 1 96.69 218 LEU B O 1
ATOM 4091 N N . ALA B 1 219 ? -11.164 -10.891 8.805 1 96.88 219 ALA B N 1
ATOM 4092 C CA . ALA B 1 219 ? -12.5 -10.586 9.312 1 96.88 219 ALA B CA 1
ATOM 4093 C C . ALA B 1 219 ? -13.5 -10.406 8.172 1 96.88 219 ALA B C 1
ATOM 4095 O O . ALA B 1 219 ? -13.133 -10.516 6.996 1 96.88 219 ALA B O 1
ATOM 4096 N N . ALA B 1 220 ? -14.773 -10.297 8.539 1 96.19 220 ALA B N 1
ATOM 4097 C CA . ALA B 1 220 ? -15.758 -9.969 7.516 1 96.19 220 ALA B CA 1
ATOM 4098 C C . ALA B 1 220 ? -15.398 -8.672 6.801 1 96.19 220 ALA B C 1
ATOM 4100 O O . ALA B 1 220 ? -14.93 -7.723 7.43 1 96.19 220 ALA B O 1
ATOM 4101 N N . GLU B 1 221 ? -15.602 -8.719 5.484 1 97.38 221 GLU B N 1
ATOM 4102 C CA . GLU B 1 221 ? -15.391 -7.492 4.719 1 97.38 221 GLU B CA 1
ATOM 4103 C C . GLU B 1 221 ? -16.297 -6.371 5.211 1 97.38 221 GLU B C 1
ATOM 4105 O O . GLU B 1 221 ? -17.516 -6.535 5.266 1 97.38 221 GLU B O 1
ATOM 4110 N N . ARG B 1 222 ? -15.648 -5.258 5.496 1 97.38 222 ARG B N 1
ATOM 4111 C CA . ARG B 1 222 ? -16.469 -4.164 6 1 97.38 222 ARG B CA 1
ATOM 4112 C C . ARG B 1 222 ? -16.016 -2.828 5.418 1 97.38 222 ARG B C 1
ATOM 4114 O O . ARG B 1 222 ? -16.844 -1.982 5.078 1 97.38 222 ARG B O 1
ATOM 4121 N N . TRP B 1 223 ? -14.781 -2.631 5.266 1 98.5 223 TRP B N 1
ATOM 4122 C CA . TRP B 1 223 ? -14.258 -1.312 4.934 1 98.5 223 TRP B CA 1
ATOM 4123 C C . TRP B 1 223 ? -13.828 -1.248 3.469 1 98.5 223 TRP B C 1
ATOM 4125 O O . TRP B 1 223 ? -12.93 -1.974 3.045 1 98.5 223 TRP B O 1
ATOM 4135 N N . SER B 1 224 ? -14.367 -0.342 2.682 1 98.62 224 SER B N 1
ATOM 4136 C CA . SER B 1 224 ? -13.977 -0.13 1.293 1 98.62 224 SER B CA 1
ATOM 4137 C C . SER B 1 224 ? -12.758 0.782 1.2 1 98.62 224 SER B C 1
ATOM 4139 O O . SER B 1 224 ? -12.156 0.923 0.13 1 98.62 224 SER B O 1
ATOM 4141 N N . GLY B 1 225 ? -12.375 1.359 2.266 1 98.81 225 GLY B N 1
ATOM 4142 C CA . GLY B 1 225 ? -11.219 2.203 2.49 1 98.81 225 GLY B CA 1
ATOM 4143 C C . GLY B 1 225 ? -11.062 2.635 3.938 1 98.81 225 GLY B C 1
ATOM 4144 O O . GLY B 1 225 ? -11.992 2.508 4.73 1 98.81 225 GLY B O 1
ATOM 4145 N N . ALA B 1 226 ? -9.914 3.094 4.262 1 98.94 226 ALA B N 1
ATOM 4146 C CA . ALA B 1 226 ? -9.711 3.58 5.625 1 98.94 226 ALA B CA 1
ATOM 4147 C C . ALA B 1 226 ? -8.664 4.688 5.66 1 98.94 226 ALA B C 1
ATOM 4149 O O . ALA B 1 226 ? -7.695 4.66 4.891 1 98.94 226 ALA B O 1
ATOM 4150 N N . ILE B 1 227 ? -8.883 5.652 6.461 1 98.88 227 ILE B N 1
ATOM 4151 C CA . ILE B 1 227 ? -7.887 6.637 6.883 1 98.88 227 ILE B CA 1
ATOM 4152 C C . ILE B 1 227 ? -7.559 6.438 8.359 1 98.88 227 ILE B C 1
ATOM 4154 O O . ILE B 1 227 ? -8.375 6.742 9.234 1 98.88 227 ILE B O 1
ATOM 4158 N N . ASP B 1 228 ? -6.363 5.957 8.609 1 98.69 228 ASP B N 1
ATOM 4159 C CA . ASP B 1 228 ? -5.996 5.57 9.969 1 98.69 228 ASP B CA 1
ATOM 4160 C C . ASP B 1 228 ? -5.086 6.613 10.609 1 98.69 228 ASP B C 1
ATOM 4162 O O . ASP B 1 228 ? -3.893 6.68 10.305 1 98.69 228 ASP B O 1
ATOM 4166 N N . ASN B 1 229 ? -5.629 7.309 11.594 1 96.19 229 ASN B N 1
ATOM 4167 C CA . ASN B 1 229 ? -4.891 8.352 12.289 1 96.19 229 ASN B CA 1
ATOM 4168 C C . ASN B 1 229 ? -4.316 7.844 13.609 1 96.19 229 ASN B C 1
ATOM 4170 O O . ASN B 1 229 ? -3.695 8.602 14.359 1 96.19 229 ASN B O 1
ATOM 4174 N N . VAL B 1 230 ? -4.465 6.559 13.883 1 94.94 230 VAL B N 1
ATOM 4175 C CA . VAL B 1 230 ? -4.176 6.156 15.258 1 94.94 230 VAL B CA 1
ATOM 4176 C C . VAL B 1 230 ? -3.031 5.145 15.266 1 94.94 230 VAL B C 1
ATOM 4178 O O . VAL B 1 230 ? -2.234 5.113 16.203 1 94.94 230 VAL B O 1
ATOM 4181 N N . GLY B 1 231 ? -2.975 4.293 14.195 1 96.19 231 GLY B N 1
ATOM 4182 C CA . GLY B 1 231 ? -1.963 3.248 14.172 1 96.19 231 GLY B CA 1
ATOM 4183 C C . GLY B 1 231 ? -2.107 2.254 15.312 1 96.19 231 GLY B C 1
ATOM 4184 O O . GLY B 1 231 ? -3.215 1.811 15.617 1 96.19 231 GLY B O 1
ATOM 4185 N N . GLY B 1 232 ? -0.97 1.734 15.805 1 94.31 232 GLY B N 1
ATOM 4186 C CA . GLY B 1 232 ? -0.971 0.836 16.953 1 94.31 232 GLY B CA 1
ATOM 4187 C C . GLY B 1 232 ? -1.657 -0.487 16.672 1 94.31 232 GLY B C 1
ATOM 4188 O O . GLY B 1 232 ? -1.724 -0.926 15.516 1 94.31 232 GLY B O 1
ATOM 4189 N N . ALA B 1 233 ? -2.148 -1.093 17.703 1 91.06 233 ALA B N 1
ATOM 4190 C CA . ALA B 1 233 ? -2.68 -2.453 17.672 1 91.06 233 ALA B CA 1
ATOM 4191 C C . ALA B 1 233 ? -3.936 -2.525 16.797 1 91.06 233 ALA B C 1
ATOM 4193 O O . ALA B 1 233 ? -4.199 -3.551 16.172 1 91.06 233 ALA B O 1
ATOM 4194 N N . SER B 1 234 ? -4.645 -1.463 16.719 1 94.94 234 SER B N 1
ATOM 4195 C CA . SER B 1 234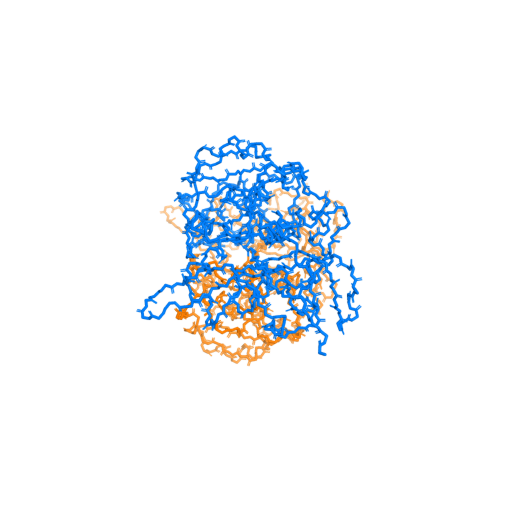 ? -5.914 -1.464 16 1 94.94 234 SER B CA 1
ATOM 4196 C C . SER B 1 234 ? -5.695 -1.594 14.5 1 94.94 234 SER B C 1
ATOM 4198 O O . SER B 1 234 ? -6.609 -1.975 13.766 1 94.94 234 SER B O 1
ATOM 4200 N N . LEU B 1 235 ? -4.508 -1.197 14.047 1 97.31 235 LEU B N 1
ATOM 4201 C CA . LEU B 1 235 ? -4.242 -1.197 12.609 1 97.31 235 LEU B CA 1
ATOM 4202 C C . LEU B 1 235 ? -4.344 -2.607 12.039 1 97.31 235 LEU B C 1
ATOM 4204 O O . LEU B 1 235 ? -4.902 -2.807 10.961 1 97.31 235 LEU B O 1
ATOM 4208 N N . GLY B 1 236 ? -3.811 -3.633 12.766 1 96.81 236 GLY B N 1
ATOM 4209 C CA . GLY B 1 236 ? -3.926 -5.008 12.312 1 96.81 236 GLY B CA 1
ATOM 4210 C C . GLY B 1 236 ? -5.363 -5.461 12.141 1 96.81 236 GLY B C 1
ATOM 4211 O O . GLY B 1 236 ? -5.695 -6.113 11.148 1 96.81 236 GLY B O 1
ATOM 4212 N N . THR B 1 237 ? -6.211 -5.117 13.117 1 96.94 237 THR B N 1
ATOM 4213 C CA . THR B 1 237 ? -7.629 -5.453 13.062 1 96.94 237 THR B CA 1
ATOM 4214 C C . THR B 1 237 ? -8.305 -4.75 11.883 1 96.94 237 THR B C 1
ATOM 4216 O O . THR B 1 237 ? -9.109 -5.355 11.18 1 96.94 237 THR B O 1
ATOM 4219 N N . LEU B 1 238 ? -7.992 -3.543 11.695 1 98 238 LEU B N 1
ATOM 4220 C CA . LEU B 1 238 ? -8.516 -2.748 10.586 1 98 238 LEU B CA 1
ATOM 4221 C C . LEU B 1 238 ? -8.18 -3.389 9.25 1 98 238 LEU B C 1
ATOM 4223 O O . LEU B 1 238 ? -9.055 -3.568 8.398 1 98 238 LEU B O 1
ATOM 4227 N N . LEU B 1 239 ? -6.941 -3.783 9.055 1 98.5 239 LEU B N 1
ATOM 4228 C CA . LEU B 1 239 ? -6.484 -4.379 7.805 1 98.5 239 LEU B CA 1
ATOM 4229 C C . LEU B 1 239 ? -7.23 -5.676 7.516 1 98.5 239 LEU B C 1
ATOM 4231 O O . LEU B 1 239 ? -7.586 -5.949 6.367 1 98.5 239 LEU B O 1
ATOM 4235 N N . ALA B 1 240 ? -7.477 -6.445 8.555 1 98.31 240 ALA B N 1
ATOM 4236 C CA . ALA B 1 240 ? -8.164 -7.727 8.406 1 98.31 240 ALA B CA 1
ATOM 4237 C C . ALA B 1 240 ? -9.602 -7.527 7.938 1 98.31 240 ALA B C 1
ATOM 4239 O O . ALA B 1 240 ? -10.219 -8.445 7.402 1 98.31 240 ALA B O 1
ATOM 4240 N N . GLY B 1 241 ? -10.164 -6.316 8.133 1 98 241 GLY B N 1
ATOM 4241 C CA . GLY B 1 241 ? -11.562 -6.043 7.828 1 98 241 GLY B CA 1
ATOM 4242 C C . GLY B 1 241 ? -11.758 -5.34 6.5 1 98 241 GLY B C 1
ATOM 4243 O O . GLY B 1 241 ? -12.891 -5.051 6.105 1 98 241 GLY B O 1
ATOM 4244 N N . LEU B 1 242 ? -10.688 -5.035 5.766 1 98.5 242 LEU B N 1
ATOM 4245 C CA . LEU B 1 242 ? -10.781 -4.348 4.48 1 98.5 242 LEU B CA 1
ATOM 4246 C C . LEU B 1 242 ? -11.445 -5.234 3.436 1 98.5 242 LEU B C 1
ATOM 4248 O O . LEU B 1 242 ? -11.227 -6.449 3.416 1 98.5 242 LEU B O 1
ATOM 4252 N N . CYS B 1 243 ? -12.234 -4.633 2.561 1 98.38 243 CYS B N 1
ATOM 4253 C CA . CYS B 1 243 ? -12.82 -5.309 1.409 1 98.38 243 CYS B CA 1
ATOM 4254 C C . CYS B 1 243 ? -11.75 -5.688 0.392 1 98.38 243 CYS B C 1
ATOM 4256 O O . CYS B 1 243 ? -10.617 -5.203 0.467 1 98.38 243 CYS B O 1
ATOM 4258 N N . TYR B 1 244 ? -12.172 -6.57 -0.556 1 96.81 244 TYR B N 1
ATOM 4259 C CA . TYR B 1 244 ? -11.297 -6.902 -1.674 1 96.81 244 TYR B CA 1
ATOM 4260 C C . TYR B 1 244 ? -10.805 -5.641 -2.371 1 96.81 244 TYR B C 1
ATOM 4262 O O . TYR B 1 244 ? -11.586 -4.73 -2.652 1 96.81 244 TYR B O 1
ATOM 4270 N N . TRP B 1 245 ? -9.414 -5.551 -2.525 1 96.94 245 TRP B N 1
ATOM 4271 C CA . TRP B 1 245 ? -8.734 -4.531 -3.314 1 96.94 245 TRP B CA 1
ATOM 4272 C C . TRP B 1 245 ? -8.805 -3.172 -2.625 1 96.94 245 TRP B C 1
ATOM 4274 O O . TRP B 1 245 ? -8.453 -2.148 -3.217 1 96.94 245 TRP B O 1
ATOM 4284 N N . ALA B 1 246 ? -9.359 -3.145 -1.345 1 98.5 246 ALA B N 1
ATOM 4285 C CA . ALA B 1 246 ? -9.438 -1.88 -0.618 1 98.5 246 ALA B CA 1
ATOM 4286 C C . ALA B 1 246 ? -8.062 -1.477 -0.078 1 98.5 246 ALA B C 1
ATOM 4288 O O . ALA B 1 246 ? -7.125 -2.275 -0.09 1 98.5 246 ALA B O 1
ATOM 4289 N N . SER B 1 247 ? -7.938 -0.217 0.306 1 98.88 247 SER B N 1
ATOM 4290 C CA . SER B 1 247 ? -6.684 0.32 0.821 1 98.88 247 SER B CA 1
ATOM 4291 C C . SER B 1 247 ? -6.898 1.065 2.135 1 98.88 247 SER B C 1
ATOM 4293 O O . SER B 1 247 ? -8 1.552 2.406 1 98.88 247 SER B O 1
ATOM 4295 N N . CYS B 1 248 ? -5.906 1.045 2.904 1 98.94 248 CYS B N 1
ATOM 4296 C CA . CYS B 1 248 ? -5.824 1.854 4.113 1 98.94 248 CYS B CA 1
ATOM 4297 C C . CYS B 1 248 ? -4.715 2.895 4.004 1 98.94 248 CYS B C 1
ATOM 4299 O O . CYS B 1 248 ? -3.568 2.553 3.715 1 98.94 248 CYS B O 1
ATOM 4301 N N . ALA B 1 249 ? -5.086 4.148 4.168 1 98.94 249 ALA B N 1
ATOM 4302 C CA . ALA B 1 249 ? -4.09 5.211 4.266 1 98.94 249 ALA B CA 1
ATOM 4303 C C . ALA B 1 249 ? -3.6 5.371 5.703 1 98.94 249 ALA B C 1
ATOM 4305 O O . ALA B 1 249 ? -4.387 5.66 6.605 1 98.94 249 ALA B O 1
ATOM 4306 N N . SER B 1 250 ? -2.328 5.168 5.922 1 98.75 250 SER B N 1
ATOM 4307 C CA . SER B 1 250 ? -1.703 5.348 7.227 1 98.75 250 SER B CA 1
ATOM 4308 C C . SER B 1 250 ? -1.222 6.781 7.418 1 98.75 250 SER B C 1
ATOM 4310 O O . SER B 1 250 ? -0.319 7.238 6.715 1 98.75 250 SER B O 1
ATOM 4312 N N . VAL B 1 251 ? -1.756 7.453 8.438 1 97.38 251 VAL B N 1
ATOM 4313 C CA . VAL B 1 251 ? -1.582 8.898 8.555 1 97.38 251 VAL B CA 1
ATOM 4314 C C . VAL B 1 251 ? -0.98 9.234 9.914 1 97.38 251 VAL B C 1
ATOM 4316 O O . VAL B 1 251 ? -0.237 10.211 10.047 1 97.38 251 VAL B O 1
ATOM 4319 N N . GLY B 1 252 ? -1.332 8.422 10.883 1 95.19 252 GLY B N 1
ATOM 4320 C CA . GLY B 1 252 ? -0.902 8.828 12.211 1 95.19 252 GLY B CA 1
ATOM 4321 C C . GLY B 1 252 ? -0.569 7.66 13.117 1 95.19 252 GLY B C 1
ATOM 4322 O O . GLY B 1 252 ? -0.544 6.512 12.664 1 95.19 252 GLY B O 1
ATOM 4323 N N . ASN B 1 253 ? -0.222 7.977 14.352 1 94.62 253 ASN B N 1
ATOM 4324 C CA . ASN B 1 253 ? 0.256 7.004 15.328 1 94.62 253 ASN B CA 1
ATOM 4325 C C . ASN B 1 253 ? -0.213 7.348 16.734 1 94.62 253 ASN B C 1
ATOM 4327 O O . ASN B 1 253 ? 0.5 7.102 17.719 1 94.62 253 ASN B O 1
ATOM 4331 N N . ALA B 1 254 ? -1.371 7.965 16.859 1 89.12 254 ALA B N 1
ATOM 4332 C CA . ALA B 1 254 ? -1.905 8.461 18.125 1 89.12 254 ALA B CA 1
ATOM 4333 C C . ALA B 1 254 ? -1.969 7.352 19.156 1 89.12 254 ALA B C 1
ATOM 4335 O O . ALA B 1 254 ? -1.877 7.617 20.359 1 89.12 254 ALA B O 1
ATOM 4336 N N . SER B 1 255 ? -2.129 6.09 18.781 1 90.69 255 SER B N 1
ATOM 4337 C CA . SER B 1 255 ? -2.232 4.977 19.719 1 90.69 255 SER B CA 1
ATOM 4338 C C . SER B 1 255 ? -0.937 4.172 19.766 1 90.69 255 SER B C 1
ATOM 4340 O O . SER B 1 255 ? -0.911 3.059 20.297 1 90.69 255 SER B O 1
ATOM 4342 N N . GLY B 1 256 ? 0.058 4.691 19.125 1 93.25 256 GLY B N 1
ATOM 4343 C CA . GLY B 1 256 ? 1.341 4.008 19.125 1 93.25 256 GLY B CA 1
ATOM 4344 C C . GLY B 1 256 ? 1.888 3.76 17.734 1 93.25 256 GLY B C 1
ATOM 4345 O O . GLY B 1 256 ? 1.153 3.846 16.75 1 93.25 256 GLY B O 1
ATOM 4346 N N . ILE B 1 257 ? 3.156 3.398 17.719 1 96.62 257 ILE B N 1
ATOM 4347 C CA . ILE B 1 257 ? 3.805 3.295 16.422 1 96.62 257 ILE B CA 1
ATOM 4348 C C . ILE B 1 257 ? 3.838 1.836 15.969 1 96.62 257 ILE B C 1
ATOM 4350 O O . ILE B 1 257 ? 3.805 1.546 14.773 1 96.62 257 ILE B O 1
ATOM 4354 N N . ALA B 1 258 ? 3.91 0.902 16.906 1 96.56 258 ALA B N 1
ATOM 4355 C CA . ALA B 1 258 ? 4.078 -0.509 16.578 1 96.56 258 ALA B CA 1
ATOM 4356 C C . ALA B 1 258 ? 2.732 -1.168 16.281 1 96.56 258 ALA B C 1
ATOM 4358 O O . ALA B 1 258 ? 1.732 -0.866 16.953 1 96.56 258 ALA B O 1
ATOM 4359 N N . PHE B 1 259 ? 2.721 -2.082 15.297 1 96.06 259 PHE B N 1
ATOM 4360 C CA . PHE B 1 259 ? 1.527 -2.887 15.062 1 96.06 259 PHE B CA 1
ATOM 4361 C C . PHE B 1 259 ? 1.902 -4.297 14.617 1 96.06 259 PHE B C 1
ATOM 4363 O O . PHE B 1 259 ? 2.996 -4.516 14.094 1 96.06 259 PHE B O 1
ATOM 4370 N N . ASN B 1 260 ? 1.008 -5.223 14.922 1 95.5 260 ASN B N 1
ATOM 4371 C CA . ASN B 1 260 ? 1.085 -6.609 14.469 1 95.5 260 ASN B CA 1
ATOM 4372 C C . ASN B 1 260 ? -0.005 -6.926 13.453 1 95.5 260 ASN B C 1
ATOM 4374 O O . ASN B 1 260 ? -1.154 -6.516 13.617 1 95.5 260 ASN B O 1
ATOM 4378 N N . ALA B 1 261 ? 0.37 -7.559 12.375 1 96.69 261 ALA B N 1
ATOM 4379 C CA . ALA B 1 261 ? -0.578 -7.93 11.328 1 96.69 261 ALA B CA 1
ATOM 4380 C C . ALA B 1 261 ? -0.147 -9.219 10.633 1 96.69 261 ALA B C 1
ATOM 4382 O O . ALA B 1 261 ? 0.82 -9.859 11.047 1 96.69 261 ALA B O 1
ATOM 4383 N N . THR B 1 262 ? -0.949 -9.688 9.766 1 97.62 262 THR B N 1
ATOM 4384 C CA . THR B 1 262 ? -0.6 -10.82 8.914 1 97.62 262 THR B CA 1
ATOM 4385 C C . THR B 1 262 ? -0.58 -10.406 7.445 1 97.62 262 THR B C 1
ATOM 4387 O O . THR B 1 262 ? -1.268 -9.461 7.055 1 97.62 262 THR B O 1
ATOM 4390 N N . VAL B 1 263 ? 0.158 -11.172 6.645 1 98.25 263 VAL B N 1
ATOM 4391 C CA . VAL B 1 263 ? 0.217 -10.891 5.215 1 98.25 263 VAL B CA 1
ATOM 4392 C C . VAL B 1 263 ? -1.047 -11.414 4.531 1 98.25 263 VAL B C 1
ATOM 4394 O O . VAL B 1 263 ? -1.291 -11.125 3.359 1 98.25 263 VAL B O 1
ATOM 4397 N N . ILE B 1 264 ? -1.921 -12.109 5.172 1 98 264 ILE B N 1
ATOM 4398 C CA . ILE B 1 264 ? -3.025 -12.859 4.582 1 98 264 ILE B CA 1
ATOM 4399 C C . ILE B 1 264 ? -4 -11.898 3.908 1 98 264 ILE B C 1
ATOM 4401 O O . ILE B 1 264 ? -4.395 -12.109 2.758 1 98 264 ILE B O 1
ATOM 4405 N N . PRO B 1 265 ? -4.398 -10.727 4.562 1 98.25 265 PRO B N 1
ATOM 4406 C CA . PRO B 1 265 ? -5.277 -9.805 3.836 1 98.25 265 PRO B CA 1
ATOM 4407 C C . PRO B 1 265 ? -4.66 -9.297 2.535 1 98.25 265 PRO B C 1
ATOM 4409 O O . PRO B 1 265 ? -5.371 -9.078 1.552 1 98.25 265 PRO B O 1
ATOM 4412 N N . PHE B 1 266 ? -3.383 -9.109 2.545 1 98.56 266 PHE B N 1
ATOM 4413 C CA . PHE B 1 266 ? -2.676 -8.617 1.367 1 98.56 266 PHE B CA 1
ATOM 4414 C C . PHE B 1 266 ? -2.676 -9.664 0.261 1 98.56 266 PHE B C 1
ATOM 4416 O O . PHE B 1 266 ? -2.934 -9.352 -0.902 1 98.56 266 PHE B O 1
ATOM 4423 N N . LEU B 1 267 ? -2.463 -10.883 0.607 1 97.31 267 LEU B N 1
ATOM 4424 C CA . LEU B 1 267 ? -2.307 -11.969 -0.357 1 97.31 267 LEU B CA 1
ATOM 4425 C C . LEU B 1 267 ? -3.66 -12.406 -0.901 1 97.31 267 LEU B C 1
ATOM 4427 O O . LEU B 1 267 ? -3.785 -12.727 -2.086 1 97.31 267 LEU B O 1
ATOM 4431 N N . LEU B 1 268 ? -4.664 -12.398 -0.057 1 96.62 268 LEU B N 1
ATOM 4432 C CA . LEU B 1 268 ? -5.91 -13.055 -0.43 1 96.62 268 LEU B CA 1
ATOM 4433 C C . LEU B 1 268 ? -6.949 -12.039 -0.89 1 96.62 268 LEU B C 1
ATOM 4435 O O . LEU B 1 268 ? -7.902 -12.391 -1.587 1 96.62 268 LEU B O 1
ATOM 4439 N N . ARG B 1 269 ? -6.777 -10.75 -0.449 1 97.44 269 ARG B N 1
ATOM 4440 C CA . ARG B 1 269 ? -7.77 -9.75 -0.823 1 97.44 269 ARG B CA 1
ATOM 4441 C C . ARG B 1 269 ? -7.125 -8.602 -1.593 1 97.44 269 ARG B C 1
ATOM 4443 O O . ARG B 1 269 ? -7.82 -7.703 -2.07 1 97.44 269 ARG B O 1
ATOM 4450 N N . GLY B 1 270 ? -5.828 -8.633 -1.74 1 97.88 270 GLY B N 1
ATOM 4451 C CA . GLY B 1 270 ? -5.148 -7.578 -2.479 1 97.88 270 GLY B CA 1
ATOM 4452 C C . GLY B 1 270 ? -5.25 -6.219 -1.812 1 97.88 270 GLY B C 1
ATOM 4453 O O . GLY B 1 270 ? -5.344 -5.195 -2.492 1 97.88 270 GLY B O 1
ATOM 4454 N N . VAL B 1 271 ? -5.328 -6.195 -0.469 1 98.44 271 VAL B N 1
ATOM 4455 C CA . VAL B 1 271 ? -5.445 -4.902 0.198 1 98.44 271 VAL B CA 1
ATOM 4456 C C . VAL B 1 271 ? -4.094 -4.191 0.198 1 98.44 271 VAL B C 1
ATOM 4458 O O . VAL B 1 271 ? -3.062 -4.809 -0.077 1 98.44 271 VAL B O 1
ATOM 4461 N N . ASN B 1 272 ? -4.094 -2.877 0.454 1 98.88 272 ASN B N 1
ATOM 4462 C CA . ASN B 1 272 ? -2.877 -2.07 0.498 1 98.88 272 ASN B CA 1
ATOM 4463 C C . ASN B 1 272 ? -2.811 -1.228 1.769 1 98.88 272 ASN B C 1
ATOM 4465 O O . ASN B 1 272 ? -3.834 -0.736 2.248 1 98.88 272 ASN B O 1
ATOM 4469 N N . LEU B 1 273 ? -1.684 -1.145 2.312 1 98.94 273 LEU B N 1
ATOM 4470 C CA . LEU B 1 273 ? -1.352 -0.135 3.312 1 98.94 273 LEU B CA 1
ATOM 4471 C C . LEU B 1 273 ? -0.493 0.969 2.705 1 98.94 273 LEU B C 1
ATOM 4473 O O . LEU B 1 273 ? 0.641 0.722 2.289 1 98.94 273 LEU B O 1
ATOM 4477 N N . LEU B 1 274 ? -1.076 2.176 2.646 1 98.88 274 LEU B N 1
ATOM 4478 C CA . LEU B 1 274 ? -0.468 3.299 1.943 1 98.88 274 LEU B CA 1
ATOM 4479 C C . LEU B 1 274 ? 0.042 4.344 2.93 1 98.88 274 LEU B C 1
ATOM 4481 O O . LEU B 1 274 ? -0.716 4.836 3.768 1 98.88 274 LEU B O 1
ATOM 4485 N N . GLY B 1 275 ? 1.304 4.633 2.793 1 98.75 275 GLY B N 1
ATOM 4486 C CA . GLY B 1 275 ? 1.87 5.664 3.65 1 98.75 275 GLY B CA 1
ATOM 4487 C C . GLY B 1 275 ? 1.593 7.07 3.154 1 98.75 275 GLY B C 1
ATOM 4488 O O . GLY B 1 275 ? 1.675 7.34 1.954 1 98.75 275 GLY B O 1
ATOM 4489 N N . ILE B 1 276 ? 1.25 7.969 4.098 1 98.56 276 ILE B N 1
ATOM 4490 C CA . ILE B 1 276 ? 0.989 9.367 3.756 1 98.56 276 ILE B CA 1
ATOM 4491 C C . ILE B 1 276 ? 2.006 10.266 4.453 1 98.56 276 ILE B C 1
ATOM 4493 O O . ILE B 1 276 ? 1.953 10.445 5.672 1 98.56 276 ILE B O 1
ATOM 4497 N N . ASP B 1 277 ? 2.898 10.766 3.713 1 97.25 277 ASP B N 1
ATOM 4498 C CA . ASP B 1 277 ? 3.842 11.773 4.203 1 97.25 277 ASP B CA 1
ATOM 4499 C C . ASP B 1 277 ? 3.463 13.164 3.715 1 97.25 277 ASP B C 1
ATOM 4501 O O . ASP B 1 277 ? 3.734 13.523 2.566 1 97.25 277 ASP B O 1
ATOM 4505 N N . SER B 1 278 ? 2.912 13.953 4.594 1 97.38 278 SER B N 1
ATOM 4506 C CA . SER B 1 278 ? 2.518 15.305 4.203 1 97.38 278 SER B CA 1
ATOM 4507 C C . SER B 1 278 ? 3.682 16.281 4.34 1 97.38 278 SER B C 1
ATOM 4509 O O . SER B 1 278 ? 3.68 17.344 3.721 1 97.38 278 SER B O 1
ATOM 4511 N N . ALA B 1 279 ? 4.648 15.953 5.152 1 96 279 ALA B N 1
ATOM 4512 C CA . ALA B 1 279 ? 5.73 16.875 5.477 1 96 279 ALA B CA 1
ATOM 4513 C C . ALA B 1 279 ? 6.625 17.125 4.266 1 96 279 ALA B C 1
ATOM 4515 O O . ALA B 1 279 ? 6.98 18.266 3.965 1 96 279 ALA B O 1
ATOM 4516 N N . THR B 1 280 ? 6.949 16.047 3.516 1 94.88 280 THR B N 1
ATOM 4517 C CA . THR B 1 280 ? 7.875 16.172 2.398 1 94.88 280 THR B CA 1
ATOM 4518 C C . THR B 1 280 ? 7.195 15.805 1.082 1 94.88 280 THR B C 1
ATOM 4520 O O . THR B 1 280 ? 7.867 15.516 0.091 1 94.88 280 THR B O 1
ATOM 4523 N N . CYS B 1 281 ? 5.895 15.812 1.157 1 96.5 281 CYS B N 1
ATOM 4524 C CA . CYS B 1 281 ? 5.125 15.578 -0.062 1 96.5 281 CYS B CA 1
ATOM 4525 C C . CYS B 1 281 ? 5.629 16.469 -1.197 1 96.5 281 CYS B C 1
ATOM 4527 O O . CYS B 1 281 ? 5.785 17.672 -1.024 1 96.5 281 CYS B O 1
ATOM 4529 N N . PRO B 1 282 ? 5.848 15.922 -2.34 1 94.62 282 PRO B N 1
ATOM 4530 C CA . PRO B 1 282 ? 6.352 16.719 -3.463 1 94.62 282 PRO B CA 1
ATOM 4531 C C . PRO B 1 282 ? 5.402 17.844 -3.867 1 94.62 282 PRO B C 1
ATOM 4533 O O . PRO B 1 282 ? 4.184 17.703 -3.744 1 94.62 282 PRO B O 1
ATOM 4536 N N . ARG B 1 283 ? 5.98 18.891 -4.414 1 96.31 283 ARG B N 1
ATOM 4537 C CA . ARG B 1 283 ? 5.254 20.109 -4.758 1 96.31 283 ARG B CA 1
ATOM 4538 C C . ARG B 1 283 ? 4.137 19.828 -5.754 1 96.31 283 ARG B C 1
ATOM 4540 O O . ARG B 1 283 ? 3.037 20.359 -5.637 1 96.31 283 ARG B O 1
ATOM 4547 N N . GLU B 1 284 ? 4.402 18.953 -6.711 1 96.56 284 GLU B N 1
ATOM 4548 C CA . GLU B 1 284 ? 3.418 18.641 -7.746 1 96.56 284 GLU B CA 1
ATOM 4549 C C . GLU B 1 284 ? 2.135 18.078 -7.141 1 96.56 284 GLU B C 1
ATOM 4551 O O . GLU B 1 284 ? 1.035 18.391 -7.602 1 96.56 284 GLU B O 1
ATOM 4556 N N . ARG B 1 285 ? 2.311 17.297 -6.188 1 97.06 285 ARG B N 1
ATOM 4557 C CA . ARG B 1 285 ? 1.158 16.703 -5.527 1 97.06 285 ARG B CA 1
ATOM 4558 C C . ARG B 1 285 ? 0.413 17.719 -4.684 1 97.06 285 ARG B C 1
ATOM 4560 O O . ARG B 1 285 ? -0.817 17.688 -4.598 1 97.06 285 ARG B O 1
ATOM 4567 N N . ARG B 1 286 ? 1.102 18.656 -4.074 1 98.5 286 ARG B N 1
ATOM 4568 C CA . ARG B 1 286 ? 0.501 19.75 -3.301 1 98.5 286 ARG B CA 1
ATOM 4569 C C . ARG B 1 286 ? -0.37 20.625 -4.184 1 98.5 286 ARG B C 1
ATOM 4571 O O . ARG B 1 286 ? -1.441 21.078 -3.766 1 98.5 286 ARG B O 1
ATOM 4578 N N . LEU B 1 287 ? 0.128 20.859 -5.375 1 98.38 287 LEU B N 1
ATOM 4579 C CA . LEU B 1 287 ? -0.556 21.75 -6.309 1 98.38 287 LEU B CA 1
ATOM 4580 C C . LEU B 1 287 ? -1.856 21.125 -6.801 1 98.38 287 LEU B C 1
ATOM 4582 O O . LEU B 1 287 ? -2.721 21.812 -7.34 1 98.38 287 LEU B O 1
ATOM 4586 N N . VAL B 1 288 ? -2.021 19.812 -6.57 1 98.5 288 VAL B N 1
ATOM 4587 C CA . VAL B 1 288 ? -3.27 19.125 -6.879 1 98.5 288 VAL B CA 1
ATOM 4588 C C . VAL B 1 288 ? -4.172 19.109 -5.648 1 98.5 288 VAL B C 1
ATOM 4590 O O . VAL B 1 288 ? -5.375 19.375 -5.75 1 98.5 288 VAL B O 1
ATOM 4593 N N . ALA B 1 289 ? -3.627 18.859 -4.551 1 98.75 289 ALA B N 1
ATOM 4594 C CA . ALA B 1 289 ? -4.371 18.625 -3.316 1 98.75 289 ALA B CA 1
ATOM 4595 C C . ALA B 1 289 ? -5.07 19.906 -2.85 1 98.75 289 ALA B C 1
ATOM 4597 O O . ALA B 1 289 ? -6.238 19.859 -2.457 1 98.75 289 ALA B O 1
ATOM 4598 N N . TRP B 1 290 ? -4.434 21.031 -2.883 1 98.81 290 TRP B N 1
ATOM 4599 C CA . TRP B 1 290 ? -4.969 22.25 -2.293 1 98.81 290 TRP B CA 1
ATOM 4600 C C . TRP B 1 290 ? -6.156 22.781 -3.092 1 98.81 290 TRP B C 1
ATOM 4602 O O . TRP B 1 290 ? -7.203 23.094 -2.523 1 98.81 290 TRP B O 1
ATOM 4612 N N . PRO B 1 291 ? -6.055 22.828 -4.441 1 98.75 291 PRO B N 1
ATOM 4613 C CA . PRO B 1 291 ? -7.258 23.203 -5.184 1 98.75 291 PRO B CA 1
ATOM 4614 C C . PRO B 1 291 ? -8.422 22.25 -4.957 1 98.75 291 PRO B C 1
ATOM 4616 O O . PRO B 1 291 ? -9.586 22.672 -4.934 1 98.75 291 PRO B O 1
ATOM 4619 N N . ARG B 1 292 ? -8.125 21.016 -4.816 1 98.62 292 ARG B N 1
ATOM 4620 C CA . ARG B 1 292 ? -9.195 20.062 -4.551 1 98.62 292 ARG B CA 1
ATOM 4621 C C . ARG B 1 292 ? -9.836 20.312 -3.193 1 98.62 292 ARG B C 1
ATOM 4623 O O . ARG B 1 292 ? -11.047 20.172 -3.037 1 98.62 292 ARG B O 1
ATOM 4630 N N . LEU B 1 293 ? -9.016 20.609 -2.217 1 98.75 293 LEU B N 1
ATOM 4631 C CA . LEU B 1 293 ? -9.555 21 -0.918 1 98.75 293 LEU B CA 1
ATOM 4632 C C . LEU B 1 293 ? -10.5 22.188 -1.058 1 98.75 293 LEU B C 1
ATOM 4634 O O . LEU B 1 293 ? -11.586 22.203 -0.469 1 98.75 293 LEU B O 1
ATOM 4638 N N . ALA B 1 294 ? -10.094 23.172 -1.826 1 98.62 294 ALA B N 1
ATOM 4639 C CA . ALA B 1 294 ? -10.914 24.359 -2.027 1 98.62 294 ALA B CA 1
ATOM 4640 C C . ALA B 1 294 ? -12.258 24 -2.65 1 98.62 294 ALA B C 1
ATOM 4642 O O . ALA B 1 294 ? -13.289 24.594 -2.311 1 98.62 294 ALA B O 1
ATOM 4643 N N . ARG B 1 295 ? -12.234 23 -3.475 1 98.25 295 ARG B N 1
ATOM 4644 C CA . ARG B 1 295 ? -13.438 22.641 -4.223 1 98.25 295 ARG B CA 1
ATOM 4645 C C . ARG B 1 295 ? -14.32 21.703 -3.408 1 98.25 295 ARG B C 1
ATOM 4647 O O . ARG B 1 295 ? -15.547 21.828 -3.443 1 98.25 295 ARG B O 1
ATOM 4654 N N . GLU B 1 296 ? -13.688 20.797 -2.623 1 98.38 296 GLU B N 1
ATOM 4655 C CA . GLU B 1 296 ? -14.438 19.641 -2.158 1 98.38 296 GLU B CA 1
ATOM 4656 C C . GLU B 1 296 ? -14.734 19.734 -0.663 1 98.38 296 GLU B C 1
ATOM 4658 O O . GLU B 1 296 ? -15.594 19.016 -0.148 1 98.38 296 GLU B O 1
ATOM 4663 N N . LEU B 1 297 ? -13.992 20.5 0.045 1 98.69 297 LEU B N 1
ATOM 4664 C CA . LEU B 1 297 ? -14.234 20.609 1.479 1 98.69 297 LEU B CA 1
ATOM 4665 C C . LEU B 1 297 ? -15.352 21.609 1.763 1 98.69 297 LEU B C 1
ATOM 4667 O O . LEU B 1 297 ? -15.258 22.781 1.364 1 98.69 297 LEU B O 1
ATOM 4671 N N . PRO B 1 298 ? -16.406 21.203 2.438 1 98.44 298 PRO B N 1
ATOM 4672 C CA . PRO B 1 298 ? -17.438 22.172 2.805 1 98.44 298 PRO B CA 1
ATOM 4673 C C . PRO B 1 298 ? -16.953 23.219 3.799 1 98.44 298 PRO B C 1
ATOM 4675 O O . PRO B 1 298 ? -16.734 22.906 4.973 1 98.44 298 PRO B O 1
ATOM 4678 N N . MET B 1 299 ? -16.984 24.453 3.322 1 97.88 299 MET B N 1
ATOM 4679 C CA . MET B 1 299 ? -16.375 25.516 4.109 1 97.88 299 MET B CA 1
ATOM 4680 C C . MET B 1 299 ? -17.219 25.844 5.332 1 97.88 299 MET B C 1
ATOM 4682 O O . MET B 1 299 ? -16.688 26.328 6.34 1 97.88 299 MET B O 1
ATOM 4686 N N . ASP B 1 300 ? -18.484 25.594 5.238 1 97.94 300 ASP B N 1
ATOM 4687 C CA . ASP B 1 300 ? -19.328 25.797 6.402 1 97.94 300 ASP B CA 1
ATOM 4688 C C . ASP B 1 300 ? -19 24.812 7.516 1 97.94 300 ASP B C 1
ATOM 4690 O O . ASP B 1 300 ? -19 25.156 8.695 1 97.94 300 ASP B O 1
ATOM 4694 N N . LYS B 1 301 ? -18.766 23.578 7.152 1 97.94 301 LYS B N 1
ATOM 4695 C CA . LYS B 1 301 ? -18.359 22.578 8.133 1 97.94 301 LYS B CA 1
ATOM 4696 C C . LYS B 1 301 ? -16.969 22.906 8.703 1 97.94 301 LYS B C 1
ATOM 4698 O O . LYS B 1 301 ? -16.734 22.75 9.906 1 97.94 301 LYS B O 1
ATOM 4703 N N . LEU B 1 302 ? -16.078 23.359 7.809 1 98.38 302 LEU B N 1
ATOM 4704 C CA . LEU B 1 302 ? -14.766 23.766 8.289 1 98.38 302 LEU B CA 1
ATOM 4705 C C . LEU B 1 302 ? -14.898 24.891 9.312 1 98.38 302 LEU B C 1
ATOM 4707 O O . LEU B 1 302 ? -14.258 24.844 10.367 1 98.38 302 LEU B O 1
ATOM 4711 N N . ALA B 1 303 ? -15.727 25.844 9.008 1 98.12 303 ALA B N 1
ATOM 4712 C CA . ALA B 1 303 ? -15.93 26.984 9.906 1 98.12 303 ALA B CA 1
ATOM 4713 C C . ALA B 1 303 ? -16.469 26.516 11.258 1 98.12 303 ALA B C 1
ATOM 4715 O O . ALA B 1 303 ? -16.078 27.031 12.305 1 98.12 303 ALA B O 1
ATOM 4716 N N . ALA B 1 304 ? -17.281 25.5 11.227 1 96.81 304 ALA B N 1
ATOM 4717 C CA . ALA B 1 304 ? -17.969 25.031 12.43 1 96.81 304 ALA B CA 1
ATOM 4718 C C . ALA B 1 304 ? -16.984 24.344 13.383 1 96.81 304 ALA B C 1
ATOM 4720 O O . ALA B 1 304 ? -17.234 24.266 14.586 1 96.81 304 ALA B O 1
ATOM 4721 N N . ILE B 1 305 ? -15.883 23.938 12.852 1 96.62 305 ILE B N 1
ATOM 4722 C CA . ILE B 1 305 ? -14.984 23.188 13.719 1 96.62 305 ILE B CA 1
ATOM 4723 C C . ILE B 1 305 ? -13.703 23.984 13.961 1 96.62 305 ILE B C 1
ATOM 4725 O O . ILE B 1 305 ? -12.719 23.453 14.469 1 96.62 305 ILE B O 1
ATOM 4729 N N . THR B 1 306 ? -13.617 25.234 13.539 1 97.81 306 THR B N 1
ATOM 4730 C CA . THR B 1 306 ? -12.406 26.047 13.617 1 97.81 306 THR B CA 1
ATOM 4731 C C . THR B 1 306 ? -12.539 27.094 14.703 1 97.81 306 THR B C 1
ATOM 4733 O O . THR B 1 306 ? -13.578 27.75 14.828 1 97.81 306 THR B O 1
ATOM 4736 N N . HIS B 1 307 ? -11.531 27.156 15.492 1 96.88 307 HIS B N 1
ATOM 4737 C CA . HIS B 1 307 ? -11.375 28.234 16.469 1 96.88 307 HIS B CA 1
ATOM 4738 C C . HIS B 1 307 ? -10.125 29.062 16.172 1 96.88 307 HIS B C 1
ATOM 4740 O O . HIS B 1 307 ? -9.086 28.516 15.805 1 96.88 307 HIS B O 1
ATOM 4746 N N . THR B 1 308 ? -10.266 30.422 16.375 1 98.44 308 THR B N 1
ATOM 4747 C CA . THR B 1 308 ? -9.133 31.312 16.125 1 98.44 308 THR B CA 1
ATOM 4748 C C . THR B 1 308 ? -8.656 31.953 17.438 1 98.44 308 THR B C 1
ATOM 4750 O O . THR B 1 308 ? -9.469 32.406 18.234 1 98.44 308 THR B O 1
ATOM 4753 N N . VAL B 1 309 ? -7.371 31.922 17.672 1 98.31 309 VAL B N 1
ATOM 4754 C CA . VAL B 1 309 ? -6.797 32.531 18.875 1 98.31 309 VAL B CA 1
ATOM 4755 C C . VAL B 1 309 ? -5.629 33.438 18.469 1 98.31 309 VAL B C 1
ATOM 4757 O O . VAL B 1 309 ? -5.051 33.281 17.391 1 98.31 309 VAL B O 1
ATOM 4760 N N . PRO B 1 310 ? -5.273 34.375 19.312 1 98.5 310 PRO B N 1
ATOM 4761 C CA . PRO B 1 310 ? -4.105 35.219 19.031 1 98.5 310 PRO B CA 1
ATOM 4762 C C . PRO B 1 310 ? -2.785 34.5 19.25 1 98.5 310 PRO B C 1
ATOM 4764 O O . PRO B 1 310 ? -2.754 33.469 19.922 1 98.5 310 PRO B O 1
ATOM 4767 N N . LEU B 1 311 ? -1.731 35.031 18.688 1 98.44 311 LEU B N 1
ATOM 4768 C CA . LEU B 1 311 ? -0.394 34.438 18.719 1 98.44 311 LEU B CA 1
ATOM 4769 C C . LEU B 1 311 ? 0.025 34.156 20.156 1 98.44 311 LEU B C 1
ATOM 4771 O O . LEU B 1 311 ? 0.598 33.094 20.422 1 98.44 311 LEU B O 1
ATOM 4775 N N . GLY B 1 312 ? -0.335 35 21.031 1 98 312 GLY B N 1
ATOM 4776 C CA . GLY B 1 312 ? 0.099 34.875 22.406 1 98 312 GLY B CA 1
ATOM 4777 C C . GLY B 1 312 ? -0.516 33.688 23.125 1 98 312 GLY B C 1
ATOM 4778 O O . GLY B 1 312 ? -0.02 33.281 24.172 1 98 312 GLY B O 1
ATOM 4779 N N . GLU B 1 313 ? -1.549 33.125 22.609 1 97.88 313 GLU B N 1
ATOM 4780 C CA . GLU B 1 313 ? -2.244 32 23.25 1 97.88 313 GLU B CA 1
ATOM 4781 C C . GLU B 1 313 ? -1.759 30.672 22.703 1 97.88 313 GLU B C 1
ATOM 4783 O O . GLU B 1 313 ? -2.158 29.609 23.203 1 97.88 313 GLU B O 1
ATOM 4788 N N . ALA B 1 314 ? -0.852 30.688 21.734 1 97.94 314 ALA B N 1
ATOM 4789 C CA . ALA B 1 314 ? -0.378 29.469 21.094 1 97.94 314 ALA B CA 1
ATOM 4790 C C . ALA B 1 314 ? 0.24 28.5 22.109 1 97.94 314 ALA B C 1
ATOM 4792 O O . ALA B 1 314 ? -0.036 27.312 22.094 1 97.94 314 ALA B O 1
ATOM 4793 N N . PRO B 1 315 ? 1.016 29 23.094 1 97.31 315 PRO B N 1
ATOM 4794 C CA . PRO B 1 315 ? 1.612 28.078 24.062 1 97.31 315 PRO B CA 1
ATOM 4795 C C . PRO B 1 315 ? 0.568 27.344 24.891 1 97.31 315 PRO B C 1
ATOM 4797 O O . PRO B 1 315 ? 0.683 26.125 25.109 1 97.31 315 PRO B O 1
ATOM 4800 N N . ALA B 1 316 ? -0.432 28.078 25.344 1 96.75 316 ALA B N 1
ATOM 4801 C CA . ALA B 1 316 ? -1.494 27.453 26.109 1 96.75 316 ALA B CA 1
ATOM 4802 C C . ALA B 1 316 ? -2.252 26.422 25.281 1 96.75 316 ALA B C 1
ATOM 4804 O O . ALA B 1 316 ? -2.547 25.328 25.766 1 96.75 316 ALA B O 1
ATOM 4805 N N . MET B 1 317 ? -2.525 26.75 24.062 1 97.12 317 MET B N 1
ATOM 4806 C CA . MET B 1 317 ? -3.234 25.828 23.172 1 97.12 317 MET B CA 1
ATOM 4807 C C . MET B 1 317 ? -2.379 24.609 22.875 1 97.12 317 MET B C 1
ATOM 4809 O O . MET B 1 317 ? -2.906 23.516 22.688 1 97.12 317 MET B O 1
ATOM 4813 N N . GLY B 1 318 ? -1.059 24.812 22.75 1 96.88 318 GLY B N 1
ATOM 4814 C CA . GLY B 1 318 ? -0.143 23.703 22.578 1 96.88 318 GLY B CA 1
ATOM 4815 C C . GLY B 1 318 ? -0.26 22.656 23.672 1 96.88 318 GLY B C 1
ATOM 4816 O O . GLY B 1 318 ? -0.261 21.453 23.391 1 96.88 318 GLY B O 1
ATOM 4817 N N . ARG B 1 319 ? -0.405 23.078 24.891 1 95.88 319 ARG B N 1
ATOM 4818 C CA . ARG B 1 319 ? -0.59 22.156 26.016 1 95.88 319 ARG B CA 1
ATOM 4819 C C . ARG B 1 319 ? -1.918 21.422 25.906 1 95.88 319 ARG B C 1
ATOM 4821 O O . ARG B 1 319 ? -1.992 20.219 26.188 1 95.88 319 ARG B O 1
ATOM 4828 N N . HIS B 1 320 ? -2.91 22.156 25.469 1 94.81 320 HIS B N 1
ATOM 4829 C CA . HIS B 1 320 ? -4.242 21.578 25.359 1 94.81 320 HIS B CA 1
ATOM 4830 C C . HIS B 1 320 ? -4.277 20.484 24.297 1 94.81 320 HIS B C 1
ATOM 4832 O O . HIS B 1 320 ? -4.883 19.422 24.516 1 94.81 320 HIS B O 1
ATOM 4838 N N . ILE B 1 321 ? -3.621 20.656 23.172 1 94.19 321 ILE B N 1
ATOM 4839 C CA . ILE B 1 321 ? -3.686 19.672 22.094 1 94.19 321 ILE B CA 1
ATOM 4840 C C . ILE B 1 321 ? -2.922 18.406 22.484 1 94.19 321 ILE B C 1
ATOM 4842 O O . ILE B 1 321 ? -3.314 17.297 22.125 1 94.19 321 ILE B O 1
ATOM 4846 N N . LEU B 1 322 ? -1.851 18.562 23.25 1 93 322 LEU B N 1
ATOM 4847 C CA . LEU B 1 322 ? -1.073 17.406 23.703 1 93 322 LEU B CA 1
ATOM 4848 C C . LEU B 1 322 ? -1.885 16.547 24.672 1 93 322 LEU B C 1
ATOM 4850 O O . LEU B 1 322 ? -1.667 15.344 24.781 1 93 322 LEU B O 1
ATOM 4854 N N . LYS B 1 323 ? -2.83 17.219 25.297 1 90.62 323 LYS B N 1
ATOM 4855 C CA . LYS B 1 323 ? -3.686 16.516 26.25 1 90.62 323 LYS B CA 1
ATOM 4856 C C . LYS B 1 323 ? -4.902 15.906 25.547 1 90.62 323 LYS B C 1
ATOM 4858 O O . LYS B 1 323 ? -5.723 15.242 26.188 1 90.62 323 LYS B O 1
ATOM 4863 N N . GLY B 1 324 ? -5.055 16.172 24.281 1 84.69 324 GLY B N 1
ATOM 4864 C CA . GLY B 1 324 ? -6.141 15.594 23.5 1 84.69 324 GLY B CA 1
ATOM 4865 C C . GLY B 1 324 ? -7.477 16.266 23.75 1 84.69 324 GLY B C 1
ATOM 4866 O O . GLY B 1 324 ? -8.531 15.664 23.531 1 84.69 324 GLY B O 1
ATOM 4867 N N . ILE B 1 325 ? -7.461 17.438 24.156 1 82.19 325 ILE B N 1
ATOM 4868 C CA . ILE B 1 325 ? -8.727 18.047 24.547 1 82.19 325 ILE B CA 1
ATOM 4869 C C . ILE B 1 325 ? -9.164 19.047 23.469 1 82.19 325 ILE B C 1
ATOM 4871 O O . ILE B 1 325 ? -10.258 19.609 23.531 1 82.19 325 ILE B O 1
ATOM 4875 N N . VAL B 1 326 ? -8.32 19.312 22.547 1 83.69 326 VAL B N 1
ATOM 4876 C CA . VAL B 1 326 ? -8.68 20.203 21.453 1 83.69 326 VAL B CA 1
ATOM 4877 C C . VAL B 1 326 ? -9.508 19.438 20.422 1 83.69 326 VAL B C 1
ATOM 4879 O O . VAL B 1 326 ? -9.156 18.312 20.047 1 83.69 326 VAL B O 1
ATOM 4882 N N . ARG B 1 327 ? -10.602 19.984 20.078 1 86.69 327 ARG B N 1
ATOM 4883 C CA . ARG B 1 327 ? -11.461 19.453 19.031 1 86.69 327 ARG B CA 1
ATOM 4884 C C . ARG B 1 327 ? -11.359 20.312 17.766 1 86.69 327 ARG B C 1
ATOM 4886 O O . ARG B 1 327 ? -11.32 21.547 17.844 1 86.69 327 ARG B O 1
ATOM 4893 N N . GLY B 1 328 ? -11.312 19.641 16.672 1 92.12 328 GLY B N 1
ATOM 4894 C CA . GLY B 1 328 ? -11.305 20.359 15.398 1 92.12 328 GLY B CA 1
ATOM 4895 C C . GLY B 1 328 ? -9.984 21.047 15.109 1 92.12 328 GLY B C 1
ATOM 4896 O O . GLY B 1 328 ? -8.922 20.422 15.188 1 92.12 328 GLY B O 1
ATOM 4897 N N . ARG B 1 329 ? -10.094 22.312 14.688 1 97.44 329 ARG B N 1
ATOM 4898 C CA . ARG B 1 329 ? -8.914 23.031 14.203 1 97.44 329 ARG B CA 1
ATOM 4899 C C . ARG B 1 329 ? -8.734 24.359 14.938 1 97.44 329 ARG B C 1
ATOM 4901 O O . ARG B 1 329 ? -9.711 25.016 15.297 1 97.44 329 ARG B O 1
ATOM 4908 N N . THR B 1 330 ? -7.512 24.688 15.164 1 98.19 330 THR B N 1
ATOM 4909 C CA . THR B 1 330 ? -7.18 25.969 15.773 1 98.19 330 THR B CA 1
ATOM 4910 C C . THR B 1 330 ? -6.344 26.812 14.812 1 98.19 330 THR B C 1
ATOM 4912 O O . THR B 1 330 ? -5.289 26.375 14.352 1 98.19 330 THR B O 1
ATOM 4915 N N . VAL B 1 331 ? -6.828 28 14.531 1 98.75 331 VAL B N 1
ATOM 4916 C CA . VAL B 1 331 ? -6.094 28.969 13.727 1 98.75 331 VAL B CA 1
ATOM 4917 C C . VAL B 1 331 ? -5.422 30 14.64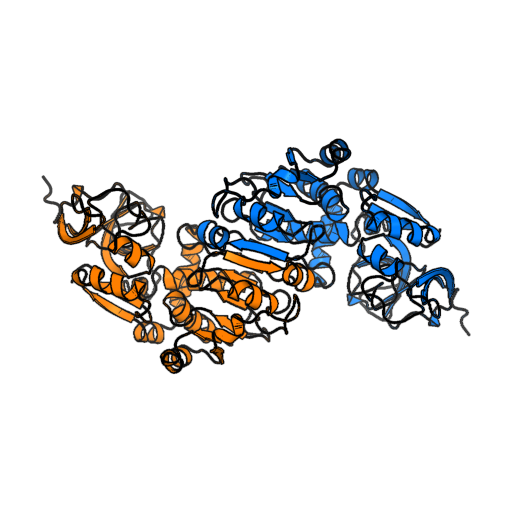1 1 98.75 331 VAL B C 1
ATOM 4919 O O . VAL B 1 331 ? -6.016 30.438 15.625 1 98.75 331 VAL B O 1
ATOM 4922 N N . ILE B 1 332 ? -4.211 30.297 14.375 1 98.81 332 ILE B N 1
ATOM 4923 C CA . ILE B 1 332 ? -3.471 31.328 15.102 1 98.81 332 ILE B CA 1
ATOM 4924 C C . ILE B 1 332 ? -3.418 32.594 14.273 1 98.81 332 ILE B C 1
ATOM 4926 O O . ILE B 1 332 ? -2.863 32.625 13.172 1 98.81 332 ILE B O 1
ATOM 4930 N N . ASP B 1 333 ? -4 33.594 14.742 1 98.62 333 ASP B N 1
ATOM 4931 C CA . ASP B 1 333 ? -3.842 34.938 14.148 1 98.62 333 ASP B CA 1
ATOM 4932 C C . ASP B 1 333 ? -2.533 35.562 14.594 1 98.62 333 ASP B C 1
ATOM 4934 O O . ASP B 1 333 ? -2.432 36.062 15.727 1 98.62 333 ASP B O 1
ATOM 4938 N N . VAL B 1 334 ? -1.616 35.656 13.719 1 96.94 334 VAL B N 1
ATOM 4939 C CA . VAL B 1 334 ? -0.242 36 14.078 1 96.94 334 VAL B CA 1
ATOM 4940 C C . VAL B 1 334 ? -0.139 37.469 14.367 1 96.94 334 VAL B C 1
ATOM 4942 O O . VAL B 1 334 ? 0.813 37.938 15.016 1 96.94 334 VAL B O 1
ATOM 4945 N N . ASN B 1 335 ? -1.07 38.219 13.93 1 94.69 335 ASN B N 1
ATOM 4946 C CA . ASN B 1 335 ? -1.016 39.688 14.07 1 94.69 335 ASN B CA 1
ATOM 4947 C C . ASN B 1 335 ? -1.918 40.156 15.203 1 94.69 335 ASN B C 1
ATOM 4949 O O . ASN B 1 335 ? -2.061 41.375 15.414 1 94.69 335 ASN B O 1
ATOM 4953 N N . SER B 1 336 ? -2.527 39.281 15.812 1 90.62 336 SER B N 1
ATOM 4954 C CA . SER B 1 336 ? -3.34 39.625 16.969 1 90.62 336 SER B CA 1
ATOM 4955 C C . SER B 1 336 ? -2.67 39.156 18.266 1 90.62 336 SER B C 1
ATOM 4957 O O . SER B 1 336 ? -1.873 38.219 18.25 1 90.62 336 SER B O 1
#